Protein AF-A0A0K0EAN3-F1 (afdb_monomer_lite)

Sequence (627 aa):
MLEIKSKGFIEVPKTVKTDLSVIKSLNSVSKIKNVRIRHVKASQIPYIADCNSLDNVILLDSSQSKRNSISSSYVHSIEAKYETESVCVKDNEYDQVTGCRLVGDPLRFEFLTLEKLSSIDASNDTLDGVLVKTDRCSKFELDLNPLSKEDSTLIEKALYDIKNQIPKNDDVAVVAIYNCDEFNKTGSFICGTQMNNQGKIIKTVETMFLGSGKVLNNNLYTIFDIHQPSKSNFSAECEYEIIPAVKSNELDSPAHVSCEFSVVGYWNISSINTIPSHPDDLSHMTVKFVSGWYDRRVYNIEKTYTLHLILYIVENLDKGLSIFKDEENPEIENDVAEWLKSSEACNLIKVDNKELDFTEQLWMKIKGVTSIKSLQNIFKSICQKISTENFKPYVHRNNSSTIATLLRDPLYFKKLHGLLSSWESLQSTKAFVEIGYEYVFREIMYEFDELGLTLEKNGKSLYDDILNEIDIQKKINSTIPFFLALQFSRITLKTICDISAQHLSRLAIALINKYKKMSIKEMFSYCYTFQISHHDGCHFRFYDKAVEPDVWMCKSVSIDPLFCGRKVTNIIKIQKHNDLKMLDEGFSLISGTKEKYLSTEQEEEKLSMYYGTFTTINEIPLTFFDA

Organism: Strongyloides stercoralis (NCBI:txid6248)

Radius of gyration: 31.7 Å; chains: 1; bounding box: 94×67×71 Å

Structure (mmCIF, N/CA/C/O backbone):
data_AF-A0A0K0EAN3-F1
#
_entry.id   AF-A0A0K0EAN3-F1
#
loop_
_atom_site.group_PDB
_atom_site.id
_atom_site.type_symbol
_atom_site.label_atom_id
_atom_site.label_alt_id
_atom_site.label_comp_id
_atom_site.label_asym_id
_atom_site.label_entity_id
_atom_site.label_seq_id
_atom_site.pdbx_PDB_ins_code
_atom_site.Cartn_x
_atom_site.Cartn_y
_atom_site.Cartn_z
_atom_site.occupancy
_atom_site.B_iso_or_equiv
_atom_site.auth_seq_id
_atom_site.auth_comp_id
_atom_site.auth_asym_id
_atom_site.auth_atom_id
_atom_site.pdbx_PDB_model_num
ATOM 1 N N . MET A 1 1 ? -25.881 26.912 -30.475 1.00 30.78 1 MET A N 1
ATOM 2 C CA . MET A 1 1 ? -25.617 27.049 -31.921 1.00 30.78 1 MET A CA 1
ATOM 3 C C . MET A 1 1 ? -24.314 27.830 -32.087 1.00 30.78 1 MET A C 1
ATOM 5 O O . MET A 1 1 ? -24.340 29.037 -32.260 1.00 30.78 1 MET A O 1
ATOM 9 N N . LEU A 1 2 ? -23.174 27.165 -31.887 1.00 26.94 2 LEU A N 1
ATOM 10 C CA . LEU A 1 2 ? -21.833 27.741 -32.035 1.00 26.94 2 LEU A CA 1
ATOM 11 C C . LEU A 1 2 ? -20.975 26.669 -32.712 1.00 26.94 2 LEU A C 1
ATOM 13 O O . LEU A 1 2 ? -20.514 25.732 -32.066 1.00 26.94 2 LEU A O 1
ATOM 17 N N . GLU A 1 3 ? -20.858 26.772 -34.034 1.00 26.48 3 GLU A N 1
ATOM 18 C CA . GLU A 1 3 ? -19.947 25.965 -34.843 1.00 26.48 3 GLU A CA 1
ATOM 19 C C . GLU A 1 3 ? -18.507 26.368 -34.517 1.00 26.48 3 GLU A C 1
ATOM 21 O O . GLU A 1 3 ? -18.026 27.433 -34.912 1.00 26.48 3 GLU A O 1
ATOM 26 N N . ILE A 1 4 ? -17.799 25.509 -33.789 1.00 30.86 4 ILE A N 1
ATOM 27 C CA . ILE A 1 4 ? -16.353 25.628 -33.637 1.00 30.86 4 ILE A CA 1
ATOM 28 C C . ILE A 1 4 ? -15.740 25.054 -34.912 1.00 30.86 4 ILE A C 1
ATOM 30 O O . ILE A 1 4 ? -15.655 23.841 -35.090 1.00 30.86 4 ILE A O 1
ATOM 34 N N . LYS A 1 5 ? -15.338 25.947 -35.822 1.00 30.11 5 LYS A N 1
ATOM 35 C CA . LYS A 1 5 ? -14.530 25.610 -36.997 1.00 30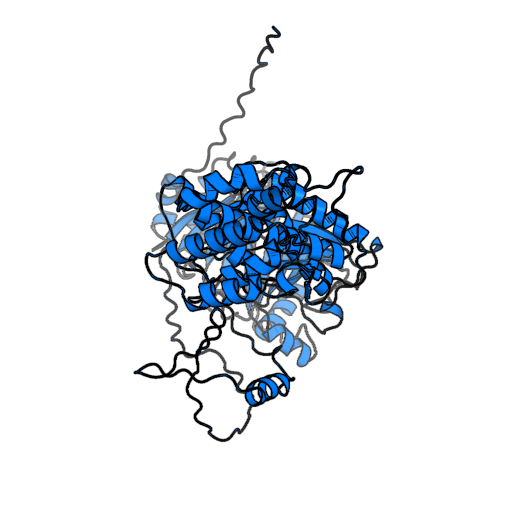.11 5 LYS A CA 1
ATOM 36 C C . LYS A 1 5 ? -13.287 24.844 -36.540 1.00 30.11 5 LYS A C 1
ATOM 38 O O . LYS A 1 5 ? -12.422 25.410 -35.871 1.00 30.11 5 LYS A O 1
ATOM 43 N N . SER A 1 6 ? -13.197 23.575 -36.929 1.00 30.20 6 SER A N 1
ATOM 44 C CA . SER A 1 6 ? -12.002 22.748 -36.798 1.00 30.20 6 SER A CA 1
ATOM 45 C C . SER A 1 6 ? -10.868 23.386 -37.604 1.00 30.20 6 SER A C 1
ATOM 47 O O . SER A 1 6 ? -10.760 23.196 -38.817 1.00 30.20 6 SER A O 1
ATOM 49 N N . LYS A 1 7 ? -10.038 24.204 -36.949 1.00 29.27 7 LYS A N 1
ATOM 50 C CA . LYS A 1 7 ? -8.741 24.599 -37.501 1.00 29.27 7 LYS A CA 1
ATOM 51 C C . LYS A 1 7 ? -7.944 23.319 -37.723 1.00 29.27 7 LYS A C 1
ATOM 53 O O . LYS A 1 7 ? -7.871 22.491 -36.820 1.00 29.27 7 LYS A O 1
ATOM 58 N N . GLY A 1 8 ? -7.436 23.169 -38.944 1.00 27.48 8 GLY A N 1
ATOM 59 C CA . GLY A 1 8 ? -6.785 21.965 -39.437 1.00 27.48 8 GLY A CA 1
ATOM 60 C C . GLY A 1 8 ? -5.847 21.358 -38.405 1.00 27.48 8 GLY A C 1
ATOM 61 O O . GLY A 1 8 ? -4.923 22.017 -37.927 1.00 27.48 8 GLY A O 1
ATOM 62 N N . PHE A 1 9 ? -6.105 20.096 -38.073 1.00 29.98 9 PHE A N 1
ATOM 63 C CA . PHE A 1 9 ? -5.091 19.251 -37.479 1.00 29.98 9 PHE A CA 1
ATOM 64 C C . PHE A 1 9 ? -3.943 19.204 -38.480 1.00 29.98 9 PHE A C 1
ATOM 66 O O . PHE A 1 9 ? -4.061 18.627 -39.557 1.00 29.98 9 PHE A O 1
ATOM 73 N N . ILE A 1 10 ? -2.855 19.887 -38.137 1.00 31.05 10 ILE A N 1
ATOM 74 C CA . ILE A 1 10 ? -1.544 19.611 -38.703 1.00 31.05 10 ILE A CA 1
ATOM 75 C C . ILE A 1 10 ? -1.326 18.130 -38.405 1.00 31.05 10 ILE A C 1
ATOM 77 O O . ILE A 1 10 ? -1.224 17.754 -37.237 1.00 31.05 10 ILE A O 1
ATOM 81 N N . GLU A 1 11 ? -1.384 17.289 -39.438 1.00 26.39 11 GLU A N 1
ATOM 82 C CA . GLU A 1 11 ? -1.058 15.874 -39.327 1.00 26.39 11 GLU A CA 1
ATOM 83 C C . GLU A 1 11 ? 0.342 15.786 -38.723 1.00 26.39 11 GLU A C 1
ATOM 85 O O . GLU A 1 11 ? 1.342 16.080 -39.377 1.00 26.39 11 GLU A O 1
ATOM 90 N N . VAL A 1 12 ? 0.413 15.436 -37.439 1.00 33.00 12 VAL A N 1
ATOM 91 C CA . VAL A 1 12 ? 1.673 15.039 -36.826 1.00 33.00 12 VAL A CA 1
ATOM 92 C C . VAL A 1 12 ? 2.114 13.814 -37.624 1.00 33.00 12 VAL A C 1
ATOM 94 O O . VAL A 1 12 ? 1.343 12.849 -37.688 1.00 33.00 12 VAL A O 1
ATOM 97 N N . PRO A 1 13 ? 3.271 13.855 -38.311 1.00 36.62 13 PRO A N 1
ATOM 98 C CA . PRO A 1 13 ? 3.700 12.764 -39.170 1.00 36.62 13 PRO A CA 1
ATOM 99 C C . PRO A 1 13 ? 3.670 11.482 -38.347 1.00 36.62 13 PRO A C 1
ATOM 101 O O . PRO A 1 13 ? 4.266 11.428 -37.271 1.00 36.62 13 PRO A O 1
ATOM 104 N N . LYS A 1 14 ? 2.917 10.483 -38.828 1.00 43.06 14 LYS A N 1
ATOM 105 C CA . LYS A 1 14 ? 2.833 9.157 -38.207 1.00 43.06 14 LYS A CA 1
ATOM 106 C C . LYS A 1 14 ? 4.257 8.717 -37.881 1.00 43.06 14 LYS A C 1
ATOM 108 O O . LYS A 1 14 ? 5.054 8.524 -38.798 1.00 43.06 14 LYS A O 1
ATOM 113 N N . THR A 1 15 ? 4.588 8.608 -36.598 1.00 54.53 15 THR A N 1
ATOM 114 C CA . THR A 1 15 ? 5.870 8.065 -36.157 1.00 54.53 15 THR A CA 1
ATOM 115 C C . THR A 1 15 ? 5.956 6.644 -36.696 1.00 54.53 15 THR A C 1
ATOM 117 O O . THR A 1 15 ? 5.201 5.758 -36.294 1.00 54.53 15 THR A O 1
ATOM 120 N N . VAL A 1 16 ? 6.798 6.457 -37.712 1.00 62.69 16 VAL A N 1
ATOM 121 C CA . VAL A 1 16 ? 7.046 5.148 -38.313 1.00 62.69 16 VAL A CA 1
ATOM 122 C C . VAL A 1 16 ? 7.781 4.336 -37.259 1.00 62.69 16 VAL A C 1
ATOM 124 O O . VAL A 1 16 ? 8.939 4.619 -36.975 1.00 62.69 16 VAL A O 1
ATOM 127 N N . LYS A 1 17 ? 7.088 3.373 -36.654 1.00 77.12 17 LYS A N 1
ATOM 128 C CA . LYS A 1 17 ? 7.677 2.460 -35.674 1.00 77.12 17 LYS A CA 1
ATOM 129 C C . LYS A 1 17 ? 8.457 1.362 -36.380 1.00 77.12 17 LYS A C 1
ATOM 131 O O . LYS A 1 17 ? 8.039 0.882 -37.434 1.00 77.12 17 LYS A O 1
ATOM 136 N N . THR A 1 18 ? 9.555 0.947 -35.769 1.00 79.25 18 THR A N 1
ATOM 137 C CA . THR A 1 18 ? 10.405 -0.132 -36.259 1.00 79.25 18 THR A CA 1
ATOM 138 C C . THR A 1 18 ? 9.630 -1.449 -36.325 1.00 79.25 18 THR A C 1
ATOM 140 O O . THR A 1 18 ? 9.017 -1.884 -35.347 1.00 79.25 18 THR A O 1
ATOM 143 N N . ASP A 1 19 ? 9.668 -2.107 -37.484 1.00 82.19 19 ASP A N 1
ATOM 144 C CA . ASP A 1 19 ? 9.037 -3.409 -37.684 1.00 82.19 19 ASP A CA 1
ATOM 145 C C . ASP A 1 19 ? 9.960 -4.536 -37.192 1.00 82.19 19 ASP A C 1
ATOM 147 O O . ASP A 1 19 ? 11.027 -4.805 -37.753 1.00 82.19 19 ASP A O 1
ATOM 151 N N . LEU A 1 20 ? 9.528 -5.232 -36.139 1.00 83.44 20 LEU A N 1
ATOM 152 C CA . LEU A 1 20 ? 10.265 -6.358 -35.567 1.00 83.44 20 LEU A CA 1
ATOM 153 C C . LEU A 1 20 ? 10.430 -7.532 -36.544 1.00 83.44 20 LEU A C 1
ATOM 155 O O . LEU A 1 20 ? 11.351 -8.329 -36.368 1.00 83.44 20 LEU A O 1
ATOM 159 N N . SER A 1 21 ? 9.560 -7.676 -37.548 1.00 82.31 21 SER A N 1
ATOM 160 C CA . SER A 1 21 ? 9.675 -8.743 -38.549 1.00 82.31 21 SER A CA 1
ATOM 161 C C . SER A 1 21 ? 10.896 -8.538 -39.452 1.00 82.31 21 SER A C 1
ATOM 163 O O . SER A 1 21 ? 11.651 -9.484 -39.687 1.00 82.31 21 SER A O 1
ATOM 165 N N . VAL A 1 22 ? 11.160 -7.288 -39.846 1.00 83.62 22 VAL A N 1
ATOM 166 C CA . VAL A 1 22 ? 12.344 -6.893 -40.619 1.00 83.62 22 VAL A CA 1
ATOM 167 C C . VAL A 1 22 ? 13.610 -7.157 -39.810 1.00 83.62 22 VAL A C 1
ATOM 169 O O . VAL A 1 22 ? 14.530 -7.806 -40.303 1.00 83.62 22 VAL A O 1
ATOM 172 N N . ILE A 1 23 ? 13.628 -6.759 -38.536 1.00 85.62 23 ILE A N 1
ATOM 173 C CA . ILE A 1 23 ? 14.757 -7.017 -37.632 1.00 85.62 23 ILE A CA 1
ATOM 174 C C . ILE A 1 23 ? 15.057 -8.512 -37.502 1.00 85.62 23 ILE A C 1
ATOM 176 O O . ILE A 1 23 ? 16.207 -8.928 -37.621 1.00 85.62 23 ILE A O 1
ATOM 180 N N . LYS A 1 24 ? 14.028 -9.337 -37.282 1.00 82.31 24 LYS A N 1
ATOM 181 C CA . LYS A 1 24 ? 14.196 -10.790 -37.130 1.00 82.31 24 LYS A CA 1
ATOM 182 C C . LYS A 1 24 ? 14.739 -11.460 -38.395 1.00 82.31 24 LYS A C 1
ATOM 184 O O . LYS A 1 24 ? 15.362 -12.511 -38.294 1.00 82.31 24 LYS A O 1
ATOM 189 N N . SER A 1 25 ? 14.514 -10.859 -39.564 1.00 81.00 25 SER A N 1
ATOM 190 C CA . SER A 1 25 ? 15.008 -11.361 -40.851 1.00 81.00 25 SER A CA 1
ATOM 191 C C . SER A 1 25 ? 16.474 -11.015 -41.144 1.00 81.00 25 SER A C 1
ATOM 193 O O . SER A 1 25 ? 17.036 -11.515 -42.118 1.00 81.00 25 SER A O 1
ATOM 195 N N . LEU A 1 26 ? 17.118 -10.180 -40.318 1.00 82.31 26 LEU A N 1
ATOM 196 C CA . LEU A 1 26 ? 18.515 -9.805 -40.516 1.00 82.31 26 LEU A CA 1
ATOM 197 C C . LEU A 1 26 ? 19.440 -11.021 -40.390 1.00 82.31 26 LEU A C 1
ATOM 199 O O . LEU A 1 26 ? 19.409 -11.747 -39.399 1.00 82.31 26 LEU A O 1
ATOM 203 N N . ASN A 1 27 ? 20.339 -11.185 -41.363 1.00 81.12 27 ASN A N 1
ATOM 204 C CA . ASN A 1 27 ? 21.305 -12.289 -41.403 1.00 81.12 27 ASN A CA 1
ATOM 205 C C . ASN A 1 27 ? 22.233 -12.359 -40.177 1.00 81.12 27 ASN A C 1
ATOM 207 O O . ASN A 1 27 ? 22.794 -13.415 -39.891 1.00 81.12 27 ASN A O 1
ATOM 211 N N . SER A 1 28 ? 22.487 -11.239 -39.500 1.00 83.31 28 SER A N 1
ATOM 212 C CA . SER A 1 28 ? 23.262 -11.203 -38.253 1.00 83.31 28 SER A CA 1
ATOM 213 C C . SER A 1 28 ? 22.462 -11.745 -37.078 1.00 83.31 28 SER A C 1
ATOM 215 O O . SER A 1 28 ? 22.983 -12.553 -36.317 1.00 83.31 28 SER A O 1
ATOM 217 N N . VAL A 1 29 ? 21.185 -11.375 -36.987 1.00 82.94 29 VAL A N 1
ATOM 218 C CA . VAL A 1 29 ? 20.246 -11.865 -35.974 1.00 82.94 29 VAL A CA 1
ATOM 219 C C . VAL A 1 29 ? 19.976 -13.355 -36.152 1.00 82.94 29 VAL A C 1
ATOM 221 O O . VAL A 1 29 ? 20.064 -14.112 -35.192 1.00 82.94 29 VAL A O 1
ATOM 224 N N . SER A 1 30 ? 19.702 -13.800 -37.380 1.00 81.75 30 SER A N 1
ATOM 225 C CA . SER A 1 30 ? 19.335 -15.191 -37.674 1.00 81.75 30 SER A CA 1
ATOM 226 C C . SER A 1 30 ? 20.451 -16.203 -37.382 1.00 81.75 30 SER A C 1
ATOM 228 O O . SER A 1 30 ? 20.195 -17.404 -37.330 1.00 81.75 30 SER A O 1
ATOM 230 N N . LYS A 1 31 ? 21.696 -15.736 -37.226 1.00 84.75 31 LYS A N 1
ATOM 231 C CA . LYS A 1 31 ? 22.850 -16.562 -36.843 1.00 84.75 31 LYS A CA 1
ATOM 232 C C . LYS A 1 31 ? 22.945 -16.796 -35.338 1.00 84.75 31 LYS A C 1
ATOM 234 O O . LYS A 1 31 ? 23.595 -17.758 -34.939 1.00 84.75 31 LYS A O 1
ATOM 239 N N . ILE A 1 32 ? 22.317 -15.946 -34.526 1.00 83.12 32 ILE A N 1
ATOM 240 C CA . ILE A 1 32 ? 22.317 -16.080 -33.070 1.00 83.12 32 ILE A CA 1
ATOM 241 C C . ILE A 1 32 ? 21.282 -17.139 -32.706 1.00 83.12 32 ILE A C 1
ATOM 243 O O . ILE A 1 32 ? 20.087 -17.003 -32.987 1.00 83.12 32 ILE A O 1
ATOM 247 N N . LYS A 1 33 ? 21.740 -18.229 -32.093 1.00 79.31 33 LYS A N 1
ATOM 248 C CA . LYS A 1 33 ? 20.848 -19.328 -31.724 1.00 79.31 33 LYS A CA 1
ATOM 249 C C . LYS A 1 33 ? 19.908 -18.878 -30.612 1.00 79.31 33 LYS A C 1
ATOM 251 O O . LYS A 1 33 ? 20.339 -18.282 -29.633 1.00 79.31 33 LYS A O 1
ATOM 256 N N . ASN A 1 34 ? 18.628 -19.227 -30.744 1.00 82.81 34 ASN A N 1
ATOM 257 C CA . ASN A 1 34 ? 17.608 -18.985 -29.720 1.00 82.81 34 ASN A CA 1
ATOM 258 C C . ASN A 1 34 ? 17.466 -17.508 -29.314 1.00 82.81 34 ASN A C 1
ATOM 260 O O . ASN A 1 34 ? 17.073 -17.222 -28.189 1.00 82.81 34 ASN A O 1
ATOM 264 N N . VAL A 1 35 ? 17.781 -16.559 -30.198 1.00 88.00 35 VAL A N 1
ATOM 265 C CA . VAL A 1 35 ? 17.561 -15.141 -29.899 1.00 88.00 35 VAL A CA 1
ATOM 266 C C . VAL A 1 35 ? 16.068 -14.811 -29.931 1.00 88.00 35 VAL A C 1
ATOM 268 O O . VAL A 1 35 ? 15.336 -15.146 -30.866 1.00 88.00 35 VAL A O 1
ATOM 271 N N . ARG A 1 36 ? 15.611 -14.120 -28.895 1.00 88.19 36 ARG A N 1
ATOM 272 C CA . ARG A 1 36 ? 14.287 -13.527 -28.772 1.00 88.19 36 ARG A CA 1
ATOM 273 C C . ARG A 1 36 ? 14.437 -12.014 -28.878 1.00 88.19 36 ARG A C 1
ATOM 275 O O . ARG A 1 36 ? 15.270 -11.408 -28.216 1.00 88.19 36 ARG A O 1
ATOM 282 N N . ILE A 1 37 ? 13.615 -11.409 -29.735 1.00 90.19 37 ILE A N 1
ATOM 283 C CA . ILE A 1 37 ? 13.583 -9.957 -29.943 1.00 90.19 37 ILE A CA 1
ATOM 284 C C . ILE A 1 37 ? 12.205 -9.435 -29.571 1.00 90.19 37 ILE A C 1
ATOM 286 O O . ILE A 1 37 ? 11.195 -9.908 -30.111 1.00 90.19 37 ILE A O 1
ATOM 290 N N . ARG A 1 38 ? 12.174 -8.464 -28.657 1.00 91.00 38 ARG A N 1
ATOM 291 C CA . ARG A 1 38 ? 10.951 -7.855 -28.125 1.00 91.00 38 ARG A CA 1
ATOM 292 C C . ARG A 1 38 ? 11.059 -6.338 -28.147 1.00 91.00 38 ARG A C 1
ATOM 294 O O . ARG A 1 38 ? 12.134 -5.794 -27.946 1.00 91.00 38 ARG A O 1
ATOM 301 N N . HIS A 1 39 ? 9.933 -5.669 -28.357 1.00 90.88 39 HIS A N 1
ATOM 302 C CA . HIS A 1 39 ? 9.817 -4.231 -28.151 1.00 90.88 39 HIS A CA 1
ATOM 303 C C . HIS A 1 39 ? 9.100 -3.998 -26.823 1.00 90.88 39 HIS A C 1
ATOM 305 O O . HIS A 1 39 ? 7.953 -4.421 -26.664 1.00 90.88 39 HIS A O 1
ATOM 311 N N . VAL A 1 40 ? 9.787 -3.382 -25.867 1.00 91.75 40 VAL A N 1
ATOM 312 C CA . VAL A 1 40 ? 9.329 -3.212 -24.482 1.00 91.75 40 VAL A CA 1
ATOM 313 C C . VAL A 1 40 ? 9.585 -1.786 -24.008 1.00 91.75 40 VAL A C 1
ATOM 315 O O . VAL A 1 40 ? 10.391 -1.061 -24.592 1.00 91.75 40 VAL A O 1
ATOM 318 N N . LYS A 1 41 ? 8.902 -1.368 -22.942 1.00 90.81 41 LYS A N 1
ATOM 319 C CA . LYS A 1 41 ? 9.222 -0.093 -22.290 1.00 90.81 41 LYS A CA 1
ATOM 320 C C . LYS A 1 41 ? 10.464 -0.264 -21.421 1.00 90.81 41 LYS A C 1
ATOM 322 O O . LYS A 1 41 ? 10.587 -1.272 -20.730 1.00 90.81 41 LYS A O 1
ATOM 327 N N . ALA A 1 42 ? 11.340 0.736 -21.400 1.00 90.00 42 ALA A N 1
ATOM 328 C CA . ALA A 1 42 ? 12.524 0.755 -20.541 1.00 90.00 42 ALA A CA 1
ATOM 329 C C . ALA A 1 42 ? 12.161 0.565 -19.058 1.00 90.00 42 ALA A C 1
ATOM 331 O O . ALA A 1 42 ? 12.844 -0.159 -18.342 1.00 90.00 42 ALA A O 1
ATOM 332 N N . SER A 1 43 ? 11.014 1.109 -18.634 1.00 88.06 43 SER A N 1
ATOM 333 C CA . SER A 1 43 ? 10.469 0.959 -17.279 1.00 88.06 43 SER A CA 1
ATOM 334 C C . SER A 1 43 ? 10.124 -0.485 -16.880 1.00 88.06 43 SER A C 1
ATOM 336 O O . SER A 1 43 ? 9.808 -0.728 -15.723 1.00 88.06 43 SER A O 1
ATOM 338 N N . GLN A 1 44 ? 10.110 -1.432 -17.825 1.00 87.81 44 GLN A N 1
ATOM 339 C CA . GLN A 1 44 ? 9.850 -2.856 -17.570 1.00 87.81 44 GLN A CA 1
ATOM 340 C C . GLN A 1 44 ? 11.137 -3.677 -17.427 1.00 87.81 44 GLN A C 1
ATOM 342 O O . GLN A 1 44 ? 11.056 -4.867 -17.126 1.00 87.81 44 GLN A O 1
ATOM 347 N N . ILE A 1 45 ? 12.307 -3.081 -17.677 1.00 88.00 45 ILE A N 1
ATOM 348 C CA . ILE A 1 45 ? 13.601 -3.759 -17.594 1.00 88.00 45 ILE A CA 1
ATOM 349 C C . ILE A 1 45 ? 14.303 -3.301 -16.303 1.00 88.00 45 ILE A C 1
ATOM 351 O O . ILE A 1 45 ? 14.543 -2.099 -16.157 1.00 88.00 45 ILE A O 1
ATOM 355 N N . PRO A 1 46 ? 14.669 -4.216 -15.386 1.00 85.81 46 PRO A N 1
ATOM 356 C CA . PRO A 1 46 ? 15.424 -3.875 -14.181 1.00 85.81 46 PRO A CA 1
ATOM 357 C C . PRO A 1 46 ? 16.708 -3.103 -14.498 1.00 85.81 46 PRO A C 1
ATOM 359 O O . PRO A 1 46 ? 17.332 -3.340 -15.536 1.00 85.81 46 PRO A O 1
ATOM 362 N N . TYR A 1 47 ? 17.106 -2.191 -13.604 1.00 84.56 47 TYR A N 1
ATOM 363 C CA . TYR A 1 47 ? 18.303 -1.328 -13.681 1.00 84.56 47 TYR A CA 1
ATOM 364 C C . TYR A 1 47 ? 18.296 -0.282 -14.811 1.00 84.56 47 TYR A C 1
ATOM 366 O O . TYR A 1 47 ? 18.788 0.832 -14.637 1.00 84.56 47 TYR A O 1
ATOM 374 N N . ILE A 1 48 ? 17.667 -0.589 -15.949 1.00 84.06 48 ILE A N 1
ATOM 375 C CA . ILE A 1 48 ? 17.355 0.391 -16.994 1.00 84.06 48 ILE A CA 1
ATOM 376 C C . ILE A 1 48 ? 16.163 1.256 -16.575 1.00 84.06 48 ILE A C 1
ATOM 378 O O . ILE A 1 48 ? 16.139 2.440 -16.887 1.00 84.06 48 ILE A O 1
ATOM 382 N N . ALA A 1 49 ? 15.192 0.708 -15.841 1.00 84.69 49 ALA A N 1
ATOM 383 C CA . ALA A 1 49 ? 14.046 1.469 -15.343 1.00 84.69 49 ALA A CA 1
ATOM 384 C C . ALA A 1 49 ? 14.446 2.649 -14.437 1.00 84.69 49 ALA A C 1
ATOM 386 O O . ALA A 1 49 ? 13.759 3.666 -14.428 1.00 84.69 49 ALA A O 1
ATOM 387 N N . ASP A 1 50 ? 15.585 2.544 -13.744 1.00 80.62 50 ASP A N 1
ATOM 388 C CA . ASP A 1 50 ? 16.156 3.619 -12.918 1.00 80.62 50 ASP A CA 1
ATOM 389 C C . ASP A 1 50 ? 16.762 4.755 -13.782 1.00 80.62 50 ASP A C 1
ATOM 391 O O . ASP A 1 50 ? 17.104 5.844 -13.309 1.00 80.62 50 ASP A O 1
ATOM 395 N N . CYS A 1 51 ? 16.883 4.518 -15.091 1.00 76.50 51 CYS A N 1
ATOM 396 C CA . CYS A 1 51 ? 17.403 5.450 -16.073 1.00 76.50 51 CYS A CA 1
ATOM 397 C C . CYS A 1 51 ? 16.267 6.168 -16.813 1.00 76.50 51 CYS A C 1
ATOM 399 O O . CYS A 1 51 ? 15.812 5.725 -17.865 1.00 76.50 51 CYS A O 1
ATOM 401 N N . ASN A 1 52 ? 15.909 7.373 -16.363 1.00 73.44 52 ASN A N 1
ATOM 402 C CA . ASN A 1 52 ? 14.919 8.244 -17.033 1.00 73.44 52 ASN A CA 1
ATOM 403 C C . ASN A 1 52 ? 15.331 8.736 -18.446 1.00 73.44 52 ASN A C 1
ATOM 405 O O . ASN A 1 52 ? 14.743 9.679 -18.969 1.00 73.44 52 ASN A O 1
ATOM 409 N N . SER A 1 53 ? 16.401 8.199 -19.036 1.00 77.69 53 SER A N 1
ATOM 410 C CA . SER A 1 53 ? 16.957 8.634 -20.321 1.00 77.69 53 SER A CA 1
ATOM 411 C C . SER A 1 53 ? 16.472 7.813 -21.518 1.00 77.69 53 SER A C 1
ATOM 413 O O . SER A 1 53 ? 16.714 8.249 -22.650 1.00 77.69 53 SER A O 1
ATOM 415 N N . LEU A 1 54 ? 15.839 6.658 -21.279 1.00 83.94 54 LEU A N 1
ATOM 416 C CA . LEU A 1 54 ? 15.337 5.720 -22.283 1.00 83.94 54 LEU A CA 1
ATOM 417 C C . LEU A 1 54 ? 13.837 5.485 -22.061 1.00 83.94 54 LEU A C 1
ATOM 419 O O . LEU A 1 54 ? 13.424 5.242 -20.932 1.00 83.94 54 LEU A O 1
ATOM 423 N N . ASP A 1 55 ? 13.047 5.485 -23.136 1.00 85.88 55 ASP A N 1
ATOM 424 C CA . ASP A 1 55 ? 11.599 5.233 -23.065 1.00 85.88 55 ASP A CA 1
ATOM 425 C C . ASP A 1 55 ? 11.232 3.850 -23.619 1.00 85.88 55 ASP A C 1
ATOM 427 O O . ASP A 1 55 ? 10.648 3.020 -22.918 1.00 85.88 55 ASP A O 1
ATOM 431 N N . ASN A 1 56 ? 11.589 3.577 -24.879 1.00 89.56 56 ASN A N 1
ATOM 432 C CA . ASN A 1 56 ? 11.325 2.307 -25.556 1.00 89.56 56 ASN A CA 1
ATOM 433 C C . ASN A 1 56 ? 12.631 1.583 -25.893 1.00 89.56 56 ASN A C 1
ATOM 435 O O . ASN A 1 56 ? 13.635 2.204 -26.251 1.00 89.56 56 ASN A O 1
ATOM 439 N N . VAL A 1 57 ? 12.596 0.254 -25.810 1.00 91.38 57 VAL A N 1
ATOM 440 C CA . VAL A 1 57 ? 13.756 -0.615 -26.005 1.00 91.38 57 VAL A CA 1
ATOM 441 C C . VAL A 1 57 ? 13.394 -1.796 -26.905 1.00 91.38 57 VAL A C 1
ATOM 443 O O . VAL A 1 57 ? 12.427 -2.518 -26.659 1.00 91.38 57 VAL A O 1
ATOM 446 N N . ILE A 1 58 ? 14.211 -2.028 -27.929 1.00 92.56 58 ILE A N 1
ATOM 447 C CA . ILE A 1 58 ? 14.320 -3.300 -28.638 1.00 92.56 58 ILE A CA 1
ATOM 448 C C . ILE A 1 58 ? 15.299 -4.164 -27.853 1.00 92.56 58 ILE A C 1
ATOM 450 O O . ILE A 1 58 ? 16.506 -3.929 -27.849 1.00 92.56 58 ILE A O 1
ATOM 454 N N . LEU A 1 59 ? 14.750 -5.151 -27.166 1.00 92.50 59 LEU A N 1
ATOM 455 C CA . LEU A 1 59 ? 15.464 -6.051 -26.283 1.00 92.50 59 LEU A CA 1
ATOM 456 C C . LEU A 1 59 ? 15.819 -7.345 -27.020 1.00 92.50 59 LEU A C 1
ATOM 458 O O . LEU A 1 59 ? 14.927 -8.014 -27.550 1.00 92.50 59 LEU A O 1
ATOM 462 N N . LEU A 1 60 ? 17.104 -7.694 -27.012 1.00 92.25 60 LEU A N 1
ATOM 463 C CA . LEU A 1 60 ? 17.648 -8.976 -27.445 1.00 92.25 60 LEU A CA 1
ATOM 464 C C . LEU A 1 60 ? 17.979 -9.808 -26.209 1.00 92.25 60 LEU A C 1
ATOM 466 O O . LEU A 1 60 ? 18.849 -9.452 -25.413 1.00 92.25 60 LEU A O 1
ATOM 470 N N . ASP A 1 61 ? 17.292 -10.928 -26.063 1.00 90.25 61 ASP A N 1
ATOM 471 C CA . ASP A 1 61 ? 17.511 -11.874 -24.978 1.00 90.25 61 ASP A CA 1
ATOM 472 C C . ASP A 1 61 ? 17.348 -13.311 -25.493 1.00 90.25 61 ASP A C 1
ATOM 474 O O . ASP A 1 61 ? 17.087 -13.526 -26.675 1.00 90.25 61 ASP A O 1
ATOM 478 N N . SER A 1 62 ? 17.558 -14.319 -24.656 1.00 87.69 62 SER A N 1
ATOM 479 C CA . SER A 1 62 ? 17.404 -15.717 -25.062 1.00 87.69 62 SER A CA 1
ATOM 480 C C . SER A 1 62 ? 15.935 -16.160 -25.007 1.00 87.69 62 SER A C 1
ATOM 482 O O . SER A 1 62 ? 15.158 -15.764 -24.139 1.00 87.69 62 SER A O 1
ATOM 484 N N . SER A 1 63 ? 15.528 -17.026 -25.932 1.00 83.56 63 SER A N 1
ATOM 485 C CA . SER A 1 63 ? 14.242 -17.725 -25.887 1.00 83.56 63 SER A CA 1
ATOM 486 C C . SER A 1 63 ? 14.289 -18.975 -25.008 1.00 83.56 63 SER A C 1
ATOM 488 O O . SER A 1 63 ? 13.242 -19.540 -24.700 1.00 83.56 63 SER A O 1
ATOM 490 N N . GLN A 1 64 ? 15.483 -19.446 -24.637 1.00 77.75 64 GLN A N 1
ATOM 491 C CA . GLN A 1 64 ? 15.637 -20.569 -23.723 1.00 77.75 64 GLN A CA 1
ATOM 492 C C . GLN A 1 64 ? 15.584 -20.062 -22.286 1.00 77.75 64 GLN A C 1
ATOM 494 O O . GLN A 1 64 ? 16.493 -19.370 -21.833 1.00 77.75 64 GLN A O 1
ATOM 499 N N . SER A 1 65 ? 14.548 -20.472 -21.555 1.00 62.00 65 SER A N 1
ATOM 500 C CA . SER A 1 65 ? 14.592 -20.423 -20.099 1.00 62.00 65 SER A CA 1
ATOM 501 C C . SER A 1 65 ? 15.701 -21.369 -19.652 1.00 62.00 65 SER A C 1
ATOM 503 O O . SER A 1 65 ? 15.587 -22.589 -19.826 1.00 62.00 65 SER A O 1
ATOM 505 N N . LYS A 1 66 ? 16.793 -20.833 -19.097 1.00 55.84 66 LYS A N 1
ATOM 506 C CA . LYS A 1 66 ? 17.659 -21.664 -18.265 1.00 55.84 66 LYS A CA 1
ATOM 507 C C . LYS A 1 66 ? 16.788 -22.069 -17.078 1.00 55.84 66 LYS A C 1
ATOM 509 O O . LYS A 1 66 ? 16.566 -21.284 -16.162 1.00 55.84 66 LYS A O 1
ATOM 514 N N . ARG A 1 67 ? 16.260 -23.299 -17.103 1.00 42.38 67 ARG A N 1
ATOM 515 C CA . ARG A 1 67 ? 15.908 -23.990 -15.863 1.00 42.38 67 ARG A CA 1
ATOM 516 C C . ARG A 1 67 ? 17.207 -24.008 -15.085 1.00 42.38 67 ARG A C 1
ATOM 518 O O . ARG A 1 67 ? 18.085 -24.798 -15.420 1.00 42.38 67 ARG A O 1
ATOM 525 N N . ASN A 1 68 ? 17.365 -23.097 -14.133 1.00 40.66 68 ASN A N 1
ATOM 526 C CA . ASN A 1 68 ? 18.448 -23.197 -13.182 1.00 40.66 68 ASN A CA 1
ATOM 527 C C . ASN A 1 68 ? 18.316 -24.594 -12.577 1.00 40.66 68 ASN A C 1
ATOM 529 O O . ASN A 1 68 ? 17.404 -24.871 -11.804 1.00 40.66 68 ASN A O 1
ATOM 533 N N . SER A 1 69 ? 19.221 -25.486 -12.965 1.00 30.39 69 SER A N 1
ATOM 534 C CA . SER A 1 69 ? 19.553 -26.716 -12.262 1.00 30.39 69 SER A CA 1
ATOM 535 C C . SER A 1 69 ? 20.259 -26.364 -10.952 1.00 30.39 69 SER A C 1
ATOM 537 O O . SER A 1 69 ? 21.270 -26.959 -10.603 1.00 30.39 69 SER A O 1
ATOM 539 N N . ILE A 1 70 ? 19.733 -25.366 -10.240 1.00 32.47 70 ILE A N 1
ATOM 540 C CA . ILE A 1 70 ? 19.973 -25.181 -8.826 1.00 32.47 70 ILE A CA 1
ATOM 541 C C . ILE A 1 70 ? 19.011 -26.180 -8.203 1.00 32.47 70 ILE A C 1
ATOM 543 O O . ILE A 1 70 ? 17.839 -25.903 -7.943 1.00 32.47 70 ILE A O 1
ATOM 547 N N . SER A 1 71 ? 19.511 -27.408 -8.076 1.00 27.08 71 SER A N 1
ATOM 548 C CA . SER A 1 71 ? 19.032 -28.325 -7.058 1.00 27.08 71 SER A CA 1
ATOM 549 C C . SER A 1 71 ? 18.857 -27.530 -5.769 1.00 27.08 71 SER A C 1
ATOM 551 O O . SER A 1 71 ? 19.690 -26.693 -5.425 1.00 27.08 71 SER A O 1
ATOM 553 N N . SER A 1 72 ? 17.753 -27.770 -5.083 1.00 25.00 72 SER A N 1
ATOM 554 C CA . SER A 1 72 ? 17.307 -27.130 -3.848 1.00 25.00 72 SER A CA 1
ATOM 555 C C . SER A 1 72 ? 18.245 -27.343 -2.642 1.00 25.00 72 SER A C 1
ATOM 557 O O . SER A 1 72 ? 17.777 -27.650 -1.553 1.00 25.00 72 SER A O 1
ATOM 559 N N . SER A 1 73 ? 19.566 -27.242 -2.804 1.00 25.23 73 SER A N 1
ATOM 560 C CA . SER A 1 73 ? 20.541 -27.733 -1.827 1.00 25.23 73 SER A CA 1
ATOM 561 C C . SER A 1 73 ? 21.725 -26.805 -1.533 1.00 25.23 73 SER A C 1
ATOM 563 O O . SER A 1 73 ? 22.612 -27.217 -0.800 1.00 25.23 73 SER A O 1
ATOM 565 N N . TYR A 1 74 ? 21.757 -25.564 -2.026 1.00 23.66 74 TYR A N 1
ATOM 566 C CA . TYR A 1 74 ? 22.804 -24.596 -1.651 1.00 23.66 74 TYR A CA 1
ATOM 567 C C . TYR A 1 74 ? 22.222 -23.234 -1.263 1.00 23.66 74 TYR A C 1
ATOM 569 O O . TYR A 1 74 ? 22.640 -22.183 -1.730 1.00 23.66 74 TYR A O 1
ATOM 577 N N . VAL A 1 75 ? 21.244 -23.242 -0.361 1.00 23.47 75 VAL A N 1
ATOM 578 C CA . VAL A 1 75 ? 21.053 -22.092 0.524 1.00 23.47 75 VAL A CA 1
ATOM 579 C C . VAL A 1 75 ? 22.113 -22.254 1.604 1.00 23.47 75 VAL A C 1
ATOM 581 O O . VAL A 1 75 ? 22.077 -23.248 2.323 1.00 23.47 75 VAL A O 1
ATOM 584 N N . HIS A 1 76 ? 23.064 -21.323 1.702 1.00 23.12 76 HIS A N 1
ATOM 585 C CA . HIS A 1 76 ? 23.893 -21.179 2.897 1.00 23.12 76 HIS A CA 1
ATOM 586 C C . HIS A 1 76 ? 22.960 -21.017 4.102 1.00 23.12 76 HIS A C 1
ATOM 588 O O . HIS A 1 76 ? 22.472 -19.927 4.400 1.00 23.12 76 HIS A O 1
ATOM 594 N N . SER A 1 77 ? 22.669 -22.126 4.775 1.00 24.64 77 SER A N 1
ATOM 595 C CA . SER A 1 77 ? 22.300 -22.114 6.170 1.00 24.64 77 SER A CA 1
ATOM 596 C C . SER A 1 77 ? 23.530 -21.585 6.896 1.00 24.64 77 SER A C 1
ATOM 598 O O . SER A 1 77 ? 24.531 -22.276 7.072 1.00 24.64 77 SER A O 1
ATOM 600 N N . ILE A 1 78 ? 23.494 -20.306 7.266 1.00 23.38 78 ILE A N 1
ATOM 601 C CA . ILE A 1 78 ? 24.316 -19.825 8.370 1.00 23.38 78 ILE A CA 1
ATOM 602 C C . ILE A 1 78 ? 23.728 -20.529 9.593 1.00 23.38 78 ILE A C 1
ATOM 604 O O . ILE A 1 78 ? 22.825 -20.025 10.255 1.00 23.38 78 ILE A O 1
ATOM 608 N N . GLU A 1 79 ? 24.151 -21.775 9.802 1.00 21.98 79 GLU A N 1
ATOM 609 C CA . GLU A 1 79 ? 23.892 -22.528 11.016 1.00 21.98 79 GLU A CA 1
ATOM 610 C C . GLU A 1 79 ? 24.649 -21.804 12.123 1.00 21.98 79 GLU A C 1
ATOM 612 O O . GLU A 1 79 ? 25.835 -22.031 12.370 1.00 21.98 79 GLU A O 1
ATOM 617 N N . ALA A 1 80 ? 23.961 -20.865 12.770 1.00 23.36 80 ALA A N 1
ATOM 618 C CA . ALA A 1 80 ? 24.335 -20.447 14.101 1.00 23.36 80 ALA A CA 1
ATOM 619 C C . ALA A 1 80 ? 24.398 -21.727 14.942 1.00 23.36 80 ALA A C 1
ATOM 621 O O . ALA A 1 80 ? 23.392 -22.414 15.118 1.00 23.36 80 ALA A O 1
ATOM 622 N N . LYS A 1 81 ? 25.614 -22.079 15.370 1.00 20.20 81 LYS A N 1
ATOM 623 C CA . LYS A 1 81 ? 25.911 -23.213 16.242 1.00 20.20 81 LYS A CA 1
ATOM 624 C C . LYS A 1 81 ? 25.111 -23.077 17.534 1.00 20.20 81 LYS A C 1
ATOM 626 O O . LYS A 1 81 ? 25.595 -22.506 18.505 1.00 20.20 81 LYS A O 1
ATOM 631 N N . TYR A 1 82 ? 23.910 -23.625 17.549 1.00 23.61 82 TYR A N 1
ATOM 632 C CA . TYR A 1 82 ? 23.210 -23.949 18.772 1.00 23.61 82 TYR A CA 1
ATOM 633 C C . TYR A 1 82 ? 23.179 -25.467 18.859 1.00 23.61 82 TYR A C 1
ATOM 635 O O . TYR A 1 82 ? 22.453 -26.149 18.141 1.00 23.61 82 TYR A O 1
ATOM 643 N N . GLU A 1 83 ? 24.041 -26.000 19.724 1.00 21.25 83 GLU A N 1
ATOM 644 C CA . GLU A 1 83 ? 23.853 -27.325 20.300 1.00 21.25 83 GLU A CA 1
ATOM 645 C C . GLU A 1 83 ? 22.506 -27.280 21.024 1.00 21.25 83 GLU A C 1
ATOM 647 O O . GLU A 1 83 ? 22.383 -26.687 22.093 1.00 21.25 83 GLU A O 1
ATOM 652 N N . THR A 1 84 ? 21.450 -27.795 20.403 1.00 25.00 84 THR A N 1
ATOM 653 C CA . THR A 1 84 ? 20.149 -27.915 21.061 1.00 25.00 84 THR A CA 1
ATOM 654 C C . THR A 1 84 ? 19.652 -29.333 20.895 1.00 25.00 84 THR A C 1
ATOM 656 O O . THR A 1 84 ? 19.561 -29.879 19.796 1.00 25.00 84 THR A O 1
ATOM 659 N N . GLU A 1 85 ? 19.424 -29.946 22.046 1.00 26.19 85 GLU A N 1
ATOM 660 C CA . GLU A 1 85 ? 19.025 -31.325 22.226 1.00 26.19 85 GLU A CA 1
ATOM 661 C C . GLU A 1 85 ? 17.757 -31.645 21.424 1.00 26.19 85 GLU A C 1
ATOM 663 O O . GLU A 1 85 ? 16.772 -30.909 21.420 1.00 26.19 85 GLU A O 1
ATOM 668 N N . SER A 1 86 ? 17.816 -32.779 20.732 1.00 22.14 86 SER A N 1
ATOM 669 C CA . SER A 1 86 ? 16.760 -33.382 19.924 1.00 22.14 86 SER A CA 1
ATOM 670 C C . SER A 1 86 ? 15.408 -33.422 20.657 1.00 22.14 86 SER A C 1
ATOM 672 O O . SER A 1 86 ? 15.142 -34.342 21.433 1.00 22.14 86 SER A O 1
ATOM 674 N N . VAL A 1 87 ? 14.500 -32.501 20.327 1.00 27.98 87 VAL A N 1
ATOM 675 C CA . VAL A 1 87 ? 13.063 -32.660 20.584 1.00 27.98 87 VAL A CA 1
ATOM 676 C C . VAL A 1 87 ? 12.343 -32.696 19.241 1.00 27.98 87 VAL A C 1
ATOM 678 O O . VAL A 1 87 ? 12.278 -31.722 18.500 1.00 27.98 87 VAL A O 1
ATOM 681 N N . CYS A 1 88 ? 11.833 -33.881 18.916 1.00 22.31 88 CYS A N 1
ATOM 682 C CA . CYS A 1 88 ? 11.115 -34.201 17.692 1.00 22.31 88 CYS A CA 1
ATOM 683 C C . CYS A 1 88 ? 9.735 -33.518 17.703 1.00 22.31 88 CYS A C 1
ATOM 685 O O . CYS A 1 88 ? 8.749 -34.111 18.139 1.00 22.31 88 CYS A O 1
ATOM 687 N N . VAL A 1 89 ? 9.655 -32.259 17.271 1.00 29.84 89 VAL A N 1
ATOM 688 C CA . VAL A 1 89 ? 8.377 -31.552 17.116 1.00 29.84 89 VAL A CA 1
ATOM 689 C C . VAL A 1 89 ? 8.016 -31.553 15.639 1.00 29.84 89 VAL A C 1
ATOM 691 O O . VAL A 1 89 ? 8.593 -30.826 14.842 1.00 29.84 89 VAL A O 1
ATOM 694 N N . LYS A 1 90 ? 7.086 -32.441 15.281 1.00 30.88 90 LYS A N 1
ATOM 695 C CA . LYS A 1 90 ? 6.490 -32.534 13.946 1.00 30.88 90 LYS A CA 1
ATOM 696 C C . LYS A 1 90 ? 5.844 -31.200 13.566 1.00 30.88 90 LYS A C 1
ATOM 698 O O . LYS A 1 90 ? 5.140 -30.616 14.391 1.00 30.88 90 LYS A O 1
ATOM 703 N N . ASP A 1 91 ? 6.088 -30.784 12.328 1.00 32.41 91 ASP A N 1
ATOM 704 C CA . ASP A 1 91 ? 5.571 -29.579 11.679 1.00 32.41 91 ASP A CA 1
ATOM 705 C C . ASP A 1 91 ? 4.064 -29.410 11.927 1.00 32.41 91 ASP A C 1
ATOM 707 O O . ASP A 1 91 ? 3.254 -30.254 11.542 1.00 32.41 91 ASP A O 1
ATOM 711 N N . ASN A 1 92 ? 3.686 -28.344 12.636 1.00 36.00 92 ASN A N 1
ATOM 712 C CA . ASN A 1 92 ? 2.297 -28.040 12.977 1.00 36.00 92 ASN A CA 1
ATOM 713 C C . ASN A 1 92 ? 1.843 -26.837 12.141 1.00 36.00 92 ASN A C 1
ATOM 715 O O . ASN A 1 92 ? 2.166 -25.699 12.479 1.00 36.00 92 ASN A O 1
ATOM 719 N N . GLU A 1 93 ? 1.108 -27.085 11.058 1.00 34.69 93 GLU A N 1
ATOM 720 C CA . GLU A 1 93 ? 0.451 -26.038 10.269 1.00 34.69 93 GLU A CA 1
ATOM 721 C C . GLU A 1 93 ? -0.806 -25.524 10.990 1.00 34.69 93 GLU A C 1
ATOM 723 O O . GLU A 1 93 ? -1.661 -26.291 11.437 1.00 34.69 93 GLU A O 1
ATOM 728 N N . TYR A 1 94 ? -0.891 -24.201 11.126 1.00 30.58 94 TYR A N 1
ATOM 729 C CA . TYR A 1 94 ? -1.967 -23.466 11.786 1.00 30.58 94 TYR A CA 1
ATOM 730 C C . TYR A 1 94 ? -2.855 -22.788 10.735 1.00 30.58 94 TYR A C 1
ATOM 732 O O . TYR A 1 94 ? -2.334 -22.120 9.844 1.00 30.58 94 TYR A O 1
ATOM 740 N N . ASP A 1 95 ? -4.180 -22.847 10.889 1.00 36.88 95 ASP A N 1
ATOM 741 C CA . ASP A 1 95 ? -5.091 -21.936 10.189 1.00 36.88 95 ASP A CA 1
ATOM 742 C C . ASP A 1 95 ? -5.465 -20.761 11.109 1.00 36.88 95 ASP A C 1
ATOM 744 O O . ASP A 1 95 ? -6.218 -20.901 12.076 1.00 36.88 95 ASP A O 1
ATOM 748 N N . GLN A 1 96 ? -4.917 -19.584 10.803 1.00 39.44 96 GLN A N 1
ATOM 749 C CA . GLN A 1 96 ? -5.182 -18.345 11.539 1.00 39.44 96 GLN A CA 1
ATOM 750 C C . GLN A 1 96 ? -6.584 -17.768 11.285 1.00 39.44 96 GLN A C 1
ATOM 752 O O . GLN A 1 96 ? -7.029 -16.935 12.068 1.00 39.44 96 GLN A O 1
ATOM 757 N N . VAL A 1 97 ? -7.286 -18.171 10.218 1.00 36.66 97 VAL A N 1
ATOM 758 C CA . VAL A 1 97 ? -8.583 -17.575 9.841 1.00 36.66 97 VAL A CA 1
ATOM 759 C C . VAL A 1 97 ? -9.731 -18.180 10.646 1.00 36.66 97 VAL A C 1
ATOM 761 O O . VAL A 1 97 ? -10.668 -17.475 11.012 1.00 36.66 97 VAL A O 1
ATOM 764 N N . THR A 1 98 ? -9.658 -19.473 10.959 1.00 38.38 98 THR A N 1
ATOM 765 C CA . THR A 1 98 ? -10.698 -20.171 11.731 1.00 38.38 98 THR A CA 1
ATOM 766 C C . THR A 1 98 ? -10.317 -20.400 13.194 1.00 38.38 98 THR A C 1
ATOM 768 O O . THR A 1 98 ? -11.158 -20.831 13.981 1.00 38.38 98 THR A O 1
ATOM 771 N N . GLY A 1 99 ? -9.059 -20.141 13.581 1.00 33.06 99 GLY A N 1
ATOM 772 C CA . GLY A 1 99 ? -8.545 -20.443 14.923 1.00 33.06 99 GLY A CA 1
ATOM 773 C C . GLY A 1 99 ? -8.567 -21.941 15.262 1.00 33.06 99 GLY A C 1
ATOM 774 O O . GLY A 1 99 ? -8.402 -22.319 16.422 1.00 33.06 99 GLY A O 1
ATOM 775 N N . CYS A 1 100 ? -8.793 -22.800 14.264 1.00 35.00 100 CYS A N 1
ATOM 776 C CA . CYS A 1 100 ? -9.008 -24.228 14.438 1.00 35.00 100 CYS A CA 1
ATOM 777 C C . CYS A 1 100 ? -7.759 -25.020 14.035 1.00 35.00 100 CYS A C 1
ATOM 779 O O . CYS A 1 100 ? -7.240 -24.900 12.927 1.00 35.00 100 CYS A O 1
ATOM 781 N N . ARG A 1 101 ? -7.292 -25.882 14.943 1.00 38.38 101 ARG A N 1
ATOM 782 C CA . ARG A 1 101 ? -6.229 -26.859 14.691 1.00 38.38 101 ARG A CA 1
ATOM 783 C C . ARG A 1 101 ? -6.851 -28.119 14.085 1.00 38.38 101 ARG A C 1
ATOM 785 O O . ARG A 1 101 ? -7.638 -28.792 14.747 1.00 38.38 101 ARG A O 1
ATOM 792 N N . LEU A 1 102 ? -6.486 -28.463 12.855 1.00 34.47 102 LEU A N 1
ATOM 793 C CA . LEU A 1 102 ? -6.889 -29.720 12.223 1.00 34.47 102 LEU A CA 1
ATOM 794 C C . LEU A 1 102 ? -5.963 -30.835 12.72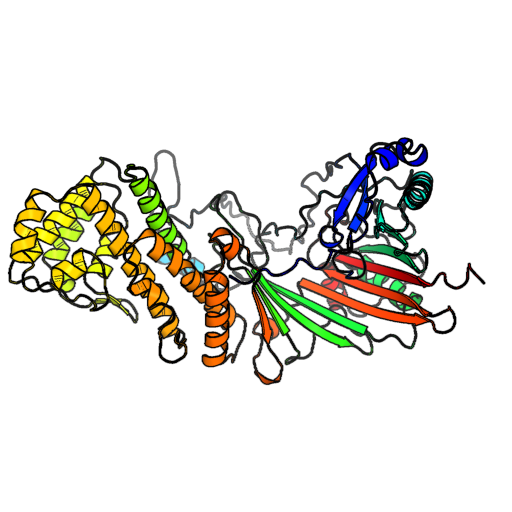4 1.00 34.47 102 LEU A C 1
ATOM 796 O O . LEU A 1 102 ? -4.821 -30.937 12.286 1.00 34.47 102 LEU A O 1
ATOM 800 N N . VAL A 1 103 ? -6.416 -31.657 13.676 1.00 36.09 103 VAL A N 1
ATOM 801 C CA . VAL A 1 103 ? -5.650 -32.835 14.112 1.00 36.09 103 VAL A CA 1
ATOM 802 C C . VAL A 1 103 ? -6.512 -34.080 14.098 1.00 36.09 103 VAL A C 1
ATOM 804 O O . VAL A 1 103 ? -7.547 -34.156 14.759 1.00 36.09 103 VAL A O 1
ATOM 807 N N . GLY A 1 104 ? -5.977 -35.100 13.436 1.00 33.59 104 GLY A N 1
ATOM 808 C CA . GLY A 1 104 ? -6.404 -36.474 13.614 1.00 33.59 104 GLY A CA 1
ATOM 809 C C . GLY A 1 104 ? -7.561 -36.881 12.718 1.00 33.59 104 GLY A C 1
ATOM 810 O O . GLY A 1 104 ? -8.469 -36.114 12.412 1.00 33.59 104 GLY A O 1
ATOM 811 N N . ASP A 1 105 ? -7.497 -38.144 12.326 1.00 33.47 105 ASP A N 1
ATOM 812 C CA . ASP A 1 105 ? -8.574 -38.862 11.674 1.00 33.47 105 ASP A CA 1
ATOM 813 C C . ASP A 1 105 ? -9.019 -39.964 12.658 1.00 33.47 105 ASP A C 1
ATOM 815 O O . ASP A 1 105 ? -8.195 -40.820 13.005 1.00 33.47 105 ASP A O 1
ATOM 819 N N . PRO A 1 106 ? -10.245 -39.939 13.218 1.00 39.28 106 PRO A N 1
ATOM 820 C CA . PRO A 1 106 ? -11.318 -38.967 13.010 1.00 39.28 106 PRO A CA 1
ATOM 821 C C . PRO A 1 106 ? -11.139 -37.683 13.849 1.00 39.28 106 PRO A C 1
ATOM 823 O O . PRO A 1 106 ? -10.586 -37.724 14.952 1.00 39.28 106 PRO A O 1
ATOM 826 N N . LEU A 1 107 ? -11.658 -36.565 13.324 1.00 26.12 107 LEU A N 1
ATOM 827 C CA . LEU A 1 107 ? -11.599 -35.198 13.870 1.00 26.12 107 LEU A CA 1
ATOM 828 C C . LEU A 1 107 ? -11.782 -35.139 15.398 1.00 26.12 107 LEU A C 1
ATOM 830 O O . LEU A 1 107 ? -12.849 -35.470 15.923 1.00 26.12 107 LEU A O 1
ATOM 834 N N . ARG A 1 108 ? -10.758 -34.659 16.116 1.00 30.34 108 ARG A N 1
ATOM 835 C CA . ARG A 1 108 ? -10.849 -34.314 17.543 1.00 30.34 108 ARG A CA 1
ATOM 836 C C . ARG A 1 108 ? -10.471 -32.852 17.759 1.00 30.34 108 ARG A C 1
ATOM 838 O O . ARG A 1 108 ? -9.382 -32.424 17.395 1.00 30.34 108 ARG A O 1
ATOM 845 N N . PHE A 1 109 ? -11.378 -32.113 18.390 1.00 28.52 109 PHE A N 1
ATOM 846 C CA . PHE A 1 109 ? -11.187 -30.724 18.798 1.00 28.52 109 PHE A CA 1
ATOM 847 C C . PHE A 1 109 ? -10.468 -30.682 20.149 1.00 28.52 109 PHE A C 1
ATOM 849 O O . PHE A 1 109 ? -10.902 -31.336 21.097 1.00 28.52 109 PHE A O 1
ATOM 856 N N . GLU A 1 110 ? -9.393 -29.906 20.256 1.00 31.31 110 GLU A N 1
ATOM 857 C CA . GLU A 1 110 ? -8.717 -29.648 21.528 1.00 31.31 110 GLU A CA 1
ATOM 858 C C . GLU A 1 110 ? -8.564 -28.132 21.696 1.00 31.31 110 GLU A C 1
ATOM 860 O O . GLU A 1 110 ? -7.940 -27.467 20.868 1.00 31.31 110 GLU A O 1
ATOM 865 N N . PHE A 1 111 ? -9.190 -27.574 22.735 1.00 35.69 111 PHE A N 1
ATOM 866 C CA . PHE A 1 111 ? -9.199 -26.134 22.995 1.00 35.69 111 PHE A CA 1
ATOM 867 C C . PHE A 1 111 ? -7.817 -25.642 23.448 1.00 35.69 111 PHE A C 1
ATOM 869 O O . PHE A 1 111 ? -7.128 -26.301 24.231 1.00 35.69 111 PHE A O 1
ATOM 876 N N . LEU A 1 112 ? -7.424 -24.456 22.978 1.00 37.09 112 LEU A N 1
ATOM 877 C CA . LEU A 1 112 ? -6.232 -23.754 23.451 1.00 37.09 112 LEU A CA 1
ATOM 878 C C . LEU A 1 112 ? -6.422 -23.352 24.918 1.00 37.09 112 LEU A C 1
ATOM 880 O O . LEU A 1 112 ? -7.322 -22.586 25.256 1.00 37.09 112 LEU A O 1
ATOM 884 N N . THR A 1 113 ? -5.568 -23.869 25.797 1.00 44.59 113 THR A N 1
ATOM 885 C CA . THR A 1 113 ? -5.536 -23.457 27.200 1.00 44.59 113 THR A CA 1
ATOM 886 C C . THR A 1 113 ? -4.816 -22.116 27.338 1.00 44.59 113 THR A C 1
ATOM 888 O O . THR A 1 113 ? -3.862 -21.835 26.609 1.00 44.59 113 THR A O 1
ATOM 891 N N . LEU A 1 114 ? -5.239 -21.300 28.310 1.00 40.88 114 LEU A N 1
ATOM 892 C CA . LEU A 1 114 ? -4.572 -20.038 28.670 1.00 40.88 114 LEU A CA 1
ATOM 893 C C . LEU A 1 114 ? -3.074 -20.232 28.950 1.00 40.88 114 LEU A C 1
ATOM 895 O O . LEU A 1 114 ? -2.272 -19.376 28.601 1.00 40.88 114 LEU A O 1
ATOM 899 N N . GLU A 1 115 ? -2.702 -21.392 29.493 1.00 51.00 115 GLU A N 1
ATOM 900 C CA . GLU A 1 115 ? -1.314 -21.779 29.758 1.00 51.00 115 GLU A CA 1
ATOM 901 C C . GLU A 1 115 ? -0.465 -21.821 28.473 1.00 51.00 115 GLU A C 1
ATOM 903 O O . GLU A 1 115 ? 0.669 -21.340 28.459 1.00 51.00 115 GLU A O 1
ATOM 908 N N . LYS A 1 116 ? -1.040 -22.298 27.356 1.00 46.25 116 LYS A N 1
ATOM 909 C CA . LYS A 1 116 ? -0.360 -22.323 26.051 1.00 46.25 116 LYS A CA 1
ATOM 910 C C . LYS A 1 116 ? -0.224 -20.930 25.434 1.00 46.25 116 LYS A C 1
ATOM 912 O O . LYS A 1 116 ? 0.797 -20.641 24.815 1.00 46.25 116 LYS A O 1
ATOM 917 N N . LEU A 1 117 ? -1.211 -20.058 25.635 1.00 38.38 117 LEU A N 1
ATOM 918 C CA . LEU A 1 117 ? -1.147 -18.657 25.202 1.00 38.38 117 LEU A CA 1
ATOM 919 C C . LEU A 1 117 ? -0.065 -17.890 25.971 1.00 38.38 117 LEU A C 1
ATOM 921 O O . LEU A 1 117 ? 0.763 -17.221 25.358 1.00 38.38 117 LEU A O 1
ATOM 925 N N . SER A 1 118 ? 0.016 -18.083 27.290 1.00 44.59 118 SER A N 1
ATOM 926 C CA . SER A 1 118 ? 1.074 -17.475 28.101 1.00 44.59 118 SER A CA 1
ATOM 927 C C . SER A 1 118 ? 2.474 -17.966 27.735 1.00 44.59 118 SER A C 1
ATOM 929 O O . SER A 1 118 ? 3.421 -17.195 27.849 1.00 44.59 118 SER A O 1
ATOM 931 N N . SER A 1 119 ? 2.635 -19.205 27.252 1.00 44.53 119 SER A N 1
ATOM 932 C CA . SER A 1 119 ? 3.946 -19.670 26.778 1.00 44.53 119 SER A CA 1
ATOM 933 C C . SER A 1 119 ? 4.404 -19.018 25.467 1.00 44.53 119 SER A C 1
ATOM 935 O O . SER A 1 119 ? 5.605 -18.969 25.228 1.00 44.53 119 SER A O 1
ATOM 937 N N . ILE A 1 120 ? 3.483 -18.490 24.650 1.00 44.81 120 ILE A N 1
ATOM 938 C CA . ILE A 1 120 ? 3.808 -17.776 23.402 1.00 44.81 120 ILE A CA 1
ATOM 939 C C . ILE A 1 120 ? 4.173 -16.313 23.695 1.00 44.81 120 ILE A C 1
ATOM 941 O O . ILE A 1 120 ? 5.149 -15.806 23.151 1.00 44.81 120 ILE A O 1
ATOM 945 N N . ASP A 1 121 ? 3.449 -15.656 24.606 1.00 36.38 121 ASP A N 1
ATOM 946 C CA . ASP A 1 121 ? 3.773 -14.285 25.039 1.00 36.38 121 ASP A CA 1
ATOM 947 C C . ASP A 1 121 ? 5.033 -14.224 25.920 1.00 36.38 121 ASP A C 1
ATOM 949 O O . ASP A 1 121 ? 5.759 -13.230 25.917 1.00 36.38 121 ASP A O 1
ATOM 953 N N . ALA A 1 122 ? 5.327 -15.287 26.680 1.00 37.84 122 ALA A N 1
ATOM 954 C CA . ALA A 1 122 ? 6.547 -15.357 27.482 1.00 37.84 122 ALA A CA 1
ATOM 955 C C . ALA A 1 122 ? 7.815 -15.490 26.622 1.00 37.84 122 ALA A C 1
ATOM 957 O O . ALA A 1 122 ? 8.889 -15.084 27.067 1.00 37.84 122 ALA A O 1
ATOM 958 N N . SER A 1 123 ? 7.710 -15.979 25.380 1.00 38.56 123 SER A N 1
ATOM 959 C CA . SER A 1 123 ? 8.776 -15.862 24.379 1.00 38.56 123 SER A CA 1
ATOM 960 C C . SER A 1 123 ? 8.745 -14.480 23.720 1.00 38.56 123 SER A C 1
ATOM 962 O O . SER A 1 123 ? 8.545 -14.343 22.518 1.00 38.56 123 SER A O 1
ATOM 964 N N . ASN A 1 124 ? 8.941 -13.439 24.529 1.00 30.91 124 ASN A N 1
ATOM 965 C CA . ASN A 1 124 ? 8.983 -12.039 24.099 1.00 30.91 124 ASN A CA 1
ATOM 966 C C . ASN A 1 124 ? 10.319 -11.632 23.444 1.00 30.91 124 ASN A C 1
ATOM 968 O O . ASN A 1 124 ? 10.590 -10.449 23.263 1.00 30.91 124 ASN A O 1
ATOM 972 N N . ASP A 1 125 ? 11.132 -12.606 23.037 1.00 30.38 125 ASP A N 1
ATOM 973 C CA . ASP A 1 125 ? 12.326 -12.390 22.232 1.00 30.38 125 ASP A CA 1
ATOM 974 C C . ASP A 1 125 ? 12.102 -13.024 20.854 1.00 30.38 125 ASP A C 1
ATOM 976 O O . ASP A 1 125 ? 11.990 -14.240 20.721 1.00 30.38 125 ASP A O 1
ATOM 980 N N . THR A 1 126 ? 12.092 -12.191 19.809 1.00 31.20 126 THR A N 1
ATOM 981 C CA . THR A 1 126 ? 12.257 -12.558 18.384 1.00 31.20 126 THR A CA 1
ATOM 982 C C . THR A 1 126 ? 11.054 -13.032 17.555 1.00 31.20 126 THR A C 1
ATOM 984 O O . THR A 1 126 ? 11.248 -13.678 16.525 1.00 31.20 126 THR A O 1
ATOM 987 N N . LEU A 1 127 ? 9.830 -12.556 17.821 1.00 30.97 127 LEU A N 1
ATOM 988 C CA . LEU A 1 127 ? 8.837 -12.504 16.724 1.00 30.97 127 LEU A CA 1
ATOM 989 C C . LEU A 1 127 ? 9.267 -11.518 15.606 1.00 30.97 127 LEU A C 1
ATOM 991 O O . LEU A 1 127 ? 8.861 -11.669 14.459 1.00 30.97 127 LEU A O 1
ATOM 995 N N . ASP A 1 128 ? 10.199 -10.603 15.911 1.00 32.53 128 ASP A N 1
ATOM 996 C CA . ASP A 1 128 ? 10.912 -9.734 14.954 1.00 32.53 128 ASP A CA 1
ATOM 997 C C . ASP A 1 128 ? 12.024 -10.466 14.152 1.00 32.53 128 ASP A C 1
ATOM 999 O O . ASP A 1 128 ? 12.677 -9.855 13.308 1.00 32.53 128 ASP A O 1
ATOM 1003 N N . GLY A 1 129 ? 12.262 -11.764 14.395 1.00 24.91 129 GLY A N 1
ATOM 1004 C CA . GLY A 1 129 ? 13.360 -12.534 13.790 1.00 24.91 129 GLY A CA 1
ATOM 1005 C C . GLY A 1 129 ? 12.935 -13.694 12.894 1.00 24.91 129 GLY A C 1
ATOM 1006 O O . GLY A 1 129 ? 13.784 -14.265 12.204 1.00 24.91 129 GLY A O 1
ATOM 1007 N N . VAL A 1 130 ? 11.642 -14.034 12.837 1.00 27.27 130 VAL A N 1
ATOM 1008 C CA . VAL A 1 130 ? 11.160 -14.936 11.791 1.00 27.27 130 VAL A CA 1
ATOM 1009 C C . VAL A 1 130 ? 11.165 -14.125 10.500 1.00 27.27 130 VAL A C 1
ATOM 1011 O O . VAL A 1 130 ? 10.150 -13.580 10.071 1.00 27.27 130 VAL A O 1
ATOM 1014 N N . LEU A 1 131 ? 12.335 -14.056 9.856 1.00 28.83 131 LEU A N 1
ATOM 1015 C CA . LEU A 1 131 ? 12.432 -13.963 8.409 1.00 28.83 131 LEU A CA 1
ATOM 1016 C C . LEU A 1 131 ? 11.701 -15.202 7.877 1.00 28.83 131 LEU A C 1
ATOM 1018 O O . LEU A 1 131 ? 12.302 -16.181 7.435 1.00 28.83 131 LEU A O 1
ATOM 1022 N N . VAL A 1 132 ? 10.367 -15.182 7.931 1.00 31.98 132 VAL A N 1
ATOM 1023 C CA . VAL A 1 132 ? 9.573 -15.902 6.959 1.00 31.98 132 VAL A CA 1
ATOM 1024 C C . VAL A 1 132 ? 10.143 -15.357 5.670 1.00 31.98 132 VAL A C 1
ATOM 1026 O O . VAL A 1 132 ? 10.029 -14.155 5.406 1.00 31.98 132 VAL A O 1
ATOM 1029 N N . LYS A 1 133 ? 10.890 -16.204 4.956 1.00 40.62 133 LYS A N 1
ATOM 1030 C CA . LYS A 1 133 ? 11.331 -15.939 3.594 1.00 40.62 133 LYS A CA 1
ATOM 1031 C C . LYS A 1 133 ? 10.053 -15.747 2.798 1.00 40.62 133 LYS A C 1
ATOM 1033 O O . LYS A 1 133 ? 9.481 -16.681 2.256 1.00 40.62 133 LYS A O 1
ATOM 1038 N N . THR A 1 134 ? 9.529 -14.540 2.877 1.00 47.88 134 THR A N 1
ATOM 1039 C CA . THR A 1 134 ? 8.367 -14.106 2.149 1.00 47.88 134 THR A CA 1
ATOM 1040 C C . THR A 1 134 ? 8.907 -13.891 0.761 1.00 47.88 134 THR A C 1
ATOM 1042 O O . THR A 1 134 ? 9.796 -13.063 0.548 1.00 47.88 134 THR A O 1
ATOM 1045 N N . ASP A 1 135 ? 8.447 -14.719 -0.169 1.00 55.78 135 ASP A N 1
ATOM 1046 C CA . ASP A 1 135 ? 8.798 -14.567 -1.567 1.00 55.78 135 ASP A CA 1
ATOM 1047 C C . ASP A 1 135 ? 8.280 -13.199 -2.018 1.00 55.78 135 ASP A C 1
ATOM 1049 O O . ASP A 1 135 ? 7.090 -13.018 -2.299 1.00 55.78 135 ASP A O 1
ATOM 1053 N N . ARG A 1 136 ? 9.180 -12.208 -2.026 1.00 64.62 136 ARG A N 1
ATOM 1054 C CA . ARG A 1 136 ? 8.869 -10.848 -2.460 1.00 64.62 136 ARG A CA 1
ATOM 1055 C C . ARG A 1 136 ? 8.319 -10.904 -3.886 1.00 64.62 136 ARG A C 1
ATOM 1057 O O . ARG A 1 136 ? 8.771 -11.692 -4.731 1.00 64.62 136 ARG A O 1
ATOM 1064 N N . CYS A 1 137 ? 7.330 -10.065 -4.166 1.00 60.09 137 CYS A N 1
ATOM 1065 C CA . CYS A 1 137 ? 6.935 -9.816 -5.543 1.00 60.09 137 CYS A CA 1
ATOM 1066 C C . CYS A 1 137 ? 8.111 -9.157 -6.261 1.00 60.09 137 CYS A C 1
ATOM 1068 O O . CYS A 1 137 ? 8.678 -8.181 -5.775 1.00 60.09 137 CYS A O 1
ATOM 1070 N N . SER A 1 138 ? 8.476 -9.686 -7.427 1.00 66.31 138 SER A N 1
ATOM 1071 C CA . SER A 1 138 ? 9.380 -8.953 -8.307 1.00 66.31 138 SER A CA 1
ATOM 1072 C C . SER A 1 138 ? 8.644 -7.707 -8.788 1.00 66.31 138 SER A C 1
ATOM 1074 O O . SER A 1 138 ? 7.535 -7.831 -9.309 1.00 66.31 138 SER A O 1
ATOM 1076 N N . LYS A 1 139 ? 9.265 -6.526 -8.671 1.00 70.31 139 LYS A N 1
ATOM 1077 C CA . LYS A 1 139 ? 8.754 -5.290 -9.295 1.00 70.31 139 LYS A CA 1
ATOM 1078 C C . LYS A 1 139 ? 8.696 -5.414 -10.830 1.00 70.31 139 LYS A C 1
ATOM 1080 O O . LYS A 1 139 ? 8.014 -4.636 -11.493 1.00 70.31 139 LYS A O 1
ATOM 1085 N N . PHE A 1 140 ? 9.389 -6.406 -11.396 1.00 76.69 140 PHE A N 1
ATOM 1086 C CA . PHE A 1 140 ? 9.493 -6.654 -12.828 1.00 76.69 140 PHE A CA 1
ATOM 1087 C C . PHE A 1 140 ? 8.938 -8.034 -13.195 1.00 76.69 140 PHE A C 1
ATOM 1089 O O . PHE A 1 140 ? 9.455 -9.069 -12.774 1.00 76.69 140 PHE A O 1
ATOM 1096 N N . GLU A 1 141 ? 7.896 -8.052 -14.024 1.00 72.44 141 GLU A N 1
ATOM 1097 C CA . GLU A 1 141 ? 7.273 -9.283 -14.540 1.00 72.44 141 GLU A CA 1
ATOM 1098 C C . GLU A 1 141 ? 7.924 -9.792 -15.836 1.00 72.44 141 GLU A C 1
ATOM 1100 O O . GLU A 1 141 ? 7.613 -10.882 -16.321 1.00 72.44 141 GLU A O 1
ATOM 1105 N N . LEU A 1 142 ? 8.810 -8.993 -16.439 1.00 81.94 142 LEU A N 1
ATOM 1106 C CA . LEU A 1 142 ? 9.421 -9.323 -17.718 1.00 81.94 142 LEU A CA 1
ATOM 1107 C C . LEU A 1 142 ? 10.407 -10.488 -17.552 1.00 81.94 142 LEU A C 1
ATOM 1109 O O . LEU A 1 142 ? 11.472 -10.332 -16.966 1.00 81.94 142 LEU A O 1
ATOM 1113 N N . ASP A 1 143 ? 10.076 -11.644 -18.132 1.00 83.19 143 ASP A N 1
ATOM 1114 C CA . ASP A 1 143 ? 10.998 -12.780 -18.241 1.00 83.19 143 ASP A CA 1
ATOM 1115 C C . ASP A 1 143 ? 12.223 -12.375 -19.072 1.00 83.19 143 ASP A C 1
ATOM 1117 O O . ASP A 1 143 ? 12.083 -12.070 -20.261 1.00 83.19 143 ASP A O 1
ATOM 1121 N N . LEU A 1 144 ? 13.399 -12.343 -18.450 1.00 84.44 144 LEU A N 1
ATOM 1122 C CA . LEU A 1 144 ? 14.671 -11.946 -19.049 1.00 84.44 144 LEU A CA 1
ATOM 1123 C C . LEU A 1 144 ? 15.631 -13.128 -18.991 1.00 84.44 144 LEU A C 1
ATOM 1125 O O . LEU A 1 144 ? 16.034 -13.542 -17.907 1.00 84.44 144 LEU A O 1
ATOM 1129 N N . ASN A 1 145 ? 16.013 -13.651 -20.158 1.00 86.12 145 ASN A N 1
ATOM 1130 C CA . ASN A 1 145 ? 16.966 -14.756 -20.237 1.00 86.12 145 ASN A CA 1
ATOM 1131 C C . ASN A 1 145 ? 18.267 -14.282 -20.895 1.00 86.12 145 ASN A C 1
ATOM 1133 O O . ASN A 1 145 ? 18.223 -13.735 -21.997 1.00 86.12 145 ASN A O 1
ATOM 1137 N N . PRO A 1 146 ? 19.433 -14.511 -20.280 1.00 85.75 146 PRO A N 1
ATOM 1138 C CA . PRO A 1 146 ? 20.692 -14.026 -20.822 1.00 85.75 146 PRO A CA 1
ATOM 1139 C C . PRO A 1 146 ? 21.098 -14.775 -22.095 1.00 85.75 146 PRO A C 1
ATOM 1141 O O . PRO A 1 146 ? 20.929 -15.993 -22.203 1.00 85.75 146 PRO A O 1
ATOM 1144 N N . LEU A 1 147 ? 21.681 -14.050 -23.048 1.00 86.19 147 LEU A N 1
ATOM 1145 C CA . LEU A 1 147 ? 22.390 -14.628 -24.187 1.00 86.19 147 LEU A CA 1
ATOM 1146 C C . LEU A 1 147 ? 23.772 -15.139 -23.751 1.00 86.19 147 LEU A C 1
ATOM 1148 O O . LEU A 1 147 ? 24.402 -14.589 -22.843 1.00 86.19 147 LEU A O 1
ATOM 1152 N N . SER A 1 148 ? 24.253 -16.192 -24.416 1.00 78.31 148 SER A N 1
ATOM 1153 C CA . SER A 1 148 ? 25.608 -16.712 -24.196 1.00 78.31 148 SER A CA 1
ATOM 1154 C C . SER A 1 148 ? 26.652 -15.733 -24.735 1.00 78.31 148 SER A C 1
ATOM 1156 O O . SER A 1 148 ? 26.511 -15.229 -25.852 1.00 78.31 148 SER A O 1
ATOM 1158 N N . LYS A 1 149 ? 27.734 -15.494 -23.984 1.00 68.94 149 LYS A N 1
ATOM 1159 C CA . LYS A 1 149 ? 28.847 -14.660 -24.465 1.00 68.94 149 LYS A CA 1
ATOM 1160 C C . LYS A 1 149 ? 29.695 -15.314 -25.555 1.00 68.94 149 LYS A C 1
ATOM 1162 O O . LYS A 1 149 ? 30.427 -14.597 -26.239 1.00 68.94 149 LYS A O 1
ATOM 1167 N N . GLU A 1 150 ? 29.554 -16.618 -25.791 1.00 71.00 150 GLU A N 1
ATOM 1168 C CA . GLU A 1 150 ? 30.148 -17.285 -26.963 1.00 71.00 150 GLU A CA 1
ATOM 1169 C C . GLU A 1 150 ? 29.705 -16.620 -28.279 1.00 71.00 150 GLU A C 1
ATOM 1171 O O . GLU A 1 150 ? 30.491 -16.505 -29.217 1.00 71.00 150 GLU A O 1
ATOM 1176 N N . ASP A 1 151 ? 28.482 -16.079 -28.305 1.00 74.81 151 ASP A N 1
ATOM 1177 C CA . ASP A 1 151 ? 27.915 -15.367 -29.450 1.00 74.81 151 ASP A CA 1
ATOM 1178 C C . ASP A 1 151 ? 28.180 -13.846 -29.410 1.00 74.81 151 ASP A C 1
ATOM 1180 O O . ASP A 1 151 ? 27.641 -13.116 -30.237 1.00 74.81 151 ASP A O 1
ATOM 1184 N N . SER A 1 152 ? 29.007 -13.330 -28.488 1.00 76.62 152 SER A N 1
ATOM 1185 C CA . SER A 1 152 ? 29.215 -11.879 -28.265 1.00 76.62 152 SER A CA 1
ATOM 1186 C C . SER A 1 152 ? 29.500 -11.088 -29.545 1.00 76.62 152 SER A C 1
ATOM 1188 O O . SER A 1 152 ? 28.815 -10.110 -29.827 1.00 76.62 152 SER A O 1
ATOM 1190 N N . THR A 1 153 ? 30.434 -11.553 -30.377 1.00 80.50 153 THR A N 1
ATOM 1191 C CA . THR A 1 153 ? 30.760 -10.908 -31.665 1.00 80.50 153 THR A CA 1
ATOM 1192 C C . THR A 1 153 ? 29.590 -10.909 -32.658 1.00 80.50 153 THR A C 1
ATOM 1194 O O . THR A 1 153 ? 29.416 -9.960 -33.426 1.00 80.50 153 THR A O 1
ATOM 1197 N N . LEU A 1 154 ? 28.760 -11.958 -32.651 1.00 83.62 154 LEU A N 1
ATOM 1198 C CA . LEU A 1 154 ? 27.548 -12.035 -33.470 1.00 83.62 154 LEU A CA 1
ATOM 1199 C C . LEU A 1 154 ? 26.463 -11.099 -32.934 1.00 83.62 154 LEU A C 1
ATOM 1201 O O . LEU A 1 154 ? 25.791 -10.443 -33.729 1.00 83.62 154 LEU A O 1
ATOM 1205 N N . ILE A 1 155 ? 26.325 -11.006 -31.610 1.00 84.00 155 ILE A N 1
ATOM 1206 C CA . ILE A 1 155 ? 25.373 -10.121 -30.936 1.00 84.00 155 ILE A CA 1
ATOM 1207 C C . ILE A 1 155 ? 25.745 -8.660 -31.185 1.00 84.00 155 ILE A C 1
ATOM 1209 O O . ILE A 1 155 ? 24.883 -7.894 -31.596 1.00 84.00 155 ILE A O 1
ATOM 1213 N N . GLU A 1 156 ? 27.011 -8.269 -31.038 1.00 83.75 156 GLU A N 1
ATOM 1214 C CA . GLU A 1 156 ? 27.477 -6.910 -31.346 1.00 83.75 156 GLU A CA 1
ATOM 1215 C C . GLU A 1 156 ? 27.197 -6.527 -32.802 1.00 83.75 156 GLU A C 1
ATOM 1217 O O . GLU A 1 156 ? 26.682 -5.441 -33.085 1.00 83.75 156 GLU A O 1
ATOM 1222 N N . LYS A 1 157 ? 27.459 -7.450 -33.736 1.00 85.75 157 LYS A N 1
ATOM 1223 C CA . LYS A 1 157 ? 27.117 -7.252 -35.145 1.00 85.75 157 LYS A CA 1
ATOM 1224 C C . LYS A 1 157 ? 25.607 -7.114 -35.352 1.00 85.75 157 LYS A C 1
ATOM 1226 O O . LYS A 1 157 ? 25.178 -6.253 -36.115 1.00 85.75 157 LYS A O 1
ATOM 1231 N N . ALA A 1 158 ? 24.802 -7.929 -34.677 1.00 87.06 158 ALA A N 1
ATOM 1232 C CA . ALA A 1 158 ? 23.349 -7.835 -34.742 1.00 87.06 158 ALA A CA 1
ATOM 1233 C C . ALA A 1 158 ? 22.835 -6.514 -34.157 1.00 87.06 158 ALA A C 1
ATOM 1235 O O . ALA A 1 158 ? 21.998 -5.874 -34.782 1.00 87.06 158 ALA A O 1
ATOM 1236 N N . LEU A 1 159 ? 23.363 -6.055 -33.019 1.00 87.06 159 LEU A N 1
ATOM 1237 C CA . LEU A 1 159 ? 23.029 -4.755 -32.432 1.00 87.06 159 LEU A CA 1
ATOM 1238 C C . LEU A 1 159 ? 23.307 -3.617 -33.422 1.00 87.06 159 LEU A C 1
ATOM 1240 O O . LEU A 1 159 ? 22.463 -2.738 -33.599 1.00 87.06 159 LEU A O 1
ATOM 1244 N N . TYR A 1 160 ? 24.455 -3.660 -34.104 1.00 86.31 160 TYR A N 1
ATOM 1245 C CA . TYR A 1 160 ? 24.811 -2.684 -35.134 1.00 86.31 160 TYR A CA 1
ATOM 1246 C C . TYR A 1 160 ? 23.872 -2.736 -36.349 1.00 86.31 160 TYR A C 1
ATOM 1248 O O . TYR A 1 160 ? 23.371 -1.702 -36.792 1.00 86.31 160 TYR A O 1
ATOM 1256 N N . ASP A 1 161 ? 23.588 -3.929 -36.871 1.00 87.12 161 ASP A N 1
ATOM 1257 C CA . ASP A 1 161 ? 22.714 -4.095 -38.034 1.00 87.12 161 ASP A CA 1
ATOM 1258 C C . ASP A 1 161 ? 21.270 -3.680 -37.722 1.00 87.12 161 ASP A C 1
ATOM 1260 O O . ASP A 1 161 ? 20.656 -2.977 -38.522 1.00 87.12 161 ASP A O 1
ATOM 1264 N N . ILE A 1 162 ? 20.744 -4.049 -36.548 1.00 88.31 162 ILE A N 1
ATOM 1265 C CA . ILE A 1 162 ? 19.417 -3.632 -36.071 1.00 88.31 162 ILE A CA 1
ATOM 1266 C C . ILE A 1 162 ? 19.355 -2.117 -35.974 1.00 88.31 162 ILE A C 1
ATOM 1268 O O . ILE A 1 162 ? 18.418 -1.510 -36.488 1.00 88.31 162 ILE A O 1
ATOM 1272 N N . LYS A 1 163 ? 20.371 -1.499 -35.365 1.00 84.44 163 LYS A N 1
ATOM 1273 C CA . LYS A 1 163 ? 20.463 -0.045 -35.246 1.00 84.44 163 LYS A CA 1
ATOM 1274 C C . LYS A 1 163 ? 20.364 0.647 -36.606 1.00 84.44 163 LYS A C 1
ATOM 1276 O O . LYS A 1 163 ? 19.676 1.654 -36.721 1.00 84.44 163 LYS A O 1
ATOM 1281 N N . ASN A 1 164 ? 20.997 0.095 -37.639 1.00 83.81 164 ASN A N 1
ATOM 1282 C CA . ASN A 1 164 ? 20.951 0.656 -38.992 1.00 83.81 164 ASN A CA 1
ATOM 1283 C C . ASN A 1 164 ? 19.597 0.472 -39.701 1.00 83.81 164 ASN A C 1
ATOM 1285 O O . ASN A 1 164 ? 19.358 1.131 -40.711 1.00 83.81 164 ASN A O 1
ATOM 1289 N N . GLN A 1 165 ? 18.722 -0.405 -39.198 1.00 84.56 165 GLN A N 1
ATOM 1290 C CA . GLN A 1 165 ? 17.360 -0.586 -39.714 1.00 84.56 165 GLN A CA 1
ATOM 1291 C C . GLN A 1 165 ? 16.314 0.275 -38.994 1.00 84.56 165 GLN A C 1
ATOM 1293 O O . GLN A 1 165 ? 15.183 0.373 -39.472 1.00 84.56 165 GLN A O 1
ATOM 1298 N N . ILE A 1 166 ? 16.656 0.891 -37.858 1.00 83.81 166 ILE A N 1
ATOM 1299 C CA . ILE A 1 166 ? 15.731 1.752 -37.116 1.00 83.81 166 ILE A CA 1
ATOM 1300 C C . ILE A 1 166 ? 15.500 3.047 -37.915 1.00 83.81 166 ILE A C 1
ATOM 1302 O O . ILE A 1 166 ? 16.465 3.738 -38.262 1.00 83.81 166 ILE A O 1
ATOM 1306 N N . PRO A 1 167 ? 14.241 3.416 -38.224 1.00 80.06 167 PRO A N 1
ATOM 1307 C CA . PRO A 1 167 ? 13.937 4.685 -38.871 1.00 80.06 167 PRO A CA 1
ATOM 1308 C C . PRO A 1 167 ? 14.454 5.870 -38.047 1.00 80.06 167 PRO A C 1
ATOM 1310 O O . PRO A 1 167 ? 14.282 5.905 -36.836 1.00 80.06 167 PRO A O 1
ATOM 1313 N N . LYS A 1 168 ? 14.997 6.907 -38.699 1.00 73.62 168 LYS A N 1
ATOM 1314 C CA . LYS A 1 168 ? 15.554 8.098 -38.015 1.00 73.62 168 LYS A CA 1
ATOM 1315 C C . LYS A 1 168 ? 14.579 8.829 -37.078 1.00 73.62 168 LYS A C 1
ATOM 1317 O O . LYS A 1 168 ? 15.036 9.605 -36.250 1.00 73.62 168 LYS A O 1
ATOM 1322 N N . ASN A 1 169 ? 13.274 8.622 -37.250 1.00 75.88 169 ASN A N 1
ATOM 1323 C CA . ASN A 1 169 ? 12.215 9.249 -36.454 1.00 75.88 169 ASN A CA 1
ATOM 1324 C C . ASN A 1 169 ? 11.696 8.339 -35.324 1.00 75.88 169 ASN A C 1
ATOM 1326 O O . ASN A 1 169 ? 10.729 8.714 -34.659 1.00 75.88 169 ASN A O 1
ATOM 1330 N N . ASP A 1 170 ? 12.249 7.131 -35.177 1.00 78.62 170 ASP A N 1
ATOM 1331 C CA . ASP A 1 170 ? 11.876 6.190 -34.126 1.00 78.62 170 ASP A CA 1
ATOM 1332 C C . ASP A 1 170 ? 12.914 6.234 -33.001 1.00 78.62 170 ASP A C 1
ATOM 1334 O O . ASP A 1 170 ? 14.053 5.791 -33.158 1.00 78.62 170 ASP A O 1
ATOM 1338 N N . ASP A 1 171 ? 12.518 6.800 -31.863 1.00 81.94 171 ASP A N 1
ATOM 1339 C CA . ASP A 1 171 ? 13.395 6.976 -30.709 1.00 81.94 171 ASP A CA 1
ATOM 1340 C C . ASP A 1 171 ? 13.382 5.719 -29.835 1.00 81.94 171 ASP A C 1
ATOM 1342 O O . ASP A 1 171 ? 12.639 5.613 -28.854 1.00 81.94 171 ASP A O 1
ATOM 1346 N N . VAL A 1 172 ? 14.182 4.731 -30.233 1.00 88.25 172 VAL A N 1
ATOM 1347 C CA . VAL A 1 172 ? 14.236 3.428 -29.569 1.00 88.25 172 VAL A CA 1
ATOM 1348 C C . VAL A 1 172 ? 15.679 2.985 -29.346 1.00 88.25 172 VAL A C 1
ATOM 1350 O O . VAL A 1 172 ? 16.539 3.099 -30.221 1.00 88.25 172 VAL A O 1
ATOM 1353 N N . ALA A 1 173 ? 15.966 2.494 -28.143 1.00 90.19 173 ALA A N 1
ATOM 1354 C CA . ALA A 1 173 ? 17.263 1.907 -27.827 1.00 90.19 173 ALA A CA 1
ATOM 1355 C C . ALA A 1 173 ? 17.300 0.436 -28.246 1.00 90.19 173 ALA A C 1
ATOM 1357 O O . ALA A 1 173 ? 16.298 -0.262 -28.137 1.00 90.19 173 ALA A O 1
ATOM 1358 N N . VAL A 1 174 ? 18.458 -0.068 -28.663 1.00 91.88 174 VAL A N 1
ATOM 1359 C CA . VAL A 1 174 ? 18.685 -1.503 -28.870 1.00 91.88 174 VAL A CA 1
ATOM 1360 C C . VAL A 1 174 ? 19.570 -2.004 -27.7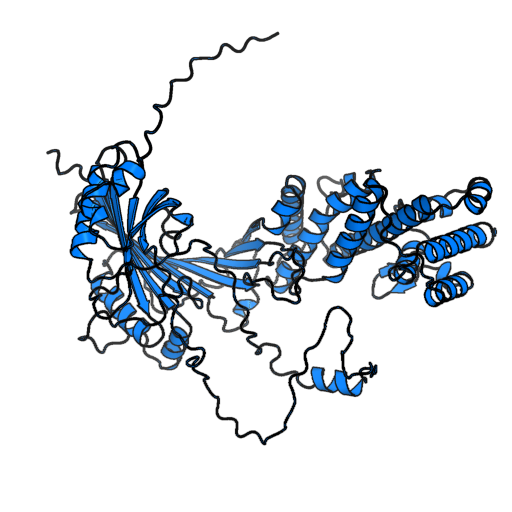46 1.00 91.88 174 VAL A C 1
ATOM 1362 O O . VAL A 1 174 ? 20.676 -1.495 -27.568 1.00 91.88 174 VAL A O 1
ATOM 1365 N N . VAL A 1 175 ? 19.085 -2.977 -26.984 1.00 92.25 175 VAL A N 1
ATOM 1366 C CA . VAL A 1 175 ? 19.741 -3.496 -25.781 1.00 92.25 175 VAL A CA 1
ATOM 1367 C C . VAL A 1 175 ? 19.827 -5.014 -25.867 1.00 92.25 175 VAL A C 1
ATOM 1369 O O . VAL A 1 175 ? 18.857 -5.664 -26.245 1.00 92.25 175 VAL A O 1
ATOM 1372 N N . ALA A 1 176 ? 20.967 -5.581 -25.485 1.00 90.50 176 ALA A N 1
ATOM 1373 C CA . ALA A 1 176 ? 21.158 -7.013 -25.302 1.00 90.50 176 ALA A CA 1
ATOM 1374 C C . ALA A 1 176 ? 21.408 -7.353 -23.830 1.00 90.50 176 ALA A C 1
ATOM 1376 O O . ALA A 1 176 ? 22.062 -6.591 -23.111 1.00 90.50 176 ALA A O 1
ATOM 1377 N N . ILE A 1 177 ? 20.905 -8.518 -23.418 1.00 88.56 177 ILE A N 1
ATOM 1378 C CA . ILE A 1 177 ? 21.149 -9.109 -22.100 1.00 88.56 177 ILE A CA 1
ATOM 1379 C C . ILE A 1 177 ? 22.129 -10.271 -22.246 1.00 88.56 177 ILE A C 1
ATOM 1381 O O . ILE A 1 177 ? 21.892 -11.191 -23.029 1.00 88.56 177 ILE A O 1
ATOM 1385 N N . TYR A 1 178 ? 23.202 -10.253 -21.468 1.00 84.56 178 TYR A N 1
ATOM 1386 C CA . TYR A 1 178 ? 24.260 -11.259 -21.460 1.00 84.56 178 TYR A CA 1
ATOM 1387 C C . TYR A 1 178 ? 24.301 -12.011 -20.137 1.00 84.56 178 TYR A C 1
ATOM 1389 O O . TYR A 1 178 ? 23.817 -11.533 -19.114 1.00 84.56 178 TYR A O 1
ATOM 1397 N N . ASN A 1 179 ? 24.932 -13.181 -20.159 1.00 75.81 179 ASN A N 1
ATOM 1398 C CA . ASN A 1 179 ? 25.228 -13.926 -18.946 1.00 75.81 179 ASN A CA 1
ATOM 1399 C C . ASN A 1 179 ? 26.370 -13.265 -18.147 1.00 75.81 179 ASN A C 1
ATOM 1401 O O . ASN A 1 179 ? 27.361 -12.795 -18.721 1.00 75.81 179 ASN A O 1
ATOM 1405 N N . CYS A 1 180 ? 26.251 -13.269 -16.820 1.00 68.75 180 CYS A N 1
ATOM 1406 C CA . CYS A 1 180 ? 27.357 -13.003 -15.902 1.00 68.75 180 CYS A CA 1
ATOM 1407 C C . CYS A 1 180 ? 28.130 -14.309 -15.678 1.00 68.75 180 CYS A C 1
ATOM 1409 O O . CYS A 1 180 ? 27.906 -14.995 -14.692 1.00 68.75 180 CYS A O 1
ATOM 1411 N N . ASP A 1 181 ? 28.992 -14.699 -16.614 1.00 64.19 181 ASP A N 1
ATOM 1412 C CA . ASP A 1 181 ? 29.900 -15.842 -16.446 1.00 64.19 181 ASP A CA 1
ATOM 1413 C C . ASP A 1 181 ? 31.370 -15.413 -16.544 1.00 64.19 181 ASP A C 1
ATOM 1415 O O . ASP A 1 181 ? 31.672 -14.263 -16.853 1.00 64.19 181 ASP A O 1
ATOM 1419 N N . GLU A 1 182 ? 32.306 -16.328 -16.276 1.00 57.50 182 GLU A N 1
ATOM 1420 C CA . GLU A 1 182 ? 33.756 -16.056 -16.297 1.00 57.50 182 GLU A CA 1
ATOM 1421 C C . GLU A 1 182 ? 34.273 -15.541 -17.655 1.00 57.50 182 GLU A C 1
ATOM 1423 O O . GLU A 1 182 ? 35.342 -14.932 -17.737 1.00 57.50 182 GLU A O 1
ATOM 1428 N N . PHE A 1 183 ? 33.515 -15.731 -18.741 1.00 55.53 183 PHE A N 1
ATOM 1429 C CA . PHE A 1 183 ? 33.842 -15.165 -20.052 1.00 55.53 183 PHE A CA 1
ATOM 1430 C C . PHE A 1 183 ? 33.562 -13.654 -20.121 1.00 55.53 183 PHE A C 1
ATOM 1432 O O . PHE A 1 183 ? 34.013 -12.960 -21.039 1.00 55.53 183 PHE A O 1
ATOM 1439 N N . ASN A 1 184 ? 32.847 -13.113 -19.136 1.00 55.34 184 ASN A N 1
ATOM 1440 C CA . ASN A 1 184 ? 32.502 -11.712 -19.006 1.00 55.34 184 ASN A CA 1
ATOM 1441 C C . ASN A 1 184 ? 33.582 -10.906 -18.265 1.00 55.34 184 ASN A C 1
ATOM 1443 O O . ASN A 1 184 ? 33.401 -10.516 -17.116 1.00 55.34 184 ASN A O 1
ATOM 1447 N N . LYS A 1 185 ? 34.680 -10.575 -18.957 1.00 54.31 185 LYS A N 1
ATOM 1448 C CA . LYS A 1 185 ? 35.773 -9.762 -18.382 1.00 54.31 185 LYS A CA 1
ATOM 1449 C C . LYS A 1 185 ? 35.334 -8.400 -17.833 1.00 54.31 185 LYS A C 1
ATOM 1451 O O . LYS A 1 185 ? 36.007 -7.872 -16.959 1.00 54.31 185 LYS A O 1
ATOM 1456 N N . THR A 1 186 ? 34.261 -7.820 -18.370 1.00 54.91 186 THR A N 1
ATOM 1457 C CA . THR A 1 186 ? 33.741 -6.520 -17.924 1.00 54.91 186 THR A CA 1
ATOM 1458 C C . THR A 1 186 ? 32.701 -6.650 -16.813 1.00 54.91 186 THR A C 1
ATOM 1460 O O . THR A 1 186 ? 32.350 -5.652 -16.210 1.00 54.91 186 THR A O 1
ATOM 1463 N N . GLY A 1 187 ? 32.160 -7.844 -16.545 1.00 66.56 187 GLY A N 1
ATOM 1464 C CA . GLY A 1 187 ? 31.011 -8.023 -15.647 1.00 66.56 187 GLY A CA 1
ATOM 1465 C C . GLY A 1 187 ? 29.681 -7.456 -16.181 1.00 66.56 187 GLY A C 1
ATOM 1466 O O . GLY A 1 187 ? 28.676 -7.475 -15.468 1.00 66.56 187 GLY A O 1
ATOM 1467 N N . SER A 1 188 ? 29.638 -6.966 -17.427 1.00 75.88 188 SER A N 1
ATOM 1468 C CA . SER A 1 188 ? 28.467 -6.305 -18.028 1.00 75.88 188 SER A CA 1
ATOM 1469 C C . SER A 1 188 ? 27.415 -7.309 -18.483 1.00 75.88 188 SER A C 1
ATOM 1471 O O . SER A 1 188 ? 27.706 -8.159 -19.330 1.00 75.88 188 SER A O 1
ATOM 1473 N N . PHE A 1 189 ? 26.196 -7.207 -17.956 1.00 84.31 189 PHE A N 1
ATOM 1474 C CA . PHE A 1 189 ? 25.070 -8.070 -18.333 1.00 84.31 189 PHE A CA 1
ATOM 1475 C C . PHE A 1 189 ? 24.006 -7.347 -19.149 1.00 84.31 189 PHE A C 1
ATOM 1477 O O . PHE A 1 189 ? 23.215 -8.004 -19.814 1.00 84.31 189 PHE A O 1
ATOM 1484 N N . ILE A 1 190 ? 24.002 -6.015 -19.159 1.00 88.25 190 ILE A N 1
ATOM 1485 C CA . ILE A 1 190 ? 23.191 -5.218 -20.082 1.00 88.25 190 ILE A CA 1
ATOM 1486 C C . ILE A 1 190 ? 24.134 -4.349 -20.894 1.00 88.25 190 ILE A C 1
ATOM 1488 O O . ILE A 1 190 ? 24.924 -3.604 -20.319 1.00 88.25 190 ILE A O 1
ATOM 1492 N N . CYS A 1 191 ? 24.025 -4.394 -22.220 1.00 89.38 191 CYS A N 1
ATOM 1493 C CA . CYS A 1 191 ? 24.672 -3.407 -23.082 1.00 89.38 191 CYS A CA 1
ATOM 1494 C C . CYS A 1 191 ? 23.709 -2.970 -24.177 1.00 89.38 191 CYS A C 1
ATOM 1496 O O . CYS A 1 191 ? 23.027 -3.795 -24.785 1.00 89.38 191 CYS A O 1
ATOM 1498 N N . GLY A 1 192 ? 23.675 -1.678 -24.476 1.00 89.75 192 GLY A N 1
ATOM 1499 C CA . GLY A 1 192 ? 22.823 -1.166 -25.532 1.00 89.75 192 GLY A CA 1
ATOM 1500 C C . GLY A 1 192 ? 23.200 0.216 -26.019 1.00 89.75 192 GLY A C 1
ATOM 1501 O O . GLY A 1 192 ? 24.034 0.911 -25.440 1.00 89.75 192 GLY A O 1
ATOM 1502 N N . THR A 1 193 ? 22.570 0.621 -27.116 1.00 89.94 193 THR A N 1
ATOM 1503 C CA . THR A 1 193 ? 22.775 1.939 -27.714 1.00 89.94 193 THR A CA 1
ATOM 1504 C C . THR A 1 193 ? 21.469 2.523 -28.235 1.00 89.94 193 THR A C 1
ATOM 1506 O O . THR A 1 193 ? 20.585 1.795 -28.676 1.00 89.94 193 THR A O 1
ATOM 1509 N N . GLN A 1 194 ? 21.358 3.845 -28.211 1.00 88.38 194 GLN A N 1
ATOM 1510 C CA . GLN A 1 194 ? 20.251 4.610 -28.778 1.00 88.38 194 GLN A CA 1
ATOM 1511 C C . GLN A 1 194 ? 20.824 5.728 -29.647 1.00 88.38 194 GLN A C 1
ATOM 1513 O O . GLN A 1 194 ? 21.882 6.284 -29.342 1.00 88.38 194 GLN A O 1
ATOM 1518 N N . MET A 1 195 ? 20.122 6.090 -30.714 1.00 81.81 195 MET A N 1
ATOM 1519 C CA . MET A 1 195 ? 20.425 7.271 -31.517 1.00 81.81 195 MET A CA 1
ATOM 1520 C C . MET A 1 195 ? 19.166 8.139 -31.570 1.00 81.81 195 MET A C 1
ATOM 1522 O O . MET A 1 195 ? 18.134 7.676 -32.034 1.00 81.81 195 MET A O 1
ATOM 1526 N N . ASN A 1 196 ? 19.231 9.371 -31.060 1.00 72.50 196 ASN A N 1
ATOM 1527 C CA . ASN A 1 196 ? 18.057 10.258 -30.985 1.00 72.50 196 ASN A CA 1
ATOM 1528 C C . ASN A 1 196 ? 17.646 10.773 -32.388 1.00 72.50 196 ASN A C 1
ATOM 1530 O O . ASN A 1 196 ? 18.481 10.836 -33.294 1.00 72.50 196 ASN A O 1
ATOM 1534 N N . ASN A 1 197 ? 16.395 11.232 -32.511 1.00 60.88 197 ASN A N 1
ATOM 1535 C CA . ASN A 1 197 ? 15.547 11.581 -33.666 1.00 60.88 197 ASN A CA 1
ATOM 1536 C C . ASN A 1 197 ? 16.100 12.482 -34.789 1.00 60.88 197 ASN A C 1
ATOM 1538 O O . ASN A 1 197 ? 15.365 12.875 -35.691 1.00 60.88 197 ASN A O 1
ATOM 1542 N N . GLN A 1 198 ? 17.379 12.842 -34.783 1.00 61.84 198 GLN A N 1
ATOM 1543 C CA . GLN A 1 198 ? 18.039 13.503 -35.919 1.00 61.84 198 GLN A CA 1
ATOM 1544 C C . GLN A 1 198 ? 19.464 12.985 -36.151 1.00 61.84 198 GLN A C 1
ATOM 1546 O O . GLN A 1 198 ? 20.245 13.626 -36.844 1.00 61.84 198 GLN A O 1
ATOM 1551 N N . GLY A 1 199 ? 19.838 11.863 -35.531 1.00 62.16 199 GLY A N 1
ATOM 1552 C CA . GLY A 1 199 ? 21.216 11.385 -35.528 1.00 62.16 199 GLY A CA 1
ATOM 1553 C C . GLY A 1 199 ? 22.177 12.302 -34.769 1.00 62.16 199 GLY A C 1
ATOM 1554 O O . GLY A 1 199 ? 23.376 12.216 -34.972 1.00 62.16 199 GLY A O 1
ATOM 1555 N N . LYS A 1 200 ? 21.672 13.196 -33.909 1.00 73.38 200 LYS A N 1
ATOM 1556 C CA . LYS A 1 200 ? 22.481 14.225 -33.235 1.00 73.38 200 LYS A CA 1
ATOM 1557 C C . LYS A 1 200 ? 23.164 13.758 -31.963 1.00 73.38 200 LYS A C 1
ATOM 1559 O O . LYS A 1 200 ? 24.070 14.437 -31.503 1.00 73.38 200 LYS A O 1
ATOM 1564 N N . ILE A 1 201 ? 22.704 12.673 -31.348 1.00 79.31 201 ILE A N 1
ATOM 1565 C CA . ILE A 1 201 ? 23.256 12.161 -30.091 1.00 79.31 201 ILE A CA 1
ATOM 1566 C C . ILE A 1 201 ? 23.246 10.639 -30.165 1.00 79.31 201 ILE A C 1
ATOM 1568 O O . ILE A 1 201 ? 22.206 10.050 -30.474 1.00 79.31 201 ILE A O 1
ATOM 1572 N N . ILE A 1 202 ? 24.383 10.018 -29.857 1.00 85.38 202 ILE A N 1
ATOM 1573 C CA . ILE A 1 202 ? 24.457 8.590 -29.544 1.00 85.38 202 ILE A CA 1
ATOM 1574 C C . ILE A 1 202 ? 24.457 8.453 -28.031 1.00 85.38 202 ILE A C 1
ATOM 1576 O O . ILE A 1 202 ? 25.289 9.054 -27.357 1.00 85.38 202 ILE A O 1
ATOM 1580 N N . LYS A 1 203 ? 23.556 7.628 -27.507 1.00 89.56 203 LYS A N 1
ATOM 1581 C CA . LYS A 1 203 ? 23.623 7.154 -26.129 1.00 89.56 203 LYS A CA 1
ATOM 1582 C C . LYS A 1 203 ? 24.096 5.712 -26.127 1.00 89.56 203 LYS A C 1
ATOM 1584 O O . LYS A 1 203 ? 23.659 4.906 -26.945 1.00 89.56 203 LYS A O 1
ATOM 1589 N N . THR A 1 204 ? 24.981 5.394 -25.204 1.00 90.69 204 THR A N 1
ATOM 1590 C CA . THR A 1 204 ? 25.439 4.032 -24.913 1.00 90.69 204 THR A CA 1
ATOM 1591 C C . THR A 1 204 ? 25.076 3.748 -23.465 1.00 90.69 204 THR A C 1
ATOM 1593 O O . THR A 1 204 ? 25.299 4.610 -22.617 1.00 90.69 204 THR A O 1
ATOM 1596 N N . VAL A 1 205 ? 24.449 2.605 -23.204 1.00 91.81 205 VAL A N 1
ATOM 1597 C CA . VAL A 1 205 ? 24.083 2.146 -21.862 1.00 91.81 205 VAL A CA 1
ATOM 1598 C C . VAL A 1 205 ? 24.784 0.826 -21.593 1.00 91.81 205 VAL A C 1
ATOM 1600 O O . VAL A 1 205 ? 24.774 -0.073 -22.434 1.00 91.81 205 VAL A O 1
ATOM 1603 N N . GLU A 1 206 ? 25.394 0.716 -20.426 1.00 91.00 206 GLU A N 1
ATOM 1604 C CA . GLU A 1 206 ? 26.055 -0.495 -19.967 1.00 91.00 206 GLU A CA 1
ATOM 1605 C C . GLU A 1 206 ? 25.765 -0.689 -18.484 1.00 91.00 206 GLU A C 1
ATOM 1607 O O . GLU A 1 206 ? 25.954 0.242 -17.705 1.00 91.00 206 GLU A O 1
ATOM 1612 N N . THR A 1 207 ? 25.318 -1.881 -18.094 1.00 90.81 207 THR A N 1
ATOM 1613 C CA . THR A 1 207 ? 25.107 -2.250 -16.692 1.00 90.81 207 THR A CA 1
ATOM 1614 C C . THR A 1 207 ? 25.977 -3.445 -16.334 1.00 90.81 207 THR A C 1
ATOM 1616 O O . THR A 1 207 ? 25.878 -4.511 -16.949 1.00 90.81 207 THR A O 1
ATOM 1619 N N . MET A 1 208 ? 26.809 -3.255 -15.313 1.00 88.62 208 MET A N 1
ATOM 1620 C CA . MET A 1 208 ? 27.691 -4.249 -14.713 1.00 88.62 208 MET A CA 1
ATOM 1621 C C . MET A 1 208 ? 27.091 -4.792 -13.422 1.00 88.62 208 MET A C 1
ATOM 1623 O O . MET A 1 208 ? 26.524 -4.038 -12.627 1.00 88.62 208 MET A O 1
ATOM 1627 N N . PHE A 1 209 ? 27.232 -6.098 -13.204 1.00 87.12 209 PHE A N 1
ATOM 1628 C CA . PHE A 1 209 ? 26.905 -6.725 -11.929 1.00 87.12 209 PHE A CA 1
ATOM 1629 C C . PHE A 1 209 ? 28.146 -6.746 -11.042 1.00 87.12 209 PHE A C 1
ATOM 1631 O O . PHE A 1 209 ? 29.187 -7.275 -11.426 1.00 87.12 209 PHE A O 1
ATOM 1638 N N . LEU A 1 210 ? 28.036 -6.156 -9.855 1.00 85.62 210 LEU A N 1
ATOM 1639 C CA . LEU A 1 210 ? 29.146 -6.015 -8.916 1.00 85.62 210 LEU A CA 1
ATOM 1640 C C . LEU A 1 210 ? 29.219 -7.179 -7.916 1.00 85.62 210 LEU A C 1
ATOM 1642 O O . LEU A 1 210 ? 30.197 -7.270 -7.180 1.00 85.62 210 LEU A O 1
ATOM 1646 N N . GLY A 1 211 ? 28.229 -8.075 -7.888 1.00 83.50 211 GLY A N 1
ATOM 1647 C CA . GLY A 1 211 ? 28.166 -9.184 -6.936 1.00 83.50 211 GLY A CA 1
ATOM 1648 C C . GLY A 1 211 ? 27.579 -8.800 -5.581 1.00 83.50 211 GLY A C 1
ATOM 1649 O O . GLY A 1 211 ? 26.879 -7.793 -5.452 1.00 83.50 211 GLY A O 1
ATOM 1650 N N . SER A 1 212 ? 27.886 -9.618 -4.574 1.00 82.38 212 SER A N 1
ATOM 1651 C CA . SER A 1 212 ? 27.478 -9.450 -3.175 1.00 82.38 212 SER A CA 1
ATOM 1652 C C . SER A 1 212 ? 28.670 -9.601 -2.218 1.00 82.38 212 SER A C 1
ATOM 1654 O O . SER A 1 212 ? 29.737 -10.107 -2.590 1.00 82.38 212 SER A O 1
ATOM 1656 N N . GLY A 1 213 ? 28.527 -9.111 -0.982 1.00 80.81 213 GLY A N 1
ATOM 1657 C CA . GLY A 1 213 ? 29.524 -9.272 0.082 1.00 80.81 213 GLY A CA 1
ATOM 1658 C C . GLY A 1 213 ? 30.925 -8.778 -0.282 1.00 80.81 213 GLY A C 1
ATOM 1659 O O . GLY A 1 213 ? 31.117 -7.644 -0.720 1.00 80.81 213 GLY A O 1
ATOM 1660 N N . LYS A 1 214 ? 31.930 -9.643 -0.104 1.00 78.19 214 LYS A N 1
ATOM 1661 C CA . LYS A 1 214 ? 33.340 -9.305 -0.370 1.00 78.19 214 LYS A CA 1
ATOM 1662 C C . LYS A 1 214 ? 33.604 -8.967 -1.839 1.00 78.19 214 LYS A C 1
ATOM 1664 O O . LYS A 1 214 ? 34.421 -8.094 -2.120 1.00 78.19 214 LYS A O 1
ATOM 1669 N N . VAL A 1 215 ? 32.911 -9.631 -2.768 1.00 80.50 215 VAL A N 1
ATOM 1670 C CA . VAL A 1 215 ? 33.048 -9.356 -4.208 1.00 80.50 215 VAL A CA 1
ATOM 1671 C C . VAL A 1 215 ? 32.523 -7.957 -4.522 1.00 80.50 215 VAL A C 1
ATOM 1673 O O . VAL A 1 215 ? 33.205 -7.187 -5.197 1.00 80.50 215 VAL A O 1
ATOM 1676 N N . LEU A 1 216 ? 31.371 -7.600 -3.946 1.00 85.06 216 LEU A N 1
ATOM 1677 C CA . LEU A 1 216 ? 30.800 -6.260 -4.055 1.00 85.06 216 LEU A CA 1
ATOM 1678 C C . LEU A 1 216 ? 31.754 -5.185 -3.520 1.00 85.06 216 LEU A C 1
ATOM 1680 O O . LEU A 1 216 ? 31.998 -4.201 -4.213 1.00 85.06 216 LEU A O 1
ATOM 1684 N N . ASN A 1 217 ? 32.340 -5.390 -2.335 1.00 82.25 217 ASN A N 1
ATOM 1685 C CA . ASN A 1 217 ? 33.274 -4.433 -1.724 1.00 82.25 217 ASN A CA 1
ATOM 1686 C C . ASN A 1 217 ? 34.487 -4.138 -2.631 1.00 82.25 217 ASN A C 1
ATOM 1688 O O . ASN A 1 217 ? 34.819 -2.979 -2.885 1.00 82.25 217 ASN A O 1
ATOM 1692 N N . ASN A 1 218 ? 35.117 -5.185 -3.174 1.00 78.94 218 ASN A N 1
ATOM 1693 C CA . ASN A 1 218 ? 36.277 -5.050 -4.064 1.00 78.94 218 ASN A CA 1
ATOM 1694 C C . ASN A 1 218 ? 35.910 -4.354 -5.388 1.00 78.94 218 ASN A C 1
ATOM 1696 O O . ASN A 1 218 ? 36.661 -3.527 -5.914 1.00 78.94 218 ASN A O 1
ATOM 1700 N N . ASN A 1 219 ? 34.736 -4.680 -5.931 1.00 83.44 219 ASN A N 1
ATOM 1701 C CA . ASN A 1 219 ? 34.254 -4.095 -7.176 1.00 83.44 219 ASN A CA 1
ATOM 1702 C C . ASN A 1 219 ? 33.875 -2.617 -7.008 1.00 83.44 219 ASN A C 1
ATOM 1704 O O . ASN A 1 219 ? 34.187 -1.818 -7.888 1.00 83.44 219 ASN A O 1
ATOM 1708 N N . LEU A 1 220 ? 33.275 -2.229 -5.877 1.00 83.19 220 LEU A N 1
ATOM 1709 C CA . LEU A 1 220 ? 32.968 -0.827 -5.572 1.00 83.19 220 LEU A CA 1
ATOM 1710 C C . LEU A 1 220 ? 34.231 0.037 -5.560 1.00 83.19 220 LEU A C 1
ATOM 1712 O O . LEU A 1 220 ? 34.240 1.084 -6.203 1.00 83.19 220 LEU A O 1
ATOM 1716 N N . TYR A 1 221 ? 35.305 -0.426 -4.911 1.00 75.62 221 TYR A N 1
ATOM 1717 C CA . TYR A 1 221 ? 36.596 0.273 -4.903 1.00 75.62 221 TYR A CA 1
ATOM 1718 C C . TYR A 1 221 ? 37.101 0.537 -6.330 1.00 75.62 221 TYR A C 1
ATOM 1720 O O . TYR A 1 221 ? 37.381 1.673 -6.703 1.00 75.62 221 TYR A O 1
ATOM 1728 N N . THR A 1 222 ? 37.103 -0.503 -7.167 1.00 75.50 222 THR A N 1
ATOM 1729 C CA . THR A 1 222 ? 37.535 -0.412 -8.571 1.00 75.50 222 THR A CA 1
ATOM 1730 C C . THR A 1 222 ? 36.719 0.615 -9.363 1.00 75.50 222 THR A C 1
ATOM 1732 O O . THR A 1 222 ? 37.268 1.383 -10.153 1.00 75.50 222 THR A O 1
ATOM 1735 N N . ILE A 1 223 ? 35.400 0.651 -9.155 1.00 80.06 223 ILE A N 1
ATOM 1736 C CA . ILE A 1 223 ? 34.521 1.607 -9.833 1.00 80.06 223 ILE A CA 1
ATOM 1737 C C . ILE A 1 223 ? 34.793 3.040 -9.372 1.00 80.06 223 ILE A C 1
ATOM 1739 O O . ILE A 1 223 ? 34.853 3.937 -10.215 1.00 80.06 223 ILE A O 1
ATOM 1743 N N . PHE A 1 224 ? 34.976 3.271 -8.071 1.00 75.69 224 PHE A N 1
ATOM 1744 C CA . PHE A 1 224 ? 35.270 4.609 -7.558 1.00 75.69 224 PHE A CA 1
ATOM 1745 C C . PHE A 1 224 ? 36.637 5.124 -8.016 1.00 75.69 224 PHE A C 1
ATOM 1747 O O . PHE A 1 224 ? 36.727 6.280 -8.422 1.00 75.69 224 PHE A O 1
ATOM 1754 N N . ASP A 1 225 ? 37.655 4.271 -8.080 1.00 69.25 225 ASP A N 1
ATOM 1755 C CA . ASP A 1 225 ? 38.980 4.662 -8.572 1.00 69.25 225 ASP A CA 1
ATOM 1756 C C . ASP A 1 225 ? 38.982 5.047 -10.057 1.00 69.25 225 ASP A C 1
ATOM 1758 O O . ASP A 1 225 ? 39.623 6.019 -10.462 1.00 69.25 225 ASP A O 1
ATOM 1762 N N . ILE A 1 226 ? 38.267 4.288 -10.894 1.00 64.38 226 ILE A N 1
ATOM 1763 C CA . ILE A 1 226 ? 38.289 4.474 -12.353 1.00 64.38 226 ILE A CA 1
ATOM 1764 C C . ILE A 1 226 ? 37.320 5.577 -12.798 1.00 64.38 226 ILE A C 1
ATOM 1766 O O . ILE A 1 226 ? 37.614 6.330 -13.731 1.00 64.38 226 ILE A O 1
ATOM 1770 N N . HIS A 1 227 ? 36.145 5.667 -12.168 1.00 62.25 227 HIS A N 1
ATOM 1771 C CA . HIS A 1 227 ? 35.003 6.421 -12.692 1.00 62.25 227 HIS A CA 1
ATOM 1772 C C . HIS A 1 227 ? 34.597 7.635 -11.852 1.00 62.25 227 HIS A C 1
ATOM 1774 O O . HIS A 1 227 ? 33.484 8.137 -12.044 1.00 62.25 227 HIS A O 1
ATOM 1780 N N . GLN A 1 228 ? 35.453 8.143 -10.959 1.00 63.12 228 GLN A N 1
ATOM 1781 C CA . GLN A 1 228 ? 35.163 9.353 -10.185 1.00 63.12 228 GLN A CA 1
ATOM 1782 C C . GLN A 1 228 ? 35.842 10.607 -10.778 1.00 63.12 228 GLN A C 1
ATOM 1784 O O . GLN A 1 228 ? 36.988 10.919 -10.456 1.00 63.12 228 GLN A O 1
ATOM 1789 N N . PRO A 1 229 ? 35.151 11.396 -11.629 1.00 57.84 229 PRO A N 1
ATOM 1790 C CA . PRO A 1 229 ? 35.631 12.715 -12.009 1.00 57.84 229 PRO A CA 1
ATOM 1791 C C . PRO A 1 229 ? 35.745 13.613 -10.778 1.00 57.84 229 PRO A C 1
ATOM 1793 O O . PRO A 1 229 ? 34.812 13.695 -9.975 1.00 57.84 229 PRO A O 1
ATOM 1796 N N . SER A 1 230 ? 36.830 14.383 -10.708 1.00 59.50 230 SER A N 1
ATOM 1797 C CA . SER A 1 230 ? 37.161 15.324 -9.625 1.00 59.50 230 SER A CA 1
ATOM 1798 C C . SER A 1 230 ? 36.139 16.451 -9.387 1.00 59.50 230 SER A C 1
ATOM 1800 O O . SER A 1 230 ? 36.288 17.218 -8.440 1.00 59.50 230 SER A O 1
ATOM 1802 N N . LYS A 1 231 ? 35.102 16.574 -10.229 1.00 60.16 231 LYS A N 1
ATOM 1803 C CA . LYS A 1 231 ? 34.033 17.589 -10.142 1.00 60.16 231 LYS A CA 1
ATOM 1804 C C . LYS A 1 231 ? 32.630 17.006 -10.353 1.00 60.16 231 LYS A C 1
ATOM 1806 O O . LYS A 1 231 ? 31.809 17.596 -11.052 1.00 60.16 231 LYS A O 1
ATOM 1811 N N . SER A 1 232 ? 32.363 15.830 -9.801 1.00 66.06 232 SER A N 1
ATOM 1812 C CA . SER A 1 232 ? 31.036 15.216 -9.892 1.00 66.06 232 SER A CA 1
ATOM 1813 C C . SER A 1 232 ? 30.138 15.680 -8.747 1.00 66.06 232 SER A C 1
ATOM 1815 O O . SER A 1 232 ? 30.537 15.591 -7.591 1.00 66.06 232 SER A O 1
ATOM 1817 N N . ASN A 1 233 ? 28.921 16.128 -9.057 1.00 73.62 233 ASN A N 1
ATOM 1818 C CA . ASN A 1 233 ? 27.867 16.245 -8.049 1.00 73.62 233 ASN A CA 1
ATOM 1819 C C . ASN A 1 233 ? 27.182 14.883 -7.923 1.00 73.62 233 ASN A C 1
ATOM 1821 O O . ASN A 1 233 ? 26.703 14.348 -8.928 1.00 73.62 233 ASN A O 1
ATOM 1825 N N . PHE A 1 234 ? 27.129 14.337 -6.709 1.00 81.88 234 PHE A N 1
ATOM 1826 C CA . PHE A 1 234 ? 26.431 13.088 -6.432 1.00 81.88 234 PHE A CA 1
ATOM 1827 C C . PHE A 1 234 ? 25.055 13.383 -5.846 1.00 81.88 234 PHE A C 1
ATOM 1829 O O . PHE A 1 234 ? 24.920 14.176 -4.914 1.00 81.88 234 PHE A O 1
ATOM 1836 N N . SER A 1 235 ? 24.042 12.710 -6.374 1.00 88.25 235 SER A N 1
ATOM 1837 C CA . SER A 1 235 ? 22.716 12.625 -5.771 1.00 88.25 235 SER A CA 1
ATOM 1838 C C . SER A 1 235 ? 22.499 11.193 -5.306 1.00 88.25 235 SER A C 1
ATOM 1840 O O . SER A 1 235 ? 22.625 10.270 -6.114 1.00 88.25 235 SER A O 1
ATOM 1842 N N . ALA A 1 236 ? 22.186 11.008 -4.032 1.00 89.56 236 ALA A N 1
ATOM 1843 C CA . ALA A 1 236 ? 21.849 9.719 -3.460 1.00 89.56 236 ALA A CA 1
ATOM 1844 C C . ALA A 1 236 ? 20.348 9.607 -3.192 1.00 89.56 236 ALA A C 1
ATOM 1846 O O . ALA A 1 236 ? 19.657 10.595 -2.933 1.00 89.56 236 ALA A O 1
ATOM 1847 N N . GLU A 1 237 ? 19.873 8.376 -3.284 1.00 91.25 237 GLU A N 1
ATOM 1848 C CA . GLU A 1 237 ? 18.511 7.956 -3.019 1.00 91.25 237 GLU A CA 1
ATOM 1849 C C . GLU A 1 237 ? 18.558 6.667 -2.196 1.00 91.25 237 GLU A C 1
ATOM 1851 O O . GLU A 1 237 ? 19.343 5.767 -2.491 1.00 91.25 237 GLU A O 1
ATOM 1856 N N . CYS A 1 238 ? 17.716 6.552 -1.175 1.00 91.38 238 CYS A N 1
ATOM 1857 C CA . CYS A 1 238 ? 17.533 5.299 -0.449 1.00 91.38 238 CYS A CA 1
ATOM 1858 C C . CYS A 1 238 ? 16.050 5.000 -0.274 1.00 91.38 238 CYS A C 1
ATOM 1860 O O . CYS A 1 238 ? 15.275 5.906 0.018 1.00 91.38 238 CYS A O 1
ATOM 1862 N N . GLU A 1 239 ? 15.661 3.738 -0.404 1.00 92.06 239 GLU A N 1
ATOM 1863 C CA . GLU A 1 239 ? 14.306 3.250 -0.158 1.00 92.06 239 GLU A CA 1
ATOM 1864 C C . GLU A 1 239 ? 14.321 2.254 1.008 1.00 92.06 239 GLU A C 1
ATOM 1866 O O . GLU A 1 239 ? 15.097 1.295 1.021 1.00 92.06 239 GLU A O 1
ATOM 1871 N N . TYR A 1 240 ? 13.441 2.490 1.979 1.00 90.56 240 TYR A N 1
ATOM 1872 C CA . TYR A 1 240 ? 13.122 1.577 3.073 1.00 90.56 240 TYR A CA 1
ATOM 1873 C C . TYR A 1 240 ? 11.765 0.943 2.789 1.00 90.56 240 TYR A C 1
ATOM 1875 O O . TYR A 1 240 ? 10.754 1.647 2.705 1.00 90.56 240 TYR A O 1
ATOM 1883 N N . GLU A 1 241 ? 11.721 -0.378 2.649 1.00 89.38 241 GLU A N 1
ATOM 1884 C CA . GLU A 1 241 ? 10.491 -1.123 2.386 1.00 89.38 241 GLU A CA 1
ATOM 1885 C C . GLU A 1 241 ? 9.885 -1.588 3.714 1.00 89.38 241 GLU A C 1
ATOM 1887 O O . GLU A 1 241 ? 10.047 -2.731 4.136 1.00 89.38 241 GLU A O 1
ATOM 1892 N N . ILE A 1 242 ? 9.171 -0.683 4.389 1.00 88.06 242 ILE A N 1
ATOM 1893 C CA . ILE A 1 242 ? 8.537 -0.944 5.694 1.00 88.06 242 ILE A CA 1
ATOM 1894 C C . ILE A 1 242 ? 7.531 -2.096 5.600 1.00 88.06 242 ILE A C 1
ATOM 1896 O O . ILE A 1 242 ? 7.459 -2.946 6.485 1.00 88.06 242 ILE A O 1
ATOM 1900 N N . ILE A 1 243 ? 6.761 -2.127 4.511 1.00 88.81 243 ILE A N 1
ATOM 1901 C CA . ILE A 1 243 ? 5.916 -3.256 4.123 1.00 88.81 243 ILE A CA 1
ATOM 1902 C C . ILE A 1 243 ? 6.225 -3.546 2.649 1.00 88.81 243 ILE A C 1
ATOM 1904 O O . ILE A 1 243 ? 5.754 -2.801 1.786 1.00 88.81 243 ILE A O 1
ATOM 1908 N N . PRO A 1 244 ? 7.031 -4.576 2.332 1.00 87.50 244 PRO A N 1
ATOM 1909 C CA . PRO A 1 244 ? 7.372 -4.903 0.951 1.00 87.50 244 PRO A CA 1
ATOM 1910 C C . PRO A 1 244 ? 6.214 -5.610 0.238 1.00 87.50 244 PRO A C 1
ATOM 1912 O O . PRO A 1 244 ? 5.368 -6.240 0.877 1.00 87.50 244 PRO A O 1
ATOM 1915 N N . ALA A 1 245 ? 6.213 -5.585 -1.093 1.00 87.19 245 ALA A N 1
ATOM 1916 C CA . ALA A 1 245 ? 5.289 -6.387 -1.885 1.00 87.19 245 ALA A CA 1
ATOM 1917 C C . ALA A 1 245 ? 5.591 -7.889 -1.721 1.00 87.19 245 ALA A C 1
ATOM 1919 O O . ALA A 1 245 ? 6.733 -8.314 -1.916 1.00 87.19 245 ALA A O 1
ATOM 1920 N N . VAL A 1 246 ? 4.591 -8.709 -1.389 1.00 84.69 246 VAL A N 1
ATOM 1921 C CA . VAL A 1 246 ? 4.749 -10.162 -1.186 1.00 84.69 246 VAL A CA 1
ATOM 1922 C C . VAL A 1 246 ? 3.800 -10.924 -2.102 1.00 84.69 246 VAL A C 1
ATOM 1924 O O . VAL A 1 246 ? 2.695 -10.465 -2.386 1.00 84.69 246 VAL A O 1
ATOM 1927 N N . LYS A 1 247 ? 4.245 -12.079 -2.606 1.00 81.06 247 LYS A N 1
ATOM 1928 C CA . LYS A 1 247 ? 3.400 -12.945 -3.432 1.00 81.06 247 LYS A CA 1
ATOM 1929 C C . LYS A 1 247 ? 2.302 -13.585 -2.593 1.00 81.06 247 LYS A C 1
ATOM 1931 O O . LYS A 1 247 ? 2.549 -13.991 -1.461 1.00 81.06 247 LYS A O 1
ATOM 1936 N N . SER A 1 248 ? 1.126 -13.752 -3.196 1.00 78.69 248 SER A N 1
ATOM 1937 C CA . SER A 1 248 ? 0.050 -14.544 -2.601 1.00 78.69 248 SER A CA 1
ATOM 1938 C C . SER A 1 248 ? 0.539 -15.966 -2.323 1.00 78.69 248 SER A C 1
ATOM 1940 O O . SER A 1 248 ? 1.087 -16.615 -3.221 1.00 78.69 248 SER A O 1
ATOM 1942 N N . ASN A 1 249 ? 0.323 -16.447 -1.105 1.00 75.38 249 ASN A N 1
ATOM 1943 C CA . ASN A 1 249 ? 0.560 -17.841 -0.738 1.00 75.38 249 ASN A CA 1
ATOM 1944 C C . ASN A 1 249 ? -0.725 -18.681 -0.897 1.00 75.38 249 ASN A C 1
ATOM 1946 O O . ASN A 1 249 ? -1.787 -18.157 -1.225 1.00 75.38 249 ASN A O 1
ATOM 1950 N N . GLU A 1 250 ? -0.638 -19.993 -0.668 1.00 76.19 250 GLU A N 1
ATOM 1951 C CA . GLU A 1 250 ? -1.784 -20.912 -0.793 1.00 76.19 250 GLU A CA 1
ATOM 1952 C C . GLU A 1 250 ? -2.906 -20.644 0.224 1.00 76.19 250 GLU A C 1
ATOM 1954 O O . GLU A 1 250 ? -4.054 -21.018 -0.010 1.00 76.19 250 GLU A O 1
ATOM 1959 N N . LEU A 1 251 ? -2.588 -19.986 1.342 1.00 73.75 251 LEU A N 1
ATOM 1960 C CA . LEU A 1 251 ? -3.555 -19.603 2.368 1.00 73.75 251 LEU A CA 1
ATOM 1961 C C . LEU A 1 251 ? -4.246 -18.271 2.036 1.00 73.75 251 LEU A C 1
ATOM 1963 O O . LEU A 1 251 ? -5.243 -17.916 2.671 1.00 73.75 251 LEU A O 1
ATOM 1967 N N . ASP A 1 252 ? -3.714 -17.490 1.098 1.00 73.44 252 ASP A N 1
ATOM 1968 C CA . ASP A 1 252 ? -4.273 -16.198 0.734 1.00 73.44 252 ASP A CA 1
ATOM 1969 C C . ASP A 1 252 ? -5.460 -16.353 -0.218 1.00 73.44 252 ASP A C 1
ATOM 1971 O O . ASP A 1 252 ? -5.574 -17.287 -1.011 1.00 73.44 252 ASP A O 1
ATOM 1975 N N . SER A 1 253 ? -6.371 -15.383 -0.148 1.00 76.00 253 SER A N 1
ATOM 1976 C CA . SER A 1 253 ? -7.474 -15.297 -1.099 1.00 76.00 253 SER A CA 1
ATOM 1977 C C . SER A 1 253 ? -6.929 -15.180 -2.530 1.00 76.00 253 SER A C 1
ATOM 1979 O O . SER A 1 253 ? -5.992 -14.413 -2.755 1.00 76.00 253 SER A O 1
ATOM 1981 N N . PRO A 1 254 ? -7.552 -15.811 -3.543 1.00 74.88 254 PRO A N 1
ATOM 1982 C CA . PRO A 1 254 ? -7.184 -15.585 -4.945 1.00 74.88 254 PRO A CA 1
ATOM 1983 C C . PRO A 1 254 ? -7.384 -14.124 -5.388 1.00 74.88 254 PRO A C 1
ATOM 1985 O O . PRO A 1 254 ? -6.884 -13.720 -6.434 1.00 74.88 254 PRO A O 1
ATOM 1988 N N . ALA A 1 255 ? -8.118 -13.326 -4.605 1.00 81.19 255 ALA A N 1
ATOM 1989 C CA . ALA A 1 255 ? -8.271 -11.887 -4.794 1.00 81.19 255 ALA A CA 1
ATOM 1990 C C . ALA A 1 255 ? -7.231 -11.053 -4.016 1.00 81.19 255 ALA A C 1
ATOM 1992 O O . ALA A 1 255 ? -7.431 -9.848 -3.856 1.00 81.19 255 ALA A O 1
ATOM 1993 N N . HIS A 1 256 ? -6.171 -11.674 -3.490 1.00 84.94 256 HIS A N 1
ATOM 1994 C CA . HIS A 1 256 ? -5.111 -10.992 -2.756 1.00 84.94 256 HIS A CA 1
ATOM 1995 C C . HIS A 1 256 ? -4.395 -9.963 -3.635 1.00 84.94 256 HIS A C 1
ATOM 1997 O O . HIS A 1 256 ? -3.975 -10.244 -4.758 1.00 84.94 256 HIS A O 1
ATOM 2003 N N . VAL A 1 257 ? -4.224 -8.769 -3.081 1.00 88.19 257 VAL A N 1
ATOM 2004 C CA . VAL A 1 257 ? -3.376 -7.705 -3.605 1.00 88.19 257 VAL A CA 1
ATOM 2005 C C . VAL A 1 257 ? -2.470 -7.277 -2.461 1.00 88.19 257 VAL A C 1
ATOM 2007 O O . VAL A 1 257 ? -2.958 -6.892 -1.400 1.00 88.19 257 VAL A O 1
ATOM 2010 N N . SER A 1 258 ? -1.158 -7.339 -2.664 1.00 90.25 258 SER A N 1
ATOM 2011 C CA . SER A 1 258 ? -0.208 -6.979 -1.615 1.00 90.25 258 SER A CA 1
ATOM 2012 C C . SER A 1 258 ? -0.352 -5.504 -1.240 1.00 90.25 258 SER A C 1
ATOM 2014 O O . SER A 1 258 ? -0.383 -4.629 -2.103 1.00 90.25 258 SER A O 1
ATOM 2016 N N . CYS A 1 259 ? -0.394 -5.230 0.060 1.00 91.38 259 CYS A N 1
ATOM 2017 C CA . CYS A 1 259 ? -0.138 -3.903 0.594 1.00 91.38 259 CYS A CA 1
ATOM 2018 C C . CYS A 1 259 ? 1.354 -3.593 0.444 1.00 91.38 259 CYS A C 1
ATOM 2020 O O . CYS A 1 259 ? 2.203 -4.481 0.577 1.00 91.38 259 CYS A O 1
ATOM 2022 N N . GLU A 1 260 ? 1.670 -2.325 0.203 1.00 93.62 260 GLU A N 1
ATOM 2023 C CA . GLU A 1 260 ? 3.042 -1.828 0.158 1.00 93.62 260 GLU A CA 1
ATOM 2024 C C . GLU A 1 260 ? 3.134 -0.510 0.922 1.00 93.62 260 GLU A C 1
ATOM 2026 O O . GLU A 1 260 ? 2.259 0.351 0.816 1.00 93.62 260 GLU A O 1
ATOM 2031 N N . PHE A 1 261 ? 4.206 -0.336 1.686 1.00 93.19 261 PHE A N 1
ATOM 2032 C CA . PHE A 1 261 ? 4.534 0.930 2.327 1.00 93.19 261 PHE A CA 1
ATOM 2033 C C . PHE A 1 261 ? 6.046 1.110 2.281 1.00 93.19 261 PHE A C 1
ATOM 2035 O O . PHE A 1 261 ? 6.777 0.360 2.931 1.00 93.19 261 PHE A O 1
ATOM 2042 N N . SER A 1 262 ? 6.517 2.095 1.519 1.00 92.94 262 SER A N 1
ATOM 2043 C CA . SER A 1 262 ? 7.940 2.410 1.425 1.00 92.94 262 SER A CA 1
ATOM 2044 C C . SER A 1 262 ? 8.218 3.892 1.637 1.00 92.94 262 SER A C 1
ATOM 2046 O O . SER A 1 262 ? 7.373 4.756 1.389 1.00 92.94 262 SER A O 1
ATOM 2048 N N . VAL A 1 263 ? 9.411 4.186 2.146 1.00 92.06 263 VAL A N 1
ATOM 2049 C CA . VAL A 1 263 ? 9.889 5.548 2.397 1.00 92.06 263 VAL A CA 1
ATOM 2050 C C . VAL A 1 263 ? 11.168 5.756 1.611 1.00 92.06 263 VAL A C 1
ATOM 2052 O O . VAL A 1 263 ? 12.104 4.974 1.737 1.00 92.06 263 VAL A O 1
ATOM 2055 N N . VAL A 1 264 ? 11.195 6.803 0.794 1.00 92.12 264 VAL A N 1
ATOM 2056 C CA . VAL A 1 264 ? 12.293 7.107 -0.117 1.00 92.12 264 VAL A CA 1
ATOM 2057 C C . VAL A 1 264 ? 12.902 8.460 0.224 1.00 92.12 264 VAL A C 1
ATOM 2059 O O . VAL A 1 264 ? 12.221 9.484 0.146 1.00 92.12 264 VAL A O 1
ATOM 2062 N N . GLY A 1 265 ? 14.177 8.468 0.591 1.00 90.31 265 GLY A N 1
ATOM 2063 C CA . GLY A 1 265 ? 14.942 9.675 0.891 1.00 90.31 265 GLY A CA 1
ATOM 2064 C C . GLY A 1 265 ? 15.821 10.091 -0.274 1.00 90.31 265 GLY A C 1
ATOM 2065 O O . GLY A 1 265 ? 16.390 9.235 -0.944 1.00 90.31 265 GLY A O 1
ATOM 2066 N N . TYR A 1 266 ? 15.955 11.402 -0.487 1.00 88.81 266 TYR A N 1
ATOM 2067 C CA . TYR A 1 266 ? 16.801 11.986 -1.529 1.00 88.81 266 TYR A CA 1
ATOM 2068 C C . TYR A 1 266 ? 17.708 13.060 -0.937 1.00 88.81 266 TYR A C 1
ATOM 2070 O O . TYR A 1 266 ? 17.231 13.975 -0.263 1.00 88.81 266 TYR A O 1
ATOM 2078 N N . TRP A 1 267 ? 19.007 12.991 -1.219 1.00 88.12 267 TRP A N 1
ATOM 2079 C CA . TRP A 1 267 ? 19.962 13.995 -0.757 1.00 88.12 267 TRP A CA 1
ATOM 2080 C C . TRP A 1 267 ? 21.161 14.117 -1.696 1.00 88.12 267 TRP A C 1
ATOM 2082 O O . TRP A 1 267 ? 21.413 13.262 -2.543 1.00 88.12 267 TRP A O 1
ATOM 2092 N N . ASN A 1 268 ? 21.902 15.214 -1.565 1.00 85.94 268 ASN A N 1
ATOM 2093 C CA . ASN A 1 268 ? 23.136 15.423 -2.315 1.00 85.94 268 ASN A CA 1
ATOM 2094 C C . ASN A 1 268 ? 24.335 15.073 -1.439 1.00 85.94 268 ASN A C 1
ATOM 2096 O O . ASN A 1 268 ? 24.360 15.407 -0.256 1.00 85.94 268 ASN A O 1
ATOM 2100 N N . ILE A 1 269 ? 25.338 14.441 -2.040 1.00 80.00 269 ILE A N 1
ATOM 2101 C CA . ILE A 1 269 ? 26.559 14.011 -1.363 1.00 80.00 269 ILE A CA 1
ATOM 2102 C C . ILE A 1 269 ? 27.763 14.662 -2.054 1.00 80.00 269 ILE A C 1
ATOM 2104 O O . ILE A 1 269 ? 27.851 14.690 -3.282 1.00 80.00 269 ILE A O 1
ATOM 2108 N N . SER A 1 270 ? 28.705 15.192 -1.271 1.00 75.62 270 SER A N 1
ATOM 2109 C CA . SER A 1 270 ? 29.984 15.711 -1.779 1.00 75.62 270 SER A CA 1
ATOM 2110 C C . SER A 1 270 ? 31.043 14.613 -1.924 1.00 75.62 270 SER A C 1
ATOM 2112 O O . SER A 1 270 ? 31.796 14.614 -2.895 1.00 75.62 270 SER A O 1
ATOM 2114 N N . SER A 1 271 ? 31.078 13.659 -0.991 1.00 71.19 271 SER A N 1
ATOM 2115 C CA . SER A 1 271 ? 31.918 12.461 -1.035 1.00 71.19 271 SER A CA 1
ATOM 2116 C C . SER A 1 271 ? 31.179 11.261 -0.448 1.00 71.19 271 SER A C 1
ATOM 2118 O O . SER A 1 271 ? 30.516 11.366 0.583 1.00 71.19 271 SER A O 1
ATOM 2120 N N . ILE A 1 272 ? 31.279 10.109 -1.108 1.00 70.62 272 ILE A N 1
ATOM 2121 C CA . ILE A 1 272 ? 30.686 8.870 -0.605 1.00 70.62 272 ILE A CA 1
ATOM 2122 C C . ILE A 1 272 ? 31.703 8.271 0.364 1.00 70.62 272 ILE A C 1
ATOM 2124 O O . ILE A 1 272 ? 32.779 7.855 -0.062 1.00 70.62 272 ILE A O 1
ATOM 2128 N N . ASN A 1 273 ? 31.375 8.296 1.656 1.00 68.62 273 ASN A N 1
ATOM 2129 C CA . ASN A 1 273 ? 32.238 7.769 2.717 1.00 68.62 273 ASN A CA 1
ATOM 2130 C C . ASN A 1 273 ? 31.751 6.399 3.217 1.00 68.62 273 ASN A C 1
ATOM 2132 O O . ASN A 1 273 ? 32.560 5.595 3.665 1.00 68.62 273 ASN A O 1
ATOM 2136 N N . THR A 1 274 ? 30.440 6.139 3.152 1.00 73.62 274 THR A N 1
ATOM 2137 C CA . THR A 1 274 ? 29.799 4.901 3.618 1.00 73.62 274 THR A CA 1
ATOM 2138 C C . THR A 1 274 ? 28.732 4.433 2.626 1.00 73.62 274 THR A C 1
ATOM 2140 O O . THR A 1 274 ? 28.028 5.245 2.014 1.00 73.62 274 THR A O 1
ATOM 2143 N N . ILE A 1 275 ? 28.632 3.112 2.439 1.00 77.06 275 ILE A N 1
ATOM 2144 C CA . ILE A 1 275 ? 27.658 2.458 1.555 1.00 77.06 275 ILE A CA 1
ATOM 2145 C C . ILE A 1 275 ? 27.078 1.224 2.276 1.00 77.06 275 ILE A C 1
ATOM 2147 O O . ILE A 1 275 ? 27.858 0.355 2.666 1.00 77.06 275 ILE A O 1
ATOM 2151 N N . PRO A 1 276 ? 25.742 1.100 2.400 1.00 81.75 276 PRO A N 1
ATOM 2152 C CA . PRO A 1 276 ? 24.759 2.157 2.144 1.00 81.75 276 PRO A CA 1
ATOM 2153 C C . PRO A 1 276 ? 24.963 3.356 3.087 1.00 81.75 276 PRO A C 1
ATOM 2155 O O . PRO A 1 276 ? 25.534 3.238 4.168 1.00 81.75 276 PRO A O 1
ATOM 2158 N N . SER A 1 277 ? 24.516 4.529 2.650 1.00 81.75 277 SER A N 1
ATOM 2159 C CA . SER A 1 277 ? 24.414 5.724 3.495 1.00 81.75 277 SER A CA 1
ATOM 2160 C C . SER A 1 277 ? 22.953 6.122 3.655 1.00 81.75 277 SER A C 1
ATOM 2162 O O . SER A 1 277 ? 22.100 5.746 2.851 1.00 81.75 277 SER A O 1
ATOM 2164 N N . HIS A 1 278 ? 22.678 6.908 4.687 1.00 82.31 278 HIS A N 1
ATOM 2165 C CA . HIS A 1 278 ? 21.353 7.427 4.992 1.00 82.31 278 HIS A CA 1
ATOM 2166 C C . HIS A 1 278 ? 21.380 8.942 4.835 1.00 82.31 278 HIS A C 1
ATOM 2168 O O . HIS A 1 278 ? 22.429 9.553 5.072 1.00 82.31 278 HIS A O 1
ATOM 2174 N N . PRO A 1 279 ? 20.260 9.569 4.461 1.00 80.19 279 PRO A N 1
ATOM 2175 C CA . PRO A 1 279 ? 20.171 11.000 4.614 1.00 80.19 279 PRO A CA 1
ATOM 2176 C C . PRO A 1 279 ? 20.069 11.334 6.105 1.00 80.19 279 PRO A C 1
ATOM 2178 O O . PRO A 1 279 ? 19.583 10.519 6.899 1.00 80.19 279 PRO A O 1
ATOM 2181 N N . ASP A 1 280 ? 20.482 12.547 6.458 1.00 71.88 280 ASP A N 1
ATOM 2182 C CA . ASP A 1 280 ? 20.287 13.074 7.804 1.00 71.88 280 ASP A CA 1
ATOM 2183 C C . ASP A 1 280 ? 18.797 13.014 8.188 1.00 71.88 280 ASP A C 1
ATOM 2185 O O . ASP A 1 280 ? 17.905 13.192 7.337 1.00 71.88 280 ASP A O 1
ATOM 2189 N N . ASP A 1 281 ? 18.535 12.760 9.475 1.00 66.19 281 ASP A N 1
ATOM 2190 C CA . ASP A 1 281 ? 17.193 12.898 10.039 1.00 66.19 281 ASP A CA 1
ATOM 2191 C C . ASP A 1 281 ? 16.686 14.312 9.706 1.00 66.19 281 ASP A C 1
ATOM 2193 O O . ASP A 1 281 ? 17.450 15.277 9.789 1.00 66.19 281 ASP A O 1
ATOM 2197 N N . LEU A 1 282 ? 15.421 14.433 9.289 1.00 59.81 282 LEU A N 1
ATOM 2198 C CA . LEU A 1 282 ? 14.777 15.652 8.751 1.00 59.81 282 LEU A CA 1
ATOM 2199 C C . LEU A 1 282 ? 15.006 15.981 7.258 1.00 59.81 282 LEU A C 1
ATOM 2201 O O . LEU A 1 282 ? 14.555 17.027 6.782 1.00 59.81 282 LEU A O 1
ATOM 2205 N N . SER A 1 283 ? 15.652 15.121 6.475 1.00 68.38 283 SER A N 1
ATOM 2206 C CA . SER A 1 283 ? 15.670 15.267 5.008 1.00 68.38 283 SER A CA 1
ATOM 2207 C C . SER A 1 283 ? 14.277 15.098 4.365 1.00 68.38 283 SER A C 1
ATOM 2209 O O . SER A 1 283 ? 13.342 14.563 4.961 1.00 68.38 283 SER A O 1
ATOM 2211 N N . HIS A 1 284 ? 14.112 15.572 3.121 1.00 80.62 284 HIS A N 1
ATOM 2212 C CA . HIS A 1 284 ? 12.861 15.395 2.376 1.00 80.62 284 HIS A CA 1
ATOM 2213 C C . HIS A 1 284 ? 12.633 13.917 2.047 1.00 80.62 284 HIS A C 1
ATOM 2215 O O . HIS A 1 284 ? 13.327 13.339 1.207 1.00 80.62 284 HIS A O 1
ATOM 2221 N N . MET A 1 285 ? 11.608 13.339 2.668 1.00 89.12 285 MET A N 1
ATOM 2222 C CA . MET A 1 285 ? 11.219 11.948 2.477 1.00 89.12 285 MET A CA 1
ATOM 2223 C C . MET A 1 285 ? 9.953 11.861 1.636 1.00 89.12 285 MET A C 1
ATOM 2225 O O . MET A 1 285 ? 8.983 12.587 1.851 1.00 89.12 285 MET A O 1
ATOM 2229 N N . THR A 1 286 ? 9.944 10.947 0.678 1.00 92.94 286 THR A N 1
ATOM 2230 C CA . THR A 1 286 ? 8.782 10.610 -0.140 1.00 92.94 286 THR A CA 1
ATOM 2231 C C . THR A 1 286 ? 8.234 9.270 0.318 1.00 92.94 286 THR A C 1
ATOM 2233 O O . THR A 1 286 ? 8.914 8.257 0.236 1.00 92.94 286 THR A O 1
ATOM 2236 N N . VAL A 1 287 ? 6.992 9.247 0.778 1.00 94.19 287 VAL A N 1
ATOM 2237 C CA . VAL A 1 287 ? 6.317 8.026 1.215 1.00 94.19 287 VAL A CA 1
ATOM 2238 C C . VAL A 1 287 ? 5.445 7.508 0.079 1.00 94.19 287 VAL A C 1
ATOM 2240 O O . VAL A 1 287 ? 4.709 8.278 -0.545 1.00 94.19 287 VAL A O 1
ATOM 2243 N N . LYS A 1 288 ? 5.520 6.205 -0.179 1.00 95.94 288 LYS A N 1
ATOM 2244 C CA . LYS A 1 288 ? 4.705 5.478 -1.152 1.00 95.94 288 LYS A CA 1
ATOM 2245 C C . LYS A 1 288 ? 3.843 4.459 -0.416 1.00 95.94 288 LYS A C 1
ATOM 2247 O O . LYS A 1 288 ? 4.339 3.723 0.431 1.00 95.94 288 LYS A O 1
ATOM 2252 N N . PHE A 1 289 ? 2.560 4.418 -0.748 1.00 95.94 289 PHE A N 1
ATOM 2253 C CA . PHE A 1 289 ? 1.593 3.512 -0.146 1.00 95.94 289 PHE A CA 1
ATOM 2254 C C . PHE A 1 289 ? 0.712 2.864 -1.210 1.00 95.94 289 PHE A C 1
ATOM 2256 O O . PHE A 1 289 ? 0.099 3.562 -2.017 1.00 95.94 289 PHE A O 1
ATOM 2263 N N . VAL A 1 290 ? 0.601 1.542 -1.162 1.00 95.50 290 VAL A N 1
ATOM 2264 C CA . VAL A 1 290 ? -0.378 0.745 -1.903 1.00 95.50 290 VAL A CA 1
ATOM 2265 C C . VAL A 1 290 ? -1.242 0.041 -0.870 1.00 95.50 290 VAL A C 1
ATOM 2267 O O . VAL A 1 290 ? -0.722 -0.653 -0.001 1.00 95.50 290 VAL A O 1
ATOM 2270 N N . SER A 1 291 ? -2.557 0.235 -0.944 1.00 92.25 291 SER A N 1
ATOM 2271 C CA . SER A 1 291 ? -3.467 -0.250 0.101 1.00 92.25 291 SER A CA 1
ATOM 2272 C C . SER A 1 291 ? -3.574 -1.768 0.181 1.00 92.25 291 SER A C 1
ATOM 2274 O O . SER A 1 291 ? -3.754 -2.309 1.272 1.00 92.25 291 SER A O 1
ATOM 2276 N N . GLY A 1 292 ? -3.438 -2.447 -0.958 1.00 90.31 292 GLY A N 1
ATOM 2277 C CA . GLY A 1 292 ? -3.656 -3.879 -1.044 1.00 90.31 292 GLY A CA 1
ATOM 2278 C C . GLY A 1 292 ? -5.110 -4.280 -0.784 1.00 90.31 292 GLY A C 1
ATOM 2279 O O . GLY A 1 292 ? -6.017 -3.460 -0.625 1.00 90.31 292 GLY A O 1
ATOM 2280 N N . TRP A 1 293 ? -5.333 -5.588 -0.771 1.00 89.00 293 TRP A N 1
ATOM 2281 C CA . TRP A 1 293 ? -6.607 -6.231 -0.493 1.00 89.00 293 TRP A CA 1
ATOM 2282 C C . TRP A 1 293 ? -6.347 -7.663 -0.029 1.00 89.00 293 TRP A C 1
ATOM 2284 O O . TRP A 1 293 ? -5.533 -8.361 -0.622 1.00 89.00 293 TRP A O 1
ATOM 2294 N N . TYR A 1 294 ? -7.016 -8.115 1.034 1.00 84.00 294 TYR A N 1
ATOM 2295 C CA . TYR A 1 294 ? -6.729 -9.417 1.663 1.00 84.00 294 TYR A CA 1
ATOM 2296 C C . TYR A 1 294 ? -5.267 -9.641 2.070 1.00 84.00 294 TYR A C 1
ATOM 2298 O O . TYR A 1 294 ? -4.792 -10.775 2.120 1.00 84.00 294 TYR A O 1
ATOM 2306 N N . ASP A 1 295 ? -4.547 -8.571 2.388 1.00 83.56 295 ASP A N 1
ATOM 2307 C CA . ASP A 1 295 ? -3.209 -8.685 2.945 1.00 83.56 295 ASP A CA 1
ATOM 2308 C C . ASP A 1 295 ? -3.294 -8.818 4.470 1.00 83.56 295 ASP A C 1
ATOM 2310 O O . ASP A 1 295 ? -3.785 -7.930 5.162 1.00 83.56 295 ASP A O 1
ATOM 2314 N N . ARG A 1 296 ? -2.812 -9.932 5.022 1.00 81.12 296 ARG A N 1
ATOM 2315 C CA . ARG A 1 296 ? -2.846 -10.210 6.472 1.00 81.12 296 ARG A CA 1
ATOM 2316 C C . ARG A 1 296 ? -2.008 -9.236 7.296 1.00 81.12 296 ARG A C 1
ATOM 2318 O O . ARG A 1 296 ? -2.161 -9.180 8.511 1.00 81.12 296 ARG A O 1
ATOM 2325 N N . ARG A 1 297 ? -1.129 -8.475 6.642 1.00 80.44 297 ARG A N 1
ATOM 2326 C CA . ARG A 1 297 ? -0.266 -7.474 7.273 1.00 80.44 297 ARG A CA 1
ATOM 2327 C C . ARG A 1 297 ? -0.966 -6.126 7.447 1.00 80.44 297 ARG A C 1
ATOM 2329 O O . ARG A 1 297 ? -0.460 -5.294 8.200 1.00 80.44 297 ARG A O 1
ATOM 2336 N N . VAL A 1 298 ? -2.101 -5.895 6.774 1.00 77.38 298 VAL A N 1
ATOM 2337 C CA . VAL A 1 298 ? -2.916 -4.694 7.011 1.00 77.38 298 VAL A CA 1
ATOM 2338 C C . VAL A 1 298 ? -3.757 -4.840 8.275 1.00 77.38 298 VAL A C 1
ATOM 2340 O O . VAL A 1 298 ? -4.068 -5.944 8.725 1.00 77.38 298 VAL A O 1
ATOM 2343 N N . TYR A 1 299 ? -4.143 -3.711 8.864 1.00 77.75 299 TYR A N 1
ATOM 2344 C CA . TYR A 1 299 ? -4.960 -3.710 10.070 1.00 77.75 299 TYR A CA 1
ATOM 2345 C C . TYR A 1 299 ? -6.387 -4.180 9.778 1.00 77.75 299 TYR A C 1
ATOM 2347 O O . TYR A 1 299 ? -6.927 -3.977 8.694 1.00 77.75 299 TYR A O 1
ATOM 2355 N N . ASN A 1 300 ? -7.047 -4.744 10.790 1.00 76.44 300 ASN A N 1
ATOM 2356 C CA . ASN A 1 300 ? -8.471 -5.088 10.749 1.00 76.44 300 ASN A CA 1
ATOM 2357 C C . ASN A 1 300 ? -8.875 -5.917 9.517 1.00 76.44 300 ASN A C 1
ATOM 2359 O O . ASN A 1 300 ? -9.872 -5.606 8.861 1.00 76.44 300 ASN A O 1
ATOM 2363 N N . ILE A 1 301 ? -8.126 -6.977 9.198 1.00 79.38 301 ILE A N 1
ATOM 2364 C CA . ILE A 1 301 ? -8.457 -7.848 8.062 1.00 79.38 301 ILE A CA 1
ATOM 2365 C C . ILE A 1 301 ? -9.892 -8.411 8.148 1.00 79.38 301 ILE A C 1
ATOM 2367 O O . ILE A 1 301 ? -10.545 -8.610 7.126 1.00 79.38 301 ILE A O 1
ATOM 2371 N N . GLU A 1 302 ? -10.446 -8.567 9.353 1.00 82.25 302 GLU A N 1
ATOM 2372 C CA . GLU A 1 302 ? -11.850 -8.942 9.579 1.00 82.25 302 GLU A CA 1
ATOM 2373 C C . GLU A 1 302 ? -12.855 -7.998 8.898 1.00 82.25 302 GLU A C 1
ATOM 2375 O O . GLU A 1 302 ? -13.883 -8.447 8.385 1.00 82.25 302 GLU A O 1
ATOM 2380 N N . LYS A 1 303 ? -12.554 -6.695 8.819 1.00 85.94 303 LYS A N 1
ATOM 2381 C CA . LYS A 1 303 ? -13.395 -5.717 8.112 1.00 85.94 303 LYS A CA 1
ATOM 2382 C C . LYS A 1 303 ? -13.330 -5.915 6.602 1.00 85.94 303 LYS A C 1
ATOM 2384 O O . LYS A 1 303 ? -14.360 -5.807 5.945 1.00 85.94 303 LYS A O 1
ATOM 2389 N N . THR A 1 304 ? -12.163 -6.272 6.060 1.00 85.50 304 THR A N 1
ATOM 2390 C CA . THR A 1 304 ? -12.008 -6.675 4.651 1.00 85.50 304 THR A CA 1
ATOM 2391 C C . THR A 1 304 ? -12.903 -7.873 4.340 1.00 85.50 304 THR A C 1
ATOM 2393 O O . THR A 1 304 ? -13.669 -7.838 3.376 1.00 85.50 304 THR A O 1
ATOM 2396 N N . TYR A 1 305 ? -12.858 -8.913 5.184 1.00 85.69 305 TYR A N 1
ATOM 2397 C CA . TYR A 1 305 ? -13.712 -10.094 5.034 1.00 85.69 305 TYR A CA 1
ATOM 2398 C C . TYR A 1 305 ? -15.190 -9.749 5.153 1.00 85.69 305 TYR A C 1
ATOM 2400 O O . TYR A 1 305 ? -15.984 -10.211 4.337 1.00 85.69 305 TYR A O 1
ATOM 2408 N N . THR A 1 306 ? -15.553 -8.904 6.118 1.00 87.62 306 THR A N 1
ATOM 2409 C CA . THR A 1 306 ? -16.942 -8.492 6.301 1.00 87.62 306 THR A CA 1
ATOM 2410 C C . THR A 1 306 ? -17.432 -7.712 5.087 1.00 87.62 306 THR A C 1
ATOM 2412 O O . THR A 1 306 ? -18.413 -8.132 4.489 1.00 87.62 306 THR A O 1
ATOM 2415 N N . LEU A 1 307 ? -16.729 -6.658 4.652 1.00 87.31 307 LEU A N 1
ATOM 2416 C CA . LEU A 1 307 ? -17.080 -5.870 3.460 1.00 87.31 307 LEU A CA 1
ATOM 2417 C C . LEU A 1 307 ? -17.228 -6.741 2.212 1.00 87.31 307 LEU A C 1
ATOM 2419 O O . LEU A 1 307 ? -18.183 -6.569 1.456 1.00 87.31 307 LEU A O 1
ATOM 2423 N N . HIS A 1 308 ? -16.318 -7.695 2.007 1.00 86.50 308 HIS A N 1
ATOM 2424 C CA . HIS A 1 308 ? -16.450 -8.623 0.893 1.00 86.50 308 HIS A CA 1
ATOM 2425 C C . HIS A 1 308 ? -17.667 -9.526 1.054 1.00 86.50 308 HIS A C 1
ATOM 2427 O O . HIS A 1 308 ? -18.393 -9.705 0.085 1.00 86.50 308 HIS A O 1
ATOM 2433 N N . LEU A 1 309 ? -17.909 -10.088 2.243 1.00 88.00 309 LEU A N 1
ATOM 2434 C CA . LEU A 1 309 ? -19.067 -10.942 2.485 1.00 88.00 309 LEU A CA 1
ATOM 2435 C C . LEU A 1 309 ? -20.351 -10.199 2.114 1.00 88.00 309 LEU A C 1
ATOM 2437 O O . LEU A 1 309 ? -21.100 -10.706 1.287 1.00 88.00 309 LEU A O 1
ATOM 2441 N N . ILE A 1 310 ? -20.572 -8.988 2.641 1.00 89.50 310 ILE A N 1
ATOM 2442 C CA . ILE A 1 310 ? -21.775 -8.196 2.326 1.00 89.50 310 ILE A CA 1
ATOM 2443 C C . ILE A 1 310 ? -21.872 -7.850 0.835 1.00 89.50 310 ILE A C 1
ATOM 2445 O O . ILE A 1 310 ? -22.955 -7.998 0.270 1.00 89.50 310 ILE A O 1
ATOM 2449 N N . LEU A 1 311 ? -20.772 -7.473 0.171 1.00 87.06 311 LEU A N 1
ATOM 2450 C CA . LEU A 1 311 ? -20.764 -7.276 -1.289 1.00 87.06 311 LEU A CA 1
ATOM 2451 C C . LEU A 1 311 ? -21.142 -8.551 -2.041 1.00 87.06 311 LEU A C 1
ATOM 2453 O O . LEU A 1 311 ? -21.982 -8.511 -2.935 1.00 87.06 311 LEU A O 1
ATOM 2457 N N . TYR A 1 312 ? -20.567 -9.684 -1.650 1.00 86.62 312 TYR A N 1
ATOM 2458 C CA . TYR A 1 312 ? -20.833 -10.980 -2.253 1.00 86.62 312 TYR A CA 1
ATOM 2459 C C . TYR A 1 312 ? -22.303 -11.387 -2.091 1.00 86.62 312 TYR A C 1
ATOM 2461 O O . TYR A 1 312 ? -22.900 -11.885 -3.046 1.00 86.62 312 TYR A O 1
ATOM 2469 N N . ILE A 1 313 ? -22.924 -11.133 -0.930 1.00 88.00 313 ILE A N 1
ATOM 2470 C CA . ILE A 1 313 ? -24.366 -11.366 -0.742 1.00 88.00 313 ILE A CA 1
ATOM 2471 C C . ILE A 1 313 ? -25.169 -10.505 -1.719 1.00 88.00 313 ILE A C 1
ATOM 2473 O O . ILE A 1 313 ? -26.045 -11.028 -2.403 1.00 88.00 313 ILE A O 1
ATOM 2477 N N . VAL A 1 314 ? -24.870 -9.204 -1.796 1.00 87.94 314 VAL A N 1
ATOM 2478 C CA . VAL A 1 314 ? -25.599 -8.248 -2.646 1.00 87.94 314 VAL A CA 1
ATOM 2479 C C . VAL A 1 314 ? -25.490 -8.625 -4.121 1.00 87.94 314 VAL A C 1
ATOM 2481 O O . VAL A 1 314 ? -26.506 -8.735 -4.800 1.00 87.94 314 VAL A O 1
ATOM 2484 N N . GLU A 1 315 ? -24.287 -8.935 -4.603 1.00 87.56 315 GLU A N 1
ATOM 2485 C CA . GLU A 1 315 ? -24.074 -9.338 -5.996 1.00 87.56 315 GLU A CA 1
ATOM 2486 C C . GLU A 1 315 ? -24.786 -10.646 -6.365 1.00 87.56 315 GLU A C 1
ATOM 2488 O O . GLU A 1 315 ? -25.165 -10.840 -7.522 1.00 87.56 315 GLU A O 1
ATOM 2493 N N . ASN A 1 316 ? -24.941 -11.574 -5.417 1.00 85.12 316 ASN A N 1
ATOM 2494 C CA . ASN A 1 316 ? -25.732 -12.788 -5.629 1.00 85.12 316 ASN A CA 1
ATOM 2495 C C . ASN A 1 316 ? -27.234 -12.495 -5.577 1.00 85.12 316 ASN A C 1
ATOM 2497 O O . ASN A 1 316 ? -27.979 -13.032 -6.397 1.00 85.12 316 ASN A O 1
ATOM 2501 N N . LEU A 1 317 ? -27.665 -11.599 -4.688 1.00 84.25 317 LEU A N 1
ATOM 2502 C CA . LEU A 1 317 ? -29.055 -11.169 -4.576 1.00 84.25 317 LEU A CA 1
ATOM 2503 C C . LEU A 1 317 ? -29.555 -10.530 -5.875 1.00 84.25 317 LEU A C 1
ATOM 2505 O O . LEU A 1 317 ? -30.637 -10.876 -6.347 1.00 84.25 317 LEU A O 1
ATOM 2509 N N . ASP A 1 318 ? -28.738 -9.679 -6.498 1.00 82.38 318 ASP A N 1
ATOM 2510 C CA . ASP A 1 318 ? -29.042 -9.046 -7.789 1.00 82.38 318 ASP A CA 1
ATOM 2511 C C . ASP A 1 318 ? -29.148 -10.062 -8.937 1.00 82.38 318 ASP A C 1
ATOM 2513 O O . ASP A 1 318 ? -29.857 -9.840 -9.920 1.00 82.38 318 ASP A O 1
ATOM 2517 N N . LYS A 1 319 ? -28.479 -11.214 -8.804 1.00 83.25 319 LYS A N 1
ATOM 2518 C CA . LYS A 1 319 ? -28.580 -12.356 -9.729 1.00 83.25 319 LYS A CA 1
ATOM 2519 C C . LYS A 1 319 ? -29.746 -13.295 -9.389 1.00 83.25 319 LYS A C 1
ATOM 2521 O O . LYS A 1 319 ? -29.931 -14.295 -10.080 1.00 83.25 319 LYS A O 1
ATOM 2526 N N . GLY A 1 320 ? -30.518 -13.003 -8.340 1.00 78.12 320 GLY A N 1
ATOM 2527 C CA . GLY A 1 320 ? -31.603 -13.855 -7.849 1.00 78.12 320 GLY A CA 1
ATOM 2528 C C . GLY A 1 320 ? -31.129 -15.125 -7.133 1.00 78.12 320 GLY A C 1
ATOM 2529 O O . GLY A 1 320 ? -31.887 -16.089 -7.045 1.00 78.12 320 GLY A O 1
ATOM 2530 N N . LEU A 1 321 ? -29.885 -15.150 -6.647 1.00 81.81 321 LEU A N 1
ATOM 2531 C CA . LEU A 1 321 ? -29.281 -16.285 -5.949 1.00 81.81 321 LEU A CA 1
ATOM 2532 C C . LEU A 1 321 ? -29.226 -16.028 -4.436 1.00 81.81 321 LEU A C 1
ATOM 2534 O O . LEU A 1 321 ? -28.892 -14.932 -3.990 1.00 81.81 321 LEU A O 1
ATOM 2538 N N . SER A 1 322 ? -29.506 -17.063 -3.640 1.00 79.25 322 SER A N 1
ATOM 2539 C CA . SER A 1 322 ? -29.258 -17.057 -2.194 1.00 79.25 322 SER A CA 1
ATOM 2540 C C . SER A 1 322 ? -27.937 -17.755 -1.898 1.00 79.25 322 SER A C 1
ATOM 2542 O O . SER A 1 322 ? -27.707 -18.867 -2.367 1.00 79.25 322 SER A O 1
ATOM 2544 N N . ILE A 1 323 ? -27.090 -17.121 -1.086 1.00 81.94 323 ILE A N 1
ATOM 2545 C CA . ILE A 1 323 ? -25.863 -17.745 -0.568 1.00 81.94 323 ILE A CA 1
ATOM 2546 C C . ILE A 1 323 ? -26.106 -18.546 0.719 1.00 81.94 323 ILE A C 1
ATOM 2548 O O . ILE A 1 323 ? -25.265 -19.343 1.126 1.00 81.94 323 ILE A O 1
ATOM 2552 N N . PHE A 1 324 ? -27.243 -18.307 1.375 1.00 86.50 324 PHE A N 1
ATOM 2553 C CA . PHE A 1 324 ? -27.635 -19.006 2.589 1.00 86.50 324 PHE A CA 1
ATOM 2554 C C . PHE A 1 324 ? -28.162 -20.398 2.241 1.00 86.50 324 PHE A C 1
ATOM 2556 O O . PHE A 1 324 ? -28.882 -20.568 1.254 1.00 86.50 324 PHE A O 1
ATOM 2563 N N . LYS A 1 325 ? -27.814 -21.373 3.078 1.00 84.94 325 LYS A N 1
ATOM 2564 C CA . LYS A 1 325 ? -28.217 -22.775 2.966 1.00 84.94 325 LYS A CA 1
ATOM 2565 C C . LYS A 1 325 ? -29.608 -23.009 3.570 1.00 84.94 325 LYS A C 1
ATOM 2567 O O . LYS A 1 325 ? -30.130 -22.178 4.313 1.00 84.94 325 LYS A O 1
ATOM 2572 N N . ASP A 1 326 ? -30.167 -24.186 3.294 1.00 77.56 326 ASP A N 1
ATOM 2573 C CA . ASP A 1 326 ? -31.439 -24.666 3.862 1.00 77.56 326 ASP A CA 1
ATOM 2574 C C . ASP A 1 326 ? -31.296 -25.398 5.212 1.00 77.56 326 ASP A C 1
ATOM 2576 O O . ASP A 1 326 ? -32.290 -25.902 5.745 1.00 77.56 326 ASP A O 1
ATOM 2580 N N . GLU A 1 327 ? -30.073 -25.469 5.747 1.00 83.06 327 GLU A N 1
ATOM 2581 C CA . GLU A 1 327 ? -29.752 -25.999 7.083 1.00 83.06 327 GLU A CA 1
ATOM 2582 C C . GLU A 1 327 ? -30.393 -25.133 8.184 1.00 83.06 327 GLU A C 1
ATOM 2584 O O . GLU A 1 327 ? -30.979 -24.102 7.883 1.00 83.06 327 GLU A O 1
ATOM 2589 N N . GLU A 1 328 ? -30.322 -25.519 9.456 1.00 81.88 328 GLU A N 1
ATOM 2590 C CA . GLU A 1 328 ? -30.792 -24.696 10.585 1.00 81.88 328 GLU A CA 1
ATOM 2591 C C . GLU A 1 328 ? -29.602 -24.300 11.470 1.00 81.88 328 GLU A C 1
ATOM 2593 O O . GLU A 1 328 ? -28.667 -25.077 11.655 1.00 81.88 328 GLU A O 1
ATOM 2598 N N . ASN A 1 329 ? -29.643 -23.095 12.040 1.00 88.56 329 ASN A N 1
ATOM 2599 C CA . ASN A 1 329 ? -28.701 -22.587 13.038 1.00 88.56 329 ASN A CA 1
ATOM 2600 C C . ASN A 1 329 ? -29.404 -22.436 14.406 1.00 88.56 329 ASN A C 1
ATOM 2602 O O . ASN A 1 329 ? -29.535 -21.312 14.901 1.00 88.56 329 ASN A O 1
ATOM 2606 N N . PRO A 1 330 ? -29.854 -23.535 15.046 1.00 89.06 330 PRO A N 1
ATOM 2607 C CA . PRO A 1 330 ? -30.663 -23.461 16.264 1.00 89.06 330 PRO A CA 1
ATOM 2608 C C . PRO A 1 330 ? -29.925 -22.788 17.428 1.00 89.06 330 PRO A C 1
ATOM 2610 O O . PRO A 1 330 ? -30.549 -22.123 18.247 1.00 89.06 330 PRO A O 1
ATOM 2613 N N . GLU A 1 331 ? -28.599 -22.920 17.500 1.00 92.00 331 GLU A N 1
ATOM 2614 C CA . GLU A 1 331 ? -27.781 -22.276 18.536 1.00 92.00 331 GLU A CA 1
ATOM 2615 C C . GLU A 1 331 ? -27.847 -20.746 18.449 1.00 92.00 331 GLU A C 1
ATOM 2617 O O . GLU A 1 331 ? -28.089 -20.085 19.458 1.00 92.00 331 GLU A O 1
ATOM 2622 N N . ILE A 1 332 ? -27.714 -20.187 17.240 1.00 92.25 332 ILE A N 1
ATOM 2623 C CA . ILE A 1 332 ? -27.790 -18.737 17.017 1.00 92.25 332 ILE A CA 1
ATOM 2624 C C . ILE A 1 332 ? -29.224 -18.240 17.232 1.00 92.25 332 ILE A C 1
ATOM 2626 O O . ILE A 1 332 ? -29.430 -17.198 17.852 1.00 92.25 332 ILE A O 1
ATOM 2630 N N . GLU A 1 333 ? -30.229 -18.989 16.763 1.00 92.50 333 GLU A N 1
ATOM 2631 C CA . GLU A 1 333 ? -31.639 -18.653 16.999 1.00 92.50 333 GLU A CA 1
ATOM 2632 C C . GLU A 1 333 ? -31.960 -18.571 18.498 1.00 92.50 333 GLU A C 1
ATOM 2634 O O . GLU A 1 333 ? -32.577 -17.601 18.944 1.00 92.50 333 GLU A O 1
ATOM 2639 N N . ASN A 1 334 ? -31.503 -19.555 19.278 1.00 93.62 334 ASN A N 1
ATOM 2640 C CA . ASN A 1 334 ? -31.717 -19.602 20.722 1.00 93.62 334 ASN A CA 1
ATOM 2641 C C . ASN A 1 334 ? -30.964 -18.483 21.457 1.00 93.62 334 ASN A C 1
ATOM 2643 O O . ASN A 1 334 ? -31.556 -17.846 22.329 1.00 93.62 334 ASN A O 1
ATOM 2647 N N . ASP A 1 335 ? -29.707 -18.197 21.093 1.00 94.62 335 ASP A N 1
ATOM 2648 C CA . ASP A 1 335 ? -28.945 -17.082 21.682 1.00 94.62 335 ASP A CA 1
ATOM 2649 C C . ASP A 1 335 ? -29.641 -15.736 21.443 1.00 94.62 335 ASP A C 1
ATOM 2651 O O . ASP A 1 335 ? -29.808 -14.934 22.365 1.00 94.62 335 ASP A O 1
ATOM 2655 N N . VAL A 1 336 ? -30.123 -15.496 20.220 1.00 95.56 336 VAL A N 1
ATOM 2656 C CA . VAL A 1 336 ? -30.866 -14.271 19.906 1.00 95.56 336 VAL A CA 1
ATOM 2657 C C . VAL A 1 336 ? -32.191 -14.222 20.670 1.00 95.56 336 VAL A C 1
ATOM 2659 O O . VAL A 1 336 ? -32.547 -13.171 21.202 1.00 95.56 336 VAL A O 1
ATOM 2662 N N . ALA A 1 337 ? -32.922 -15.335 20.766 1.00 93.56 337 ALA A N 1
ATOM 2663 C CA . ALA A 1 337 ? -34.188 -15.390 21.492 1.00 93.56 337 ALA A CA 1
ATOM 2664 C C . ALA A 1 337 ? -34.025 -15.116 22.997 1.00 93.56 337 ALA A C 1
ATOM 2666 O O . ALA A 1 337 ? -34.857 -14.416 23.579 1.00 93.56 337 ALA A O 1
ATOM 2667 N N . GLU A 1 338 ? -32.967 -15.634 23.627 1.00 93.25 338 GLU A N 1
ATOM 2668 C CA . GLU A 1 338 ? -32.634 -15.335 25.024 1.00 93.25 338 GLU A CA 1
ATOM 2669 C C . GLU A 1 338 ? -32.171 -13.884 25.199 1.00 93.25 338 GLU A C 1
ATOM 2671 O O . GLU A 1 338 ? -32.658 -13.184 26.089 1.00 93.25 338 GLU A O 1
ATOM 2676 N N . TRP A 1 339 ? -31.326 -13.373 24.302 1.00 94.44 339 TRP A N 1
ATOM 2677 C CA . TRP A 1 339 ? -30.901 -11.971 24.327 1.00 94.44 339 TRP A CA 1
ATOM 2678 C C . TRP A 1 339 ? -32.076 -10.994 24.190 1.00 94.44 339 TRP A C 1
ATOM 2680 O O . TRP A 1 339 ? -32.161 -10.024 24.935 1.00 94.44 339 TRP A O 1
ATOM 2690 N N . LEU A 1 340 ? -33.062 -11.275 23.333 1.00 92.12 340 LEU A N 1
ATOM 2691 C CA . LEU A 1 340 ? -34.271 -10.445 23.215 1.00 92.12 340 LEU A CA 1
ATOM 2692 C C . LEU A 1 340 ? -35.121 -10.405 24.501 1.00 92.12 340 LEU A C 1
ATOM 2694 O O . LEU A 1 340 ? -36.022 -9.565 24.625 1.00 92.12 340 LEU A O 1
ATOM 2698 N N . LYS A 1 341 ? -34.900 -11.319 25.453 1.00 90.31 341 LYS A N 1
ATOM 2699 C CA . LYS A 1 341 ? -35.543 -11.302 26.778 1.00 90.31 341 LYS A CA 1
ATOM 2700 C C . LYS A 1 341 ? -34.734 -10.512 27.808 1.00 90.31 341 LYS A C 1
ATOM 2702 O O . LYS A 1 341 ? -35.324 -10.096 28.805 1.00 90.31 341 LYS A O 1
ATOM 2707 N N . SER A 1 342 ? -33.438 -10.303 27.588 1.00 89.38 342 SER A N 1
ATOM 2708 C CA . SER A 1 342 ? -32.566 -9.599 28.526 1.00 89.38 342 SER A CA 1
ATOM 2709 C C . SER A 1 342 ? -32.732 -8.076 28.434 1.00 89.38 342 SER A C 1
ATOM 2711 O O . SER A 1 342 ? -33.284 -7.530 27.475 1.00 89.38 342 SER A O 1
ATOM 2713 N N . SER A 1 343 ? -32.269 -7.364 29.464 1.00 86.25 343 SER A N 1
ATOM 2714 C CA . SER A 1 343 ? -32.226 -5.895 29.465 1.00 86.25 343 SER A CA 1
ATOM 2715 C C . SER A 1 343 ? -31.152 -5.337 28.528 1.00 86.25 343 SER A C 1
ATOM 2717 O O . SER A 1 343 ? -31.258 -4.187 28.104 1.00 86.25 343 SER A O 1
ATOM 2719 N N . GLU A 1 344 ? -30.143 -6.142 28.191 1.00 87.38 344 GLU A N 1
ATOM 2720 C CA . GLU A 1 344 ? -29.037 -5.782 27.301 1.00 87.38 344 GLU A CA 1
ATOM 2721 C C . GLU A 1 344 ? -29.540 -5.376 25.918 1.00 87.38 344 GLU A C 1
ATOM 2723 O O . GLU A 1 344 ? -29.140 -4.330 25.419 1.00 87.38 344 GLU A O 1
ATOM 2728 N N . ALA A 1 345 ? -30.508 -6.111 25.358 1.00 87.38 345 ALA A N 1
ATOM 2729 C CA . ALA A 1 345 ? -31.098 -5.792 24.059 1.00 87.38 345 ALA A CA 1
ATOM 2730 C C . ALA A 1 345 ? -31.738 -4.394 23.997 1.00 87.38 345 ALA A C 1
ATOM 2732 O O . ALA A 1 345 ? -31.893 -3.837 22.914 1.00 87.38 345 ALA A O 1
ATOM 2733 N N . CYS A 1 346 ? -32.127 -3.808 25.135 1.00 86.62 346 CYS A N 1
ATOM 2734 C CA . CYS A 1 346 ? -32.718 -2.472 25.166 1.00 86.62 346 CYS A CA 1
ATOM 2735 C C . CYS A 1 346 ? -31.692 -1.346 25.369 1.00 86.62 346 CYS A C 1
ATOM 2737 O O . CYS A 1 346 ? -31.995 -0.190 25.067 1.00 86.62 346 CYS A O 1
ATOM 2739 N N . ASN A 1 347 ? -30.506 -1.665 25.888 1.00 88.62 347 ASN A N 1
ATOM 2740 C CA . ASN A 1 347 ? -29.523 -0.687 26.337 1.00 88.62 347 ASN A CA 1
ATOM 2741 C C . ASN A 1 347 ? -28.357 -0.567 25.351 1.00 88.62 347 ASN A C 1
ATOM 2743 O O . ASN A 1 347 ? -28.042 -1.496 24.611 1.00 88.62 347 ASN A O 1
ATOM 2747 N N . LEU A 1 348 ? -27.684 0.583 25.380 1.00 85.94 348 LEU A N 1
ATOM 2748 C CA . LEU A 1 348 ? -26.357 0.716 24.786 1.00 85.94 348 LEU A CA 1
ATOM 2749 C C . LEU A 1 348 ? -25.369 -0.130 25.591 1.00 85.94 348 LEU A C 1
ATOM 2751 O O . LEU A 1 348 ? -25.289 0.015 26.813 1.00 85.94 348 LEU A O 1
ATOM 2755 N N . ILE A 1 349 ? -24.621 -0.997 24.913 1.00 86.31 349 ILE A N 1
ATOM 2756 C CA . ILE A 1 349 ? -23.570 -1.798 25.547 1.00 86.31 349 ILE A CA 1
ATOM 2757 C C . ILE A 1 349 ? -22.228 -1.200 25.180 1.00 86.31 349 ILE A C 1
ATOM 2759 O O . ILE A 1 349 ? -21.900 -1.071 24.003 1.00 86.31 349 ILE A O 1
ATOM 2763 N N . LYS A 1 350 ? -21.439 -0.864 26.197 1.00 82.88 350 LYS A N 1
ATOM 2764 C CA . LYS A 1 350 ? -20.065 -0.432 25.992 1.00 82.88 350 LYS A CA 1
ATOM 2765 C C . LYS A 1 350 ? -19.181 -1.656 25.748 1.00 82.88 350 LYS A C 1
ATOM 2767 O O . LYS A 1 350 ? -18.990 -2.461 26.656 1.00 82.88 350 LYS A O 1
ATOM 2772 N N . VAL A 1 351 ? -18.662 -1.785 24.533 1.00 78.56 351 VAL A N 1
ATOM 2773 C CA . VAL A 1 351 ? -17.614 -2.742 24.166 1.00 78.56 351 VAL A CA 1
ATOM 2774 C C . VAL A 1 351 ? -16.366 -1.921 23.874 1.00 78.56 351 VAL A C 1
ATOM 2776 O O . VAL A 1 351 ? -16.384 -1.041 23.014 1.00 78.56 351 VAL A O 1
ATOM 2779 N N . ASP A 1 352 ? -15.315 -2.149 24.656 1.00 76.38 352 ASP A N 1
ATOM 2780 C CA . ASP A 1 352 ? -14.115 -1.312 24.681 1.00 76.38 352 ASP A CA 1
ATOM 2781 C C . ASP A 1 352 ? -14.461 0.170 24.910 1.00 76.38 352 ASP A C 1
ATOM 2783 O O . ASP A 1 352 ? -15.037 0.529 25.941 1.00 76.38 352 ASP A O 1
ATOM 2787 N N . ASN A 1 353 ? -14.142 1.045 23.957 1.00 73.69 353 ASN A N 1
ATOM 2788 C CA . ASN A 1 353 ? -14.449 2.473 24.015 1.00 73.69 353 ASN A CA 1
ATOM 2789 C C . ASN A 1 353 ? -15.698 2.859 23.197 1.00 73.69 353 ASN A C 1
ATOM 2791 O O . ASN A 1 353 ? -16.008 4.050 23.093 1.00 73.69 353 ASN A O 1
ATOM 2795 N N . LYS A 1 354 ? -16.425 1.883 22.636 1.00 80.81 354 LYS A N 1
ATOM 2796 C CA . LYS A 1 354 ? -17.576 2.093 21.750 1.00 80.81 354 LYS A CA 1
ATOM 2797 C C . LYS A 1 354 ? -18.879 1.672 22.425 1.00 80.81 354 LYS A C 1
ATOM 2799 O O . LYS A 1 354 ? -18.951 0.635 23.075 1.00 80.81 354 LYS A O 1
ATOM 2804 N N . GLU A 1 355 ? -19.932 2.457 22.236 1.00 86.81 355 GLU A N 1
ATOM 2805 C CA . GLU A 1 355 ? -21.293 2.070 22.612 1.00 86.81 355 GLU A CA 1
ATOM 2806 C C . GLU A 1 355 ? -21.987 1.440 21.404 1.00 86.81 355 GLU A C 1
ATOM 2808 O O . GLU A 1 355 ? -22.118 2.084 20.367 1.00 86.81 355 GLU A O 1
ATOM 2813 N N . LEU A 1 356 ? -22.399 0.180 21.535 1.00 90.81 356 LEU A N 1
ATOM 2814 C CA . LEU A 1 356 ? -23.110 -0.556 20.496 1.00 90.81 356 LEU A CA 1
ATOM 2815 C C . LEU A 1 356 ? -24.619 -0.403 20.675 1.00 90.81 356 LEU A C 1
ATOM 2817 O O . LEU A 1 356 ? -25.166 -0.743 21.733 1.00 90.81 356 LEU A O 1
ATOM 2821 N N . ASP A 1 357 ? -25.296 0.052 19.622 1.00 92.69 357 ASP A N 1
ATOM 2822 C CA . ASP A 1 357 ? -26.756 0.049 19.565 1.00 92.69 357 ASP A CA 1
ATOM 2823 C C . ASP A 1 357 ? -27.338 -1.349 19.318 1.00 92.69 357 ASP A C 1
ATOM 2825 O O . ASP A 1 357 ? -26.621 -2.331 19.108 1.00 92.69 357 ASP A O 1
ATOM 2829 N N . PHE A 1 358 ? -28.666 -1.456 19.355 1.00 94.56 358 PHE A N 1
ATOM 2830 C CA . PHE A 1 358 ? -29.352 -2.733 19.171 1.00 94.56 358 PHE A CA 1
ATOM 2831 C C . PHE A 1 358 ? -28.990 -3.456 17.870 1.00 94.56 358 PHE A C 1
ATOM 2833 O O . PHE A 1 358 ? -28.869 -4.678 17.859 1.00 94.56 358 PHE A O 1
ATOM 2840 N N . THR A 1 359 ? -28.818 -2.730 16.764 1.00 94.06 359 THR A N 1
ATOM 2841 C CA . THR A 1 359 ? -28.504 -3.355 15.473 1.00 94.06 359 THR A CA 1
ATOM 2842 C C . THR A 1 359 ? -27.051 -3.805 15.393 1.00 94.06 359 THR A C 1
ATOM 2844 O O . THR A 1 359 ? -26.766 -4.836 14.790 1.00 94.06 359 THR A O 1
ATOM 2847 N N . GLU A 1 360 ? -26.138 -3.087 16.043 1.00 94.06 360 GLU A N 1
ATOM 2848 C CA . GLU A 1 360 ? -24.731 -3.472 16.117 1.00 94.06 360 GLU A CA 1
ATOM 2849 C C . GLU A 1 360 ? -24.536 -4.695 17.018 1.00 94.06 360 GLU A C 1
ATOM 2851 O O . GLU A 1 360 ? -23.816 -5.626 16.661 1.00 94.06 360 GLU A O 1
ATOM 2856 N N . GLN A 1 361 ? -25.245 -4.749 18.148 1.00 94.69 361 GLN A N 1
ATOM 2857 C CA . GLN A 1 361 ? -25.305 -5.950 18.982 1.00 94.69 361 GLN A CA 1
ATOM 2858 C C . GLN A 1 361 ? -25.916 -7.132 18.219 1.00 94.69 361 GLN A C 1
ATOM 2860 O O . GLN A 1 361 ? -25.404 -8.251 18.285 1.00 94.69 361 GLN A O 1
ATOM 2865 N N . LEU A 1 362 ? -26.983 -6.883 17.452 1.00 95.88 362 LEU A N 1
ATOM 2866 C CA . LEU A 1 362 ? -27.614 -7.898 16.615 1.00 95.88 362 LEU A CA 1
ATOM 2867 C C . LEU A 1 362 ? -26.637 -8.443 15.567 1.00 95.88 362 LEU A C 1
ATOM 2869 O O . LEU A 1 362 ? -26.568 -9.659 15.402 1.00 95.88 362 LEU A O 1
ATOM 2873 N N . TRP A 1 363 ? -25.852 -7.583 14.907 1.00 95.38 363 TRP A N 1
ATOM 2874 C CA . TRP A 1 363 ? -24.821 -8.010 13.957 1.00 95.38 363 TRP A CA 1
ATOM 2875 C C . TRP A 1 363 ? -23.861 -9.027 14.577 1.00 95.38 363 TRP A C 1
ATOM 2877 O O . TRP A 1 363 ? -23.640 -10.096 14.009 1.00 95.38 363 TRP A O 1
ATOM 2887 N N . MET A 1 364 ? -23.345 -8.731 15.772 1.00 92.25 364 MET A N 1
ATOM 2888 C CA . MET A 1 364 ? -22.391 -9.603 16.464 1.00 92.25 364 MET A CA 1
ATOM 2889 C C . MET A 1 364 ? -22.950 -11.000 16.742 1.00 92.25 364 MET A C 1
ATOM 2891 O O . MET A 1 364 ? -22.187 -11.965 16.740 1.00 92.25 364 MET A O 1
ATOM 2895 N N . LYS A 1 365 ? -24.271 -11.113 16.918 1.00 94.44 365 LYS A N 1
ATOM 2896 C CA . LYS A 1 365 ? -24.970 -12.384 17.137 1.00 94.44 365 LYS A CA 1
ATOM 2897 C C . LYS A 1 365 ? -25.283 -13.124 15.842 1.00 94.44 365 LYS A C 1
ATOM 2899 O O . LYS A 1 365 ? -25.174 -14.343 15.797 1.00 94.44 365 LYS A O 1
ATOM 2904 N N . ILE A 1 366 ? -25.648 -12.407 14.777 1.00 94.88 366 ILE A N 1
ATOM 2905 C CA . ILE A 1 366 ? -26.109 -13.038 13.531 1.00 94.88 366 ILE A CA 1
ATOM 2906 C C . ILE A 1 366 ? -25.022 -13.204 12.469 1.00 94.88 366 ILE A C 1
ATOM 2908 O O . ILE A 1 366 ? -25.263 -13.917 11.501 1.00 94.88 366 ILE A O 1
ATOM 2912 N N . LYS A 1 367 ? -23.829 -12.608 12.616 1.00 91.06 367 LYS A N 1
ATOM 2913 C CA . LYS A 1 367 ? -22.769 -12.651 11.585 1.00 91.06 367 LYS A CA 1
ATOM 2914 C C . LYS A 1 367 ? -22.360 -14.066 11.144 1.00 91.06 367 LYS A C 1
ATOM 2916 O O . LYS A 1 367 ? -21.868 -14.229 10.034 1.00 91.06 367 LYS A O 1
ATOM 2921 N N . GLY A 1 368 ? -22.570 -15.074 11.997 1.00 88.19 368 GLY A N 1
ATOM 2922 C CA . GLY A 1 368 ? -22.301 -16.489 11.714 1.00 88.19 368 GLY A CA 1
ATOM 2923 C C . GLY A 1 368 ? -23.489 -17.289 11.164 1.00 88.19 368 GLY A C 1
ATOM 2924 O O . GLY A 1 368 ? -23.372 -18.501 11.008 1.00 88.19 368 GLY A O 1
ATOM 2925 N N . VAL A 1 369 ? -24.641 -16.660 10.901 1.00 91.25 369 VAL A N 1
ATOM 2926 C CA . VAL A 1 369 ? -25.822 -17.352 10.362 1.00 91.25 369 VAL A CA 1
ATOM 2927 C C . VAL A 1 369 ? -25.537 -17.834 8.943 1.00 91.25 369 VAL A C 1
ATOM 2929 O O . VAL A 1 369 ? -25.183 -17.053 8.062 1.00 91.25 369 VAL A O 1
ATOM 2932 N N . THR A 1 370 ? -25.744 -19.127 8.711 1.00 88.25 370 THR A N 1
ATOM 2933 C CA . THR A 1 370 ? -25.576 -19.771 7.401 1.00 88.25 370 THR A CA 1
ATOM 2934 C C . THR A 1 370 ? -26.909 -20.177 6.773 1.00 88.25 370 THR A C 1
ATOM 2936 O O . THR A 1 370 ? -26.944 -20.470 5.580 1.00 88.25 370 THR A O 1
ATOM 2939 N N . SER A 1 371 ? -28.000 -20.153 7.543 1.00 90.31 371 SER A N 1
ATOM 2940 C CA . SER A 1 371 ? -29.350 -20.548 7.147 1.00 90.31 371 SER A CA 1
ATOM 2941 C C . SER A 1 371 ? -30.274 -19.372 6.880 1.00 90.31 371 SER A C 1
ATOM 2943 O O . SER A 1 371 ? -30.446 -18.482 7.718 1.00 90.31 371 SER A O 1
ATOM 2945 N N . ILE A 1 372 ? -30.986 -19.432 5.755 1.00 90.69 372 ILE A N 1
ATOM 2946 C CA . ILE A 1 372 ? -32.018 -18.441 5.454 1.00 90.69 372 ILE A CA 1
ATOM 2947 C C . ILE A 1 372 ? -33.249 -18.596 6.350 1.00 90.69 372 ILE A C 1
ATOM 2949 O O . ILE A 1 372 ? -33.856 -17.597 6.733 1.00 90.69 372 ILE A O 1
ATOM 2953 N N . LYS A 1 373 ? -33.597 -19.832 6.730 1.00 90.19 373 LYS A N 1
ATOM 2954 C CA . LYS A 1 373 ? -34.733 -20.114 7.618 1.00 90.19 373 LYS A CA 1
ATOM 2955 C C . LYS A 1 373 ? -34.467 -19.583 9.019 1.00 90.19 373 LYS A C 1
ATOM 2957 O O . LYS A 1 373 ? -35.327 -18.912 9.584 1.00 90.19 373 LYS A O 1
ATOM 2962 N N . SER A 1 374 ? -33.260 -19.798 9.537 1.00 93.12 374 SER A N 1
ATOM 2963 C CA . SER A 1 374 ? -32.855 -19.249 10.832 1.00 93.12 374 SER A CA 1
ATOM 2964 C C . SER A 1 374 ? -32.861 -17.733 10.824 1.00 93.12 374 SER A C 1
ATOM 2966 O O . SER A 1 374 ? -33.397 -17.108 11.737 1.00 93.12 374 SER A O 1
ATOM 2968 N N . LEU A 1 375 ? -32.353 -17.124 9.750 1.00 92.19 375 LEU A N 1
ATOM 2969 C CA . LEU A 1 375 ? -32.389 -15.678 9.588 1.00 92.19 375 LEU A CA 1
ATOM 2970 C C . LEU A 1 375 ? -33.832 -15.137 9.573 1.00 92.19 375 LEU A C 1
ATOM 2972 O O . LEU A 1 375 ? -34.133 -14.149 10.245 1.00 92.19 375 LEU A O 1
ATOM 2976 N N . GLN A 1 376 ? -34.747 -15.811 8.867 1.00 90.69 376 GLN A N 1
ATOM 2977 C CA . GLN A 1 376 ? -36.177 -15.485 8.877 1.00 90.69 376 GLN A CA 1
ATOM 2978 C C . GLN A 1 376 ? -36.791 -15.618 10.277 1.00 90.69 376 GLN A C 1
ATOM 2980 O O . GLN A 1 376 ? -37.541 -14.735 10.693 1.00 90.69 376 GLN A O 1
ATOM 2985 N N . ASN A 1 377 ? -36.495 -16.695 11.008 1.00 90.75 377 ASN A N 1
ATOM 2986 C CA . ASN A 1 377 ? -37.006 -16.923 12.362 1.00 90.75 377 ASN A CA 1
ATOM 2987 C C . ASN A 1 377 ? -36.503 -15.863 13.346 1.00 90.75 377 ASN A C 1
ATOM 2989 O O . ASN A 1 377 ? -37.288 -15.340 14.143 1.00 90.75 377 ASN A O 1
ATOM 2993 N N . ILE A 1 378 ? -35.226 -15.489 13.247 1.00 93.19 378 ILE A N 1
ATOM 2994 C CA . ILE A 1 378 ? -34.616 -14.415 14.035 1.00 93.19 378 ILE A CA 1
ATOM 2995 C C . ILE A 1 378 ? -35.345 -13.095 13.776 1.00 93.19 378 ILE A C 1
ATOM 2997 O O . ILE A 1 378 ? -35.836 -12.467 14.716 1.00 93.19 378 ILE A O 1
ATOM 3001 N N . PHE A 1 379 ? -35.498 -12.687 12.514 1.00 91.25 379 PHE A N 1
ATOM 3002 C CA . PHE A 1 379 ? -36.177 -11.430 12.199 1.00 91.25 379 PHE A CA 1
ATOM 3003 C C . PHE A 1 379 ? -37.664 -11.445 12.555 1.00 91.25 379 PHE A C 1
ATOM 3005 O O . PHE A 1 379 ? -38.177 -10.433 13.034 1.00 91.25 379 PHE A O 1
ATOM 3012 N N . LYS A 1 380 ? -38.356 -12.581 12.407 1.00 88.06 380 LYS A N 1
ATOM 3013 C CA . LYS A 1 380 ? -39.733 -12.742 12.898 1.00 88.06 380 LYS A CA 1
ATOM 3014 C C . LYS A 1 380 ? -39.803 -12.571 14.412 1.00 88.06 380 LYS A C 1
ATOM 3016 O O . LYS A 1 380 ? -40.671 -11.841 14.880 1.00 88.06 380 LYS A O 1
ATOM 3021 N N . SER A 1 381 ? -38.877 -13.164 15.162 1.00 88.75 381 SER A N 1
ATOM 3022 C CA . SER A 1 381 ? -38.799 -13.026 16.623 1.00 88.75 381 SER A CA 1
ATOM 3023 C C . SER A 1 381 ? -38.536 -11.579 17.043 1.00 88.75 381 SER A C 1
ATOM 3025 O O . SER A 1 381 ? -39.193 -11.070 17.950 1.00 88.75 381 SER A O 1
ATOM 3027 N N . ILE A 1 382 ? -37.652 -10.872 16.331 1.00 89.06 382 ILE A N 1
ATOM 3028 C CA . ILE A 1 382 ? -37.417 -9.435 16.527 1.00 89.06 382 ILE A CA 1
ATOM 3029 C C . ILE A 1 382 ? -38.698 -8.647 16.241 1.00 89.06 382 ILE A C 1
ATOM 3031 O O . ILE A 1 382 ? -39.119 -7.851 17.072 1.00 89.06 382 ILE A O 1
ATOM 3035 N N . CYS A 1 383 ? -39.372 -8.895 15.117 1.00 84.12 383 CYS A N 1
ATOM 3036 C CA . CYS A 1 383 ? -40.627 -8.223 14.774 1.00 84.12 383 CYS A CA 1
ATOM 3037 C C . CYS A 1 383 ? -41.730 -8.482 15.814 1.00 84.12 383 CYS A C 1
ATOM 3039 O O . CYS A 1 383 ? -42.462 -7.562 16.177 1.00 84.12 383 CYS A O 1
ATOM 3041 N N . GLN A 1 384 ? -41.832 -9.712 16.328 1.00 83.88 384 GLN A N 1
ATOM 3042 C CA . GLN A 1 384 ? -42.769 -10.075 17.394 1.00 83.88 384 GLN A CA 1
ATOM 3043 C C . GLN A 1 384 ? -42.425 -9.334 18.683 1.00 83.88 384 GLN A C 1
ATOM 3045 O O . GLN A 1 384 ? -43.307 -8.768 19.325 1.00 83.88 384 GLN A O 1
ATOM 3050 N N . LYS A 1 385 ? -41.141 -9.270 19.041 1.00 84.94 385 LYS A N 1
ATOM 3051 C CA . LYS A 1 385 ? -40.685 -8.540 20.221 1.00 84.94 385 LYS A CA 1
ATOM 3052 C C . LYS A 1 385 ? -40.959 -7.044 20.096 1.00 84.94 385 LYS A C 1
ATOM 3054 O O . LYS A 1 385 ? -41.502 -6.459 21.027 1.00 84.94 385 LYS A O 1
ATOM 3059 N N . ILE A 1 386 ? -40.665 -6.447 18.944 1.00 80.44 386 ILE A N 1
ATOM 3060 C CA . ILE A 1 386 ? -40.978 -5.047 18.639 1.00 80.44 386 ILE A CA 1
ATOM 3061 C C . ILE A 1 386 ? -42.485 -4.807 18.739 1.00 80.44 386 ILE A C 1
ATOM 3063 O O . ILE A 1 386 ? -42.898 -3.797 19.286 1.00 80.44 386 ILE A O 1
ATOM 3067 N N . SER A 1 387 ? -43.325 -5.755 18.309 1.00 77.94 387 SER A N 1
ATOM 3068 C CA . SER A 1 387 ? -44.783 -5.631 18.443 1.00 77.94 387 SER A CA 1
ATOM 3069 C C . SER A 1 387 ? -45.296 -5.615 19.893 1.00 77.94 387 SER A C 1
ATOM 3071 O O . SER A 1 387 ? -46.469 -5.322 20.119 1.00 77.94 387 SER A O 1
ATOM 3073 N N . THR A 1 388 ? -44.430 -5.858 20.882 1.00 77.25 388 THR A N 1
ATOM 3074 C CA . THR A 1 388 ? -44.732 -5.601 22.294 1.00 77.25 388 THR A CA 1
ATOM 3075 C C . THR A 1 388 ? -44.429 -4.137 22.633 1.00 77.25 388 THR A C 1
ATOM 3077 O O . THR A 1 388 ? -43.312 -3.668 22.440 1.00 77.25 388 THR A O 1
ATOM 3080 N N . GLU A 1 389 ? -45.397 -3.396 23.185 1.00 68.19 389 GLU A N 1
ATOM 3081 C CA . GLU A 1 389 ? -45.256 -1.951 23.489 1.00 68.19 389 GLU A CA 1
ATOM 3082 C C . GLU A 1 389 ? -44.100 -1.590 24.443 1.00 68.19 389 GLU A C 1
ATOM 3084 O O . GLU A 1 389 ? -43.692 -0.428 24.547 1.00 68.19 389 GLU A O 1
ATOM 3089 N N . ASN A 1 390 ? -43.540 -2.597 25.114 1.00 79.38 390 ASN A N 1
ATOM 3090 C CA . ASN A 1 390 ? -42.476 -2.461 26.099 1.00 79.38 390 ASN A CA 1
ATOM 3091 C C . ASN A 1 390 ? -41.066 -2.572 25.499 1.00 79.38 390 ASN A C 1
ATOM 3093 O O . ASN A 1 390 ? -40.097 -2.269 26.194 1.00 79.38 390 ASN A O 1
ATOM 3097 N N . PHE A 1 391 ? -40.917 -3.003 24.242 1.00 83.19 391 PHE A N 1
ATOM 3098 C CA . PHE A 1 391 ? -39.603 -3.151 23.620 1.00 83.19 391 PHE A CA 1
ATOM 3099 C C . PHE A 1 391 ? -39.184 -1.864 22.902 1.00 83.19 391 PHE A C 1
ATOM 3101 O O . PHE A 1 391 ? -39.630 -1.571 21.794 1.00 83.19 391 PHE A O 1
ATOM 3108 N N . LYS A 1 392 ? -38.331 -1.072 23.561 1.00 82.69 392 LYS A N 1
ATOM 3109 C CA . LYS A 1 392 ? -37.838 0.222 23.060 1.00 82.69 392 LYS A CA 1
ATOM 3110 C C . LYS A 1 392 ? -36.309 0.270 23.086 1.00 82.69 392 LYS A C 1
ATOM 3112 O O . LYS A 1 392 ? -35.745 1.001 23.899 1.00 82.69 392 LYS A O 1
ATOM 3117 N N . PRO A 1 393 ? -35.640 -0.534 22.248 1.00 88.31 393 PRO A N 1
ATOM 3118 C CA . PRO A 1 393 ? -34.191 -0.535 22.187 1.00 88.31 393 PRO A CA 1
ATOM 3119 C C . PRO A 1 393 ? -33.637 0.788 21.663 1.00 88.31 393 PRO A C 1
ATOM 3121 O O . PRO A 1 393 ? -34.249 1.450 20.819 1.00 88.31 393 PRO A O 1
ATOM 3124 N N . TYR A 1 394 ? -32.452 1.157 22.143 1.00 88.94 394 TYR A N 1
ATOM 3125 C CA . TYR A 1 394 ? -31.733 2.296 21.595 1.00 88.94 394 TYR A CA 1
ATOM 3126 C C . TYR A 1 394 ? -31.172 1.976 20.204 1.00 88.94 394 TYR A C 1
ATOM 3128 O O . TYR A 1 394 ? -30.582 0.919 19.975 1.00 88.94 394 TYR A O 1
ATOM 3136 N N . VAL A 1 395 ? -31.337 2.924 19.282 1.00 89.12 395 VAL A N 1
ATOM 3137 C CA . VAL A 1 395 ? -30.813 2.866 17.915 1.00 89.12 395 VAL A CA 1
ATOM 3138 C C . VAL A 1 395 ? -30.258 4.237 17.552 1.00 89.12 395 VAL A C 1
ATOM 3140 O O . VAL A 1 395 ? -30.931 5.257 17.744 1.00 89.12 395 VAL A O 1
ATOM 3143 N N . HIS A 1 396 ? -29.054 4.285 16.984 1.00 88.12 396 HIS A N 1
ATOM 3144 C CA . HIS A 1 396 ? -28.453 5.540 16.542 1.00 88.12 396 HIS A CA 1
ATOM 3145 C C . HIS A 1 396 ? -29.335 6.259 15.511 1.00 88.12 396 HIS A C 1
ATOM 3147 O O . HIS A 1 396 ? -29.904 5.648 14.608 1.00 88.12 396 HIS A O 1
ATOM 3153 N N . ARG A 1 397 ? -29.439 7.592 15.603 1.00 84.25 397 ARG A N 1
ATOM 3154 C CA . ARG A 1 397 ? -30.356 8.394 14.763 1.00 84.25 397 ARG A CA 1
ATOM 3155 C C . ARG A 1 397 ? -30.064 8.311 13.264 1.00 84.25 397 ARG A C 1
ATOM 3157 O O . ARG A 1 397 ? -30.990 8.394 12.469 1.00 84.25 397 ARG A O 1
ATOM 3164 N N . ASN A 1 398 ? -28.798 8.149 12.893 1.00 83.44 398 ASN A N 1
ATOM 3165 C CA . ASN A 1 398 ? -28.334 8.074 11.508 1.00 83.44 398 ASN A CA 1
ATOM 3166 C C . ASN A 1 398 ? -28.260 6.638 10.954 1.00 83.44 398 ASN A C 1
ATOM 3168 O O . ASN A 1 398 ? -27.816 6.463 9.829 1.00 83.44 398 ASN A O 1
ATOM 3172 N N . ASN A 1 399 ? -28.667 5.615 11.716 1.00 87.06 399 ASN A N 1
ATOM 3173 C CA . ASN A 1 399 ? -28.662 4.228 11.242 1.00 87.06 399 ASN A CA 1
ATOM 3174 C C . ASN A 1 399 ? -29.800 4.007 10.243 1.00 87.06 399 ASN A C 1
ATOM 3176 O O . ASN A 1 399 ? -30.963 4.102 10.627 1.00 87.06 399 ASN A O 1
ATOM 3180 N N . SER A 1 400 ? -29.497 3.739 8.979 1.00 86.31 400 SER A N 1
ATOM 3181 C CA . SER A 1 400 ? -30.498 3.687 7.909 1.00 86.31 400 SER A CA 1
ATOM 3182 C C . SER A 1 400 ? -31.085 2.296 7.653 1.00 86.31 400 SER A C 1
ATOM 3184 O O . SER A 1 400 ? -31.951 2.166 6.788 1.00 86.31 400 SER A O 1
ATOM 3186 N N . SER A 1 401 ? -30.673 1.272 8.410 1.00 89.12 401 SER A N 1
ATOM 3187 C CA . SER A 1 401 ? -31.185 -0.091 8.227 1.00 89.12 401 SER A CA 1
ATOM 3188 C C . SER A 1 401 ? -32.703 -0.176 8.417 1.00 89.12 401 SER A C 1
ATOM 3190 O O . SER A 1 401 ? -33.322 0.607 9.152 1.00 89.12 401 SER A O 1
ATOM 3192 N N . THR A 1 402 ? -33.321 -1.162 7.768 1.00 86.06 402 THR A N 1
ATOM 3193 C CA . THR A 1 402 ? -34.765 -1.410 7.845 1.00 86.06 402 THR A CA 1
ATOM 3194 C C . THR A 1 402 ? -35.214 -1.593 9.297 1.00 86.06 402 THR A C 1
ATOM 3196 O O . THR A 1 402 ? -36.177 -0.961 9.728 1.00 86.06 402 THR A O 1
ATOM 3199 N N . ILE A 1 403 ? -34.483 -2.390 10.084 1.00 87.00 403 ILE A N 1
ATOM 3200 C CA . ILE A 1 403 ? -34.791 -2.635 11.502 1.00 87.00 403 ILE A CA 1
ATOM 3201 C C . ILE A 1 403 ? -34.636 -1.357 12.336 1.00 87.00 403 ILE A C 1
ATOM 3203 O O . ILE A 1 403 ? -35.528 -1.030 13.118 1.00 87.00 403 ILE A O 1
ATOM 3207 N N . ALA A 1 404 ? -33.564 -0.587 12.129 1.00 88.62 404 ALA A N 1
ATOM 3208 C CA . ALA A 1 404 ? -33.369 0.692 12.810 1.00 88.62 404 ALA A CA 1
ATOM 3209 C C . ALA A 1 404 ? -34.497 1.689 12.517 1.00 88.62 404 ALA A C 1
ATOM 3211 O O . ALA A 1 404 ? -35.000 2.369 13.411 1.00 88.62 404 ALA A O 1
ATOM 3212 N N . THR A 1 405 ? -34.916 1.765 11.255 1.00 85.19 405 THR A N 1
ATOM 3213 C CA . THR A 1 405 ? -35.992 2.658 10.820 1.00 85.19 405 THR A CA 1
ATOM 3214 C C . THR A 1 405 ? -37.339 2.230 11.394 1.00 85.19 405 THR A C 1
ATOM 3216 O O . THR A 1 405 ? -38.095 3.088 11.846 1.00 85.19 405 THR A O 1
ATOM 3219 N N . LEU A 1 406 ? -37.618 0.923 11.449 1.00 81.94 406 LEU A N 1
ATOM 3220 C CA . LEU A 1 406 ? -38.814 0.382 12.099 1.00 81.94 406 LEU A CA 1
ATOM 3221 C C . LEU A 1 406 ? -38.849 0.726 13.591 1.00 81.94 406 LEU A C 1
ATOM 3223 O O . LEU A 1 406 ? -39.867 1.204 14.074 1.00 81.94 406 LEU A O 1
ATOM 3227 N N . LEU A 1 407 ? -37.736 0.556 14.306 1.00 84.25 407 LEU A N 1
ATOM 3228 C CA . LEU A 1 407 ? -37.644 0.856 15.739 1.00 84.25 407 LEU A CA 1
ATOM 3229 C C . LEU A 1 407 ? -37.842 2.342 16.069 1.00 84.25 407 LEU A C 1
ATOM 3231 O O . LEU A 1 407 ? -38.311 2.674 17.157 1.00 84.25 407 LEU A O 1
ATOM 3235 N N . ARG A 1 408 ? -37.514 3.242 15.133 1.00 81.12 408 ARG A N 1
ATOM 3236 C CA . ARG A 1 408 ? -37.725 4.689 15.293 1.00 81.12 408 ARG A CA 1
ATOM 3237 C C . ARG A 1 408 ? -39.107 5.172 14.849 1.00 81.12 408 ARG A C 1
ATOM 3239 O O . ARG A 1 408 ? -39.486 6.278 15.230 1.00 81.12 408 ARG A O 1
ATOM 3246 N N . ASP A 1 409 ? -39.845 4.412 14.039 1.00 76.31 409 ASP A N 1
ATOM 3247 C CA . ASP A 1 409 ? -41.138 4.848 13.497 1.00 76.31 409 ASP A CA 1
ATOM 3248 C C . ASP A 1 409 ? -42.242 4.777 14.573 1.00 76.31 409 ASP A C 1
ATOM 3250 O O . ASP A 1 409 ? -42.637 3.687 14.971 1.00 76.31 409 ASP A O 1
ATOM 3254 N N . PRO A 1 410 ? -42.828 5.898 15.023 1.00 60.78 410 PRO A N 1
ATOM 3255 C CA . PRO A 1 410 ? -43.845 5.886 16.078 1.00 60.78 410 PRO A CA 1
ATOM 3256 C C . PRO A 1 410 ? -45.121 5.095 15.725 1.00 60.78 410 PRO A C 1
ATOM 3258 O O . PRO A 1 410 ? -45.900 4.767 16.617 1.00 60.78 410 PRO A O 1
ATOM 3261 N N . LEU A 1 411 ? -45.357 4.782 14.444 1.00 65.94 411 LEU A N 1
ATOM 3262 C CA . LEU A 1 411 ? -46.496 3.994 13.961 1.00 65.94 411 LEU A CA 1
ATOM 3263 C C . LEU A 1 411 ? -46.106 2.560 13.553 1.00 65.94 411 LEU A C 1
ATOM 3265 O O . LEU A 1 411 ? -46.898 1.881 12.886 1.00 65.94 411 LEU A O 1
ATOM 3269 N N . TYR A 1 412 ? -44.919 2.080 13.950 1.00 64.00 412 TYR A N 1
ATOM 3270 C CA . TYR A 1 412 ? -44.355 0.814 13.471 1.00 64.00 412 TYR A CA 1
ATOM 3271 C C . TYR A 1 412 ? -45.289 -0.385 13.661 1.00 64.00 412 TYR A C 1
ATOM 3273 O O . TYR A 1 412 ? -45.355 -1.232 12.773 1.00 64.00 412 TYR A O 1
ATOM 3281 N N . PHE A 1 413 ? -46.071 -0.445 14.748 1.00 56.50 413 PHE A N 1
ATOM 3282 C CA . PHE A 1 413 ? -46.942 -1.590 15.057 1.00 56.50 413 PHE A CA 1
ATOM 3283 C C . PHE A 1 413 ? -47.928 -1.892 13.922 1.00 56.50 413 PHE A C 1
ATOM 3285 O O . PHE A 1 413 ? -48.157 -3.054 13.587 1.00 56.50 413 PHE A O 1
ATOM 3292 N N . LYS A 1 414 ? -48.464 -0.847 13.270 1.00 61.09 414 LYS A N 1
ATOM 3293 C CA . LYS A 1 414 ? -49.391 -1.000 12.136 1.00 61.09 414 LYS A CA 1
ATOM 3294 C C . LYS A 1 414 ? -48.696 -1.541 10.886 1.00 61.09 414 LYS A C 1
ATOM 3296 O O . LYS A 1 414 ? -49.292 -2.341 10.172 1.00 61.09 414 LYS A O 1
ATOM 3301 N N . LYS A 1 415 ? -47.449 -1.130 10.623 1.00 62.91 415 LYS A N 1
ATOM 3302 C CA . LYS A 1 415 ? -46.644 -1.647 9.498 1.00 62.91 415 LYS A CA 1
ATOM 3303 C C . LYS A 1 415 ? -46.183 -3.086 9.755 1.00 62.91 415 LYS A C 1
ATOM 3305 O O . LYS A 1 415 ? -46.199 -3.915 8.848 1.00 62.91 415 LYS A O 1
ATOM 3310 N N . LEU A 1 416 ? -45.819 -3.392 11.000 1.00 58.78 416 LEU A N 1
ATOM 3311 C CA . LEU A 1 416 ? -45.271 -4.682 11.417 1.00 58.78 416 LEU A CA 1
ATOM 3312 C C . LEU A 1 416 ? -46.287 -5.818 11.406 1.00 58.78 416 LEU A C 1
ATOM 3314 O O . LEU A 1 416 ? -45.921 -6.939 11.067 1.00 58.78 416 LEU A O 1
ATOM 3318 N N . HIS A 1 417 ? -47.559 -5.548 11.710 1.00 57.12 417 HIS A N 1
ATOM 3319 C CA . HIS A 1 417 ? -48.580 -6.597 11.710 1.00 57.12 417 HIS A CA 1
ATOM 3320 C C . HIS A 1 417 ? -48.743 -7.266 10.329 1.00 57.12 417 HIS A C 1
ATOM 3322 O O . HIS A 1 417 ? -49.036 -8.459 10.257 1.00 57.12 417 HIS A O 1
ATOM 3328 N N . GLY A 1 418 ? -48.504 -6.528 9.236 1.00 60.59 418 GLY A N 1
ATOM 3329 C CA . GLY A 1 418 ? -48.430 -7.092 7.882 1.00 60.59 418 GLY A CA 1
ATOM 3330 C C . GLY A 1 418 ? -47.115 -7.836 7.616 1.00 60.59 418 GLY A C 1
ATOM 3331 O O . GLY A 1 418 ? -47.131 -8.958 7.101 1.00 60.59 418 GLY A O 1
ATOM 3332 N N . LEU A 1 419 ? -45.984 -7.252 8.030 1.00 62.59 419 LEU A N 1
ATOM 3333 C CA . LEU A 1 419 ? -44.641 -7.829 7.864 1.00 62.59 419 LEU A CA 1
ATOM 3334 C C . LEU A 1 419 ? -44.474 -9.173 8.587 1.00 62.59 419 LEU A C 1
ATOM 3336 O O . LEU A 1 419 ? -43.880 -10.087 8.033 1.00 62.59 419 LEU A O 1
ATOM 3340 N N . LEU A 1 420 ? -45.041 -9.340 9.784 1.00 62.00 420 LEU A N 1
ATOM 3341 C CA . LEU A 1 420 ? -44.946 -10.582 10.564 1.00 62.00 420 LEU A CA 1
ATOM 3342 C C . LEU A 1 420 ? -45.437 -11.813 9.792 1.00 62.00 420 LEU A C 1
ATOM 3344 O O . LEU A 1 420 ? -44.820 -12.876 9.853 1.00 62.00 420 LEU A O 1
ATOM 3348 N N . SER A 1 421 ? -46.531 -11.654 9.045 1.00 60.97 421 SER A N 1
ATOM 3349 C CA . SER A 1 421 ? -47.103 -12.725 8.222 1.00 60.97 421 SER A CA 1
ATOM 3350 C C . SER A 1 421 ? -46.360 -12.958 6.901 1.00 60.97 421 SER A C 1
ATOM 3352 O O . SER A 1 421 ? -46.527 -14.012 6.296 1.00 60.97 421 SER A O 1
ATOM 3354 N N . SER A 1 422 ? -45.531 -12.004 6.467 1.00 68.19 422 SER A N 1
ATOM 3355 C CA . SER A 1 422 ? -44.945 -11.947 5.120 1.00 68.19 422 SER A CA 1
ATOM 3356 C C . SER A 1 422 ? -43.425 -11.742 5.102 1.00 68.19 422 SER A C 1
ATOM 3358 O O . SER A 1 422 ? -42.872 -11.399 4.062 1.00 68.19 422 SER A O 1
ATOM 3360 N N . TRP A 1 423 ? -42.726 -11.937 6.229 1.00 75.88 423 TRP A N 1
ATOM 3361 C CA . TRP A 1 423 ? -41.274 -11.751 6.278 1.00 75.88 423 TRP A CA 1
ATOM 3362 C C . TRP A 1 423 ? -40.570 -12.837 5.456 1.00 75.88 423 TRP A C 1
ATOM 3364 O O . TRP A 1 423 ? -40.401 -13.983 5.888 1.00 75.88 423 TRP A O 1
ATOM 3374 N N . GLU A 1 424 ? -40.205 -12.464 4.235 1.00 81.50 424 GLU A N 1
ATOM 3375 C CA . GLU A 1 424 ? -39.685 -13.349 3.198 1.00 81.50 424 GLU A CA 1
ATOM 3376 C C . GLU A 1 424 ? -38.155 -13.474 3.232 1.00 81.50 424 GLU A C 1
ATOM 3378 O O . GLU A 1 424 ? -37.436 -12.745 3.922 1.00 81.50 424 GLU A O 1
ATOM 3383 N N . SER A 1 425 ? -37.645 -14.433 2.455 1.00 83.06 425 SER A N 1
ATOM 3384 C CA . SER A 1 425 ? -36.209 -14.689 2.292 1.00 83.06 425 SER A CA 1
ATOM 3385 C C . SER A 1 425 ? -35.470 -13.430 1.834 1.00 83.06 425 SER A C 1
ATOM 3387 O O . SER A 1 425 ? -34.495 -13.026 2.457 1.00 83.06 425 SER A O 1
ATOM 3389 N N . LEU A 1 426 ? -35.973 -12.763 0.790 1.00 84.19 426 LEU A N 1
ATOM 3390 C CA . LEU A 1 426 ? -35.344 -11.575 0.208 1.00 84.19 426 LEU A CA 1
ATOM 3391 C C . LEU A 1 426 ? -35.230 -10.421 1.216 1.00 84.19 426 LEU A C 1
ATOM 3393 O O . LEU A 1 426 ? -34.189 -9.773 1.311 1.00 84.19 426 LEU A O 1
ATOM 3397 N N . GLN A 1 427 ? -36.285 -10.192 2.003 1.00 85.19 427 GLN A N 1
ATOM 3398 C CA . GLN A 1 427 ? -36.297 -9.166 3.050 1.00 85.19 427 GLN A CA 1
ATOM 3399 C C . GLN A 1 427 ? -35.296 -9.486 4.165 1.00 85.19 427 GLN A C 1
ATOM 3401 O O . GLN A 1 427 ? -34.599 -8.592 4.636 1.00 85.19 427 GLN A O 1
ATOM 3406 N N . SER A 1 428 ? -35.180 -10.764 4.539 1.00 89.44 428 SER A N 1
ATOM 3407 C CA . SER A 1 428 ? -34.214 -11.236 5.539 1.00 89.44 428 SER A CA 1
ATOM 3408 C C . SER A 1 428 ? -32.778 -11.012 5.080 1.00 89.44 428 SER A C 1
ATOM 3410 O O . SER A 1 428 ? -31.982 -10.424 5.807 1.00 89.44 428 SER A O 1
ATOM 3412 N N . THR A 1 429 ? -32.462 -11.414 3.847 1.00 89.94 429 THR A N 1
ATOM 3413 C CA . THR A 1 429 ? -31.143 -11.199 3.245 1.00 89.94 429 THR A CA 1
ATOM 3414 C C . THR A 1 429 ? -30.803 -9.712 3.173 1.00 89.94 429 THR A C 1
ATOM 3416 O O . THR A 1 429 ? -29.717 -9.314 3.585 1.00 89.94 429 THR A O 1
ATOM 3419 N N . LYS A 1 430 ? -31.740 -8.869 2.724 1.00 88.38 430 LYS A N 1
ATOM 3420 C CA . LYS A 1 430 ? -31.538 -7.417 2.665 1.00 88.38 430 LYS A CA 1
ATOM 3421 C C . LYS A 1 430 ? -31.295 -6.809 4.050 1.00 88.38 430 LYS A C 1
ATOM 3423 O O . LYS A 1 430 ? -30.340 -6.057 4.215 1.00 88.38 430 LYS A O 1
ATOM 3428 N N . ALA A 1 431 ? -32.110 -7.158 5.046 1.00 90.19 431 ALA A N 1
ATOM 3429 C CA . ALA A 1 431 ? -31.948 -6.661 6.412 1.00 90.19 431 ALA A CA 1
ATOM 3430 C C . ALA A 1 431 ? -30.601 -7.084 7.021 1.00 90.19 431 ALA A C 1
ATOM 3432 O O . ALA A 1 431 ? -29.939 -6.273 7.661 1.00 90.19 431 ALA A O 1
ATOM 3433 N N . PHE A 1 432 ? -30.168 -8.325 6.778 1.00 93.56 432 PHE A N 1
ATOM 3434 C CA . PHE A 1 432 ? -28.857 -8.819 7.201 1.00 93.56 432 PHE A CA 1
ATOM 3435 C C . PHE A 1 432 ? -27.711 -7.994 6.610 1.00 93.56 432 PHE A C 1
ATOM 3437 O O . PHE A 1 432 ? -26.825 -7.560 7.344 1.00 93.56 432 PHE A O 1
ATOM 3444 N N . VAL A 1 433 ? -27.758 -7.726 5.300 1.00 92.94 433 VAL A N 1
ATOM 3445 C CA . VAL A 1 433 ? -26.752 -6.901 4.618 1.00 92.94 433 VAL A CA 1
ATOM 3446 C C . VAL A 1 433 ? -26.741 -5.477 5.171 1.00 92.94 433 VAL A C 1
ATOM 3448 O O . VAL A 1 433 ? -25.671 -4.950 5.459 1.00 92.94 433 VAL A O 1
ATOM 3451 N N . GLU A 1 434 ? -27.908 -4.851 5.339 1.00 92.75 434 GLU A N 1
ATOM 3452 C CA . GLU A 1 434 ? -28.014 -3.487 5.870 1.00 92.75 434 GLU A CA 1
ATOM 3453 C C . GLU A 1 434 ? -27.426 -3.372 7.281 1.00 92.75 434 GLU A C 1
ATOM 3455 O O . GLU A 1 434 ? -26.706 -2.418 7.564 1.00 92.75 434 GLU A O 1
ATOM 3460 N N . ILE A 1 435 ? -27.697 -4.350 8.151 1.00 94.38 435 ILE A N 1
ATOM 3461 C CA . ILE A 1 435 ? -27.158 -4.393 9.515 1.00 94.38 435 ILE A CA 1
ATOM 3462 C C . ILE A 1 435 ? -25.633 -4.556 9.495 1.00 94.38 435 ILE A C 1
ATOM 3464 O O . ILE A 1 435 ? -24.933 -3.800 10.168 1.00 94.38 435 ILE A O 1
ATOM 3468 N N . GLY A 1 436 ? -25.109 -5.497 8.701 1.00 94.12 436 GLY A N 1
ATOM 3469 C CA . GLY A 1 436 ? -23.663 -5.708 8.585 1.00 94.12 436 GLY A CA 1
ATOM 3470 C C . GLY A 1 436 ? -22.934 -4.500 8.003 1.00 94.12 436 GLY A C 1
ATOM 3471 O O . GLY A 1 436 ? -21.875 -4.112 8.494 1.00 94.12 436 GLY A O 1
ATOM 3472 N N . TYR A 1 437 ? -23.528 -3.852 7.000 1.00 94.19 437 TYR A N 1
ATOM 3473 C CA . TYR A 1 437 ? -23.002 -2.617 6.430 1.00 94.19 437 TYR A CA 1
ATOM 3474 C C . TYR A 1 437 ? -22.965 -1.481 7.460 1.00 94.19 437 TYR A C 1
ATOM 3476 O O . TYR A 1 437 ? -21.922 -0.852 7.626 1.00 94.19 437 TYR A O 1
ATOM 3484 N N . GLU A 1 438 ? -24.074 -1.223 8.162 1.00 92.75 438 GLU A N 1
ATOM 3485 C CA . GLU A 1 438 ? -24.149 -0.160 9.174 1.00 92.75 438 GLU A CA 1
ATOM 3486 C C . GLU A 1 438 ? -23.133 -0.388 10.299 1.00 92.75 438 GLU A C 1
ATOM 3488 O O . GLU A 1 438 ? -22.469 0.563 10.714 1.00 92.75 438 GLU A O 1
ATOM 3493 N N . TYR A 1 439 ? -22.956 -1.640 10.738 1.00 92.81 439 TYR A N 1
ATOM 3494 C CA . TYR A 1 439 ? -21.942 -2.009 11.723 1.00 92.81 439 TYR A CA 1
ATOM 3495 C C . TYR A 1 439 ? -20.532 -1.642 11.244 1.00 92.81 439 TYR A C 1
ATOM 3497 O O . TYR A 1 439 ? -19.837 -0.865 11.901 1.00 92.81 439 TYR A O 1
ATOM 3505 N N . VAL A 1 440 ? -20.120 -2.138 10.071 1.00 92.50 440 VAL A N 1
ATOM 3506 C CA . VAL A 1 440 ? -18.762 -1.903 9.556 1.00 92.50 440 VAL A CA 1
ATOM 3507 C C . VAL A 1 440 ? -18.525 -0.429 9.246 1.00 92.50 440 VAL A C 1
ATOM 3509 O O . VAL A 1 440 ? -17.469 0.107 9.577 1.00 92.50 440 VAL A O 1
ATOM 3512 N N . PHE A 1 441 ? -19.497 0.253 8.636 1.00 93.25 441 PHE A N 1
ATOM 3513 C CA . PHE A 1 441 ? -19.386 1.679 8.343 1.00 93.25 441 PHE A CA 1
ATOM 3514 C C . PHE A 1 441 ? -19.153 2.488 9.623 1.00 93.25 441 PHE A C 1
ATOM 3516 O O . PHE A 1 441 ? -18.255 3.331 9.661 1.00 93.25 441 PHE A O 1
ATOM 3523 N N . ARG A 1 442 ? -19.898 2.194 10.696 1.00 90.88 442 ARG A N 1
ATOM 3524 C CA . ARG A 1 442 ? -19.703 2.843 12.000 1.00 90.88 442 ARG A CA 1
ATOM 3525 C C . ARG A 1 442 ? -18.364 2.526 12.620 1.00 90.88 442 ARG A C 1
ATOM 3527 O O . ARG A 1 442 ? -17.768 3.431 13.182 1.00 90.88 442 ARG A O 1
ATOM 3534 N N . GLU A 1 443 ? -17.887 1.289 12.530 1.00 91.06 443 GLU A N 1
ATOM 3535 C CA . GLU A 1 443 ? -16.546 0.965 13.019 1.00 91.06 443 GLU A CA 1
ATOM 3536 C C . GLU A 1 443 ? -15.468 1.763 12.286 1.00 91.06 443 GLU A C 1
ATOM 3538 O O . GLU A 1 443 ? -14.581 2.309 12.928 1.00 91.06 443 GLU A O 1
ATOM 3543 N N . ILE A 1 444 ? -15.562 1.890 10.960 1.00 92.88 444 ILE A N 1
ATOM 3544 C CA . ILE A 1 444 ? -14.596 2.682 10.190 1.00 92.88 444 ILE A CA 1
ATOM 3545 C C . ILE A 1 444 ? -14.638 4.149 10.635 1.00 92.88 444 ILE A C 1
ATOM 3547 O O . ILE A 1 444 ? -13.586 4.738 10.868 1.00 92.88 444 ILE A O 1
ATOM 3551 N N . MET A 1 445 ? -15.830 4.746 10.757 1.00 91.94 445 MET A N 1
ATOM 3552 C CA . MET A 1 445 ? -15.960 6.150 11.179 1.00 91.94 445 MET A CA 1
ATOM 3553 C C . MET A 1 445 ? -15.476 6.360 12.617 1.00 91.94 445 MET A C 1
ATOM 3555 O O . MET A 1 445 ? -14.719 7.289 12.875 1.00 91.94 445 MET A O 1
ATOM 3559 N N . TYR A 1 446 ? -15.848 5.461 13.527 1.00 91.06 446 TYR A N 1
ATOM 3560 C CA . TYR A 1 446 ? -15.410 5.487 14.917 1.00 91.06 446 TYR A CA 1
ATOM 3561 C C . TYR A 1 446 ? -13.885 5.417 15.035 1.00 91.06 446 TYR A C 1
ATOM 3563 O O . TYR A 1 446 ? -13.285 6.178 15.784 1.00 91.06 446 TYR A O 1
ATOM 3571 N N . GLU A 1 447 ? -13.236 4.558 14.249 1.00 92.25 447 GLU A N 1
ATOM 3572 C CA . GLU A 1 447 ? -11.778 4.473 14.250 1.00 92.25 447 GLU A CA 1
ATOM 3573 C C . GLU A 1 447 ? -11.108 5.737 13.690 1.00 92.25 447 GLU A C 1
ATOM 3575 O O . GLU A 1 447 ? -10.029 6.100 14.152 1.00 92.25 447 GLU A O 1
ATOM 3580 N N . PHE A 1 448 ? -11.719 6.445 12.732 1.00 93.81 448 PHE A N 1
ATOM 3581 C CA . PHE A 1 448 ? -11.223 7.771 12.339 1.00 93.81 448 PHE A CA 1
ATOM 3582 C C . PHE A 1 448 ? -11.312 8.772 13.497 1.00 93.81 448 PHE A C 1
ATOM 3584 O O . PHE A 1 448 ? -10.356 9.522 13.719 1.00 93.81 448 PHE A O 1
ATOM 3591 N N . ASP A 1 449 ? -12.414 8.750 14.248 1.00 91.62 449 ASP A N 1
ATOM 3592 C CA . ASP A 1 449 ? -12.612 9.614 15.413 1.00 91.62 449 ASP A CA 1
ATOM 3593 C C . ASP A 1 449 ? -11.611 9.289 16.538 1.00 91.62 449 ASP A C 1
ATOM 3595 O O . ASP A 1 449 ? -11.030 10.208 17.116 1.00 91.62 449 ASP A O 1
ATOM 3599 N N . GLU A 1 450 ? -11.325 8.006 16.805 1.00 91.31 450 GLU A N 1
ATOM 3600 C CA . GLU A 1 450 ? -10.297 7.584 17.775 1.00 91.31 450 GLU A CA 1
ATOM 3601 C C . GLU A 1 450 ? -8.890 8.054 17.386 1.00 91.31 450 GLU A C 1
ATOM 3603 O O . GLU A 1 450 ? -8.090 8.416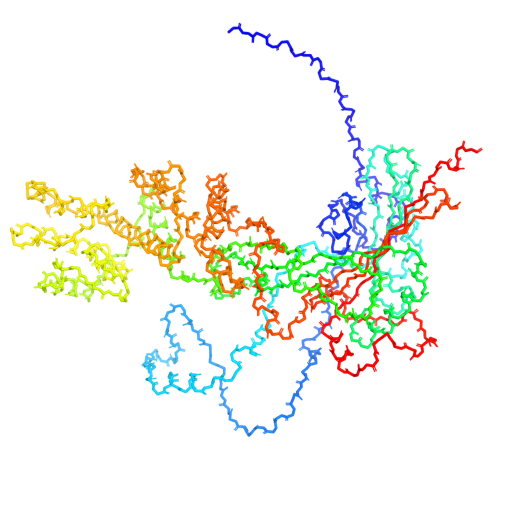 18.248 1.00 91.31 450 GLU A O 1
ATOM 3608 N N . LEU A 1 451 ? -8.586 8.099 16.085 1.00 91.44 451 LEU A N 1
ATOM 3609 C CA . LEU A 1 451 ? -7.332 8.664 15.581 1.00 91.44 451 LEU A CA 1
ATOM 3610 C C . LEU A 1 451 ? -7.318 10.207 15.597 1.00 91.44 451 LEU A C 1
ATOM 3612 O O . LEU A 1 451 ? -6.317 10.813 15.209 1.00 91.44 451 LEU A O 1
ATOM 3616 N N . GLY A 1 452 ? -8.410 10.855 16.018 1.00 90.88 452 GLY A N 1
ATOM 3617 C CA . GLY A 1 452 ? -8.561 12.310 16.020 1.00 90.88 452 GLY A CA 1
ATOM 3618 C C . GLY A 1 452 ? -8.617 12.916 14.615 1.00 90.88 452 GLY A C 1
ATOM 3619 O O . GLY A 1 452 ? -8.220 14.069 14.427 1.00 90.88 452 GLY A O 1
ATOM 3620 N N . LEU A 1 453 ? -9.052 12.145 13.611 1.00 93.38 453 LEU A N 1
ATOM 3621 C CA . LEU A 1 453 ? -9.036 12.549 12.207 1.00 93.38 453 LEU A CA 1
ATOM 3622 C C . LEU A 1 453 ? -10.398 13.075 11.759 1.00 93.38 453 LEU A C 1
ATOM 3624 O O . LEU A 1 453 ? -11.358 12.329 11.592 1.00 93.38 453 LEU A O 1
ATOM 3628 N N . THR A 1 454 ? -10.472 14.375 11.484 1.00 88.25 454 THR A N 1
ATOM 3629 C CA . THR A 1 454 ? -11.711 15.010 11.025 1.00 88.25 454 THR A CA 1
ATOM 3630 C C . THR A 1 454 ? -11.880 14.852 9.515 1.00 88.25 454 THR A C 1
ATOM 3632 O O . THR A 1 454 ? -11.150 15.456 8.726 1.00 88.25 454 THR A O 1
ATOM 3635 N N . LEU A 1 455 ? -12.892 14.088 9.095 1.00 89.56 455 LEU A N 1
ATOM 3636 C CA . LEU A 1 455 ? -13.246 13.870 7.685 1.00 89.56 455 LEU A CA 1
ATOM 3637 C C . LEU A 1 455 ? -14.253 14.904 7.157 1.00 89.56 455 LEU A C 1
ATOM 3639 O O . LEU A 1 455 ? -15.236 14.562 6.494 1.00 89.56 455 LEU A O 1
ATOM 3643 N N . GLU A 1 456 ? -13.999 16.182 7.427 1.00 86.81 456 GLU A N 1
ATOM 3644 C CA . GLU A 1 456 ? -14.835 17.293 6.970 1.00 86.81 456 GLU A CA 1
ATOM 3645 C C . GLU A 1 456 ? -14.066 18.233 6.045 1.00 86.81 456 GLU A C 1
ATOM 3647 O O . GLU A 1 456 ? -12.877 18.506 6.221 1.00 86.81 456 GLU A O 1
ATOM 3652 N N . LYS A 1 457 ? -14.766 18.780 5.048 1.00 78.81 457 LYS A N 1
ATOM 3653 C CA . LYS A 1 457 ? -14.232 19.825 4.174 1.00 78.81 457 LYS A CA 1
ATOM 3654 C C . LYS A 1 457 ? -15.281 20.906 3.974 1.00 78.81 457 LYS A C 1
ATOM 3656 O O . LYS A 1 457 ? -16.363 20.639 3.461 1.00 78.81 457 LYS A O 1
ATOM 3661 N N . ASN A 1 458 ? -14.944 22.140 4.348 1.00 79.25 458 ASN A N 1
ATOM 3662 C CA . ASN A 1 458 ? -15.847 23.296 4.288 1.00 79.25 458 ASN A CA 1
ATOM 3663 C C . ASN A 1 458 ? -17.165 23.076 5.067 1.00 79.25 458 ASN A C 1
ATOM 3665 O O . ASN A 1 458 ? -18.229 23.473 4.596 1.00 79.25 458 ASN A O 1
ATOM 3669 N N . GLY A 1 459 ? -17.093 22.410 6.228 1.00 79.12 459 GLY A N 1
ATOM 3670 C CA . GLY A 1 459 ? -18.248 22.132 7.093 1.00 79.12 459 GLY A CA 1
ATOM 3671 C C . GLY A 1 459 ? -19.215 21.067 6.565 1.00 79.12 459 GLY A C 1
ATOM 3672 O O . GLY A 1 459 ? -20.343 20.991 7.040 1.00 79.12 459 GLY A O 1
ATOM 3673 N N . LYS A 1 460 ? -18.810 20.284 5.557 1.00 85.38 460 LYS A N 1
ATOM 3674 C CA . LYS A 1 460 ? -19.550 19.113 5.073 1.00 85.38 460 LYS A CA 1
ATOM 3675 C C . LYS A 1 460 ? -18.737 17.853 5.311 1.00 85.38 460 LYS A C 1
ATOM 3677 O O . LYS A 1 460 ? -17.533 17.844 5.021 1.00 85.38 460 LYS A O 1
ATOM 3682 N N . SER A 1 461 ? -19.390 16.802 5.789 1.00 87.00 461 SER A N 1
ATOM 3683 C CA . SER A 1 461 ? -18.744 15.513 5.998 1.00 87.00 461 SER A CA 1
ATOM 3684 C C . SER A 1 461 ? -18.481 14.860 4.644 1.00 87.00 461 SER A C 1
ATOM 3686 O O . SER A 1 461 ? -19.318 14.876 3.740 1.00 87.00 461 SER A O 1
ATOM 3688 N N . LEU A 1 462 ? -17.297 14.268 4.468 1.00 89.38 462 LEU A N 1
ATOM 3689 C CA . LEU A 1 462 ? -16.930 13.629 3.199 1.00 89.38 462 LEU A CA 1
ATOM 3690 C C . LEU A 1 462 ? -17.783 12.399 2.859 1.00 89.38 462 LEU A C 1
ATOM 3692 O O . LEU A 1 462 ? -17.702 11.923 1.727 1.00 89.38 462 LEU A O 1
ATOM 3696 N N . TYR A 1 463 ? -18.544 11.888 3.826 1.00 90.69 463 TYR A N 1
ATOM 3697 C CA . TYR A 1 463 ? -19.398 10.707 3.728 1.00 90.69 463 TYR A CA 1
ATOM 3698 C C . TYR A 1 463 ? -20.903 11.039 3.720 1.00 90.69 463 TYR A C 1
ATOM 3700 O O . TYR A 1 463 ? -21.725 10.125 3.782 1.00 90.69 463 TYR A O 1
ATOM 3708 N N . ASP A 1 464 ? -21.292 12.319 3.625 1.00 87.62 464 ASP A N 1
ATOM 3709 C CA . ASP A 1 464 ? -22.708 12.721 3.529 1.00 87.62 464 ASP A CA 1
ATOM 3710 C C . ASP A 1 464 ? -23.407 12.088 2.313 1.00 87.62 464 ASP A C 1
ATOM 3712 O O . ASP A 1 464 ? -24.588 11.745 2.364 1.00 87.62 464 ASP A O 1
ATOM 3716 N N . ASP A 1 465 ? -22.679 11.908 1.210 1.00 86.69 465 ASP A N 1
ATOM 3717 C CA . ASP A 1 465 ? -23.152 11.213 0.011 1.00 86.69 465 ASP A CA 1
ATOM 3718 C C . ASP A 1 465 ? -23.483 9.741 0.289 1.00 86.69 465 ASP A C 1
ATOM 3720 O O . ASP A 1 465 ? -24.499 9.242 -0.188 1.00 86.69 465 ASP A O 1
ATOM 3724 N N . ILE A 1 466 ? -22.680 9.074 1.120 1.00 88.75 466 ILE A N 1
ATOM 3725 C CA . ILE A 1 466 ? -22.888 7.677 1.519 1.00 88.75 466 ILE A CA 1
ATOM 3726 C C . ILE A 1 466 ? -24.140 7.536 2.386 1.00 88.75 466 ILE A C 1
ATOM 3728 O O . ILE A 1 466 ? -24.945 6.629 2.177 1.00 88.75 466 ILE A O 1
ATOM 3732 N N . LEU A 1 467 ? -24.327 8.437 3.354 1.00 85.94 467 LEU A N 1
ATOM 3733 C CA . LEU A 1 467 ? -25.484 8.392 4.252 1.00 85.94 467 LEU A CA 1
ATOM 3734 C C . LEU A 1 467 ? -26.810 8.556 3.494 1.00 85.94 467 LEU A C 1
ATOM 3736 O O . LEU A 1 467 ? -27.806 7.928 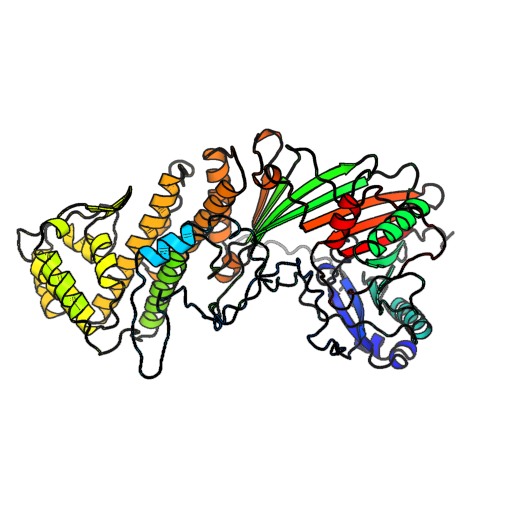3.857 1.00 85.94 467 LEU A O 1
ATOM 3740 N N . ASN A 1 468 ? -26.806 9.362 2.430 1.00 85.00 468 ASN A N 1
ATOM 3741 C CA . ASN A 1 468 ? -27.982 9.647 1.607 1.00 85.00 468 ASN A CA 1
ATOM 3742 C C . ASN A 1 468 ? -28.207 8.645 0.459 1.00 85.00 468 ASN A C 1
ATOM 3744 O O . ASN A 1 468 ? -29.250 8.702 -0.193 1.00 85.00 468 ASN A O 1
ATOM 3748 N N . GLU A 1 469 ? -27.262 7.742 0.193 1.00 89.69 469 GLU A N 1
ATOM 3749 C CA . GLU A 1 469 ? -27.403 6.732 -0.858 1.00 89.69 469 GLU A CA 1
ATOM 3750 C C . GLU A 1 469 ? -28.451 5.675 -0.460 1.00 89.69 469 GLU A C 1
ATOM 3752 O O . GLU A 1 469 ? -28.499 5.190 0.671 1.00 89.69 469 GLU A O 1
ATOM 3757 N N . ILE A 1 470 ? -29.340 5.327 -1.388 1.00 85.19 470 ILE A N 1
ATOM 3758 C CA . ILE A 1 470 ? -30.438 4.378 -1.141 1.00 85.19 470 ILE A CA 1
ATOM 3759 C C . ILE A 1 470 ? -30.000 2.965 -1.535 1.00 85.19 470 ILE A C 1
ATOM 3761 O O . ILE A 1 470 ? -30.421 1.981 -0.926 1.00 85.19 470 ILE A O 1
ATOM 3765 N N . ASP A 1 471 ? -29.149 2.869 -2.552 1.00 88.38 471 ASP A N 1
ATOM 3766 C CA . ASP A 1 471 ? -28.629 1.616 -3.073 1.00 88.38 471 ASP A CA 1
ATOM 3767 C C . ASP A 1 471 ? -27.519 1.063 -2.163 1.00 88.38 471 ASP A C 1
ATOM 3769 O O . ASP A 1 471 ? -26.465 1.677 -1.973 1.00 88.38 471 ASP A O 1
ATOM 3773 N N . ILE A 1 472 ? -27.758 -0.119 -1.590 1.00 88.12 472 ILE A N 1
ATOM 3774 C CA . ILE A 1 472 ? -26.832 -0.748 -0.644 1.00 88.12 472 ILE A CA 1
ATOM 3775 C C . ILE A 1 472 ? -25.502 -1.138 -1.297 1.00 88.12 472 ILE A C 1
ATOM 3777 O O . I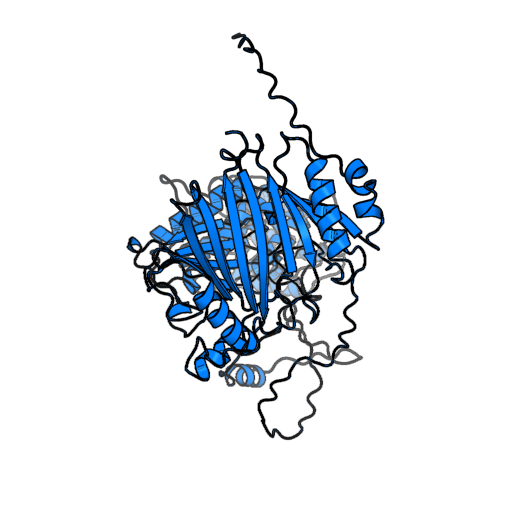LE A 1 472 ? -24.454 -1.017 -0.666 1.00 88.12 472 ILE A O 1
ATOM 3781 N N . GLN A 1 473 ? -25.510 -1.541 -2.570 1.00 89.31 473 GLN A N 1
ATOM 3782 C CA . GLN A 1 473 ? -24.286 -1.887 -3.286 1.00 89.31 473 GLN A CA 1
ATOM 3783 C C . GLN A 1 473 ? -23.419 -0.638 -3.468 1.00 89.31 473 GLN A C 1
ATOM 3785 O O . GLN A 1 473 ? -22.217 -0.654 -3.192 1.00 89.31 473 GLN A O 1
ATOM 3790 N N . LYS A 1 474 ? -24.037 0.478 -3.874 1.00 91.38 474 LYS A N 1
ATOM 3791 C CA . LYS A 1 474 ? -23.345 1.770 -4.004 1.00 91.38 474 LYS A CA 1
ATOM 3792 C C . LYS A 1 474 ? -22.849 2.299 -2.666 1.00 91.38 474 LYS A C 1
ATOM 3794 O O . LYS A 1 474 ? -21.741 2.836 -2.630 1.00 91.38 474 LYS A O 1
ATOM 3799 N N . LYS A 1 475 ? -23.609 2.114 -1.582 1.00 91.69 475 LYS A N 1
ATOM 3800 C CA . LYS A 1 475 ? -23.166 2.417 -0.214 1.00 91.69 475 LYS A CA 1
ATOM 3801 C C . LYS A 1 475 ? -21.874 1.683 0.123 1.00 91.69 475 LYS A C 1
ATOM 3803 O O . LYS A 1 475 ? -20.876 2.338 0.411 1.00 91.69 475 LYS A O 1
ATOM 3808 N N . ILE A 1 476 ? -21.858 0.354 -0.008 1.00 91.12 476 ILE A N 1
ATOM 3809 C CA . ILE A 1 476 ? -20.678 -0.450 0.341 1.00 91.12 476 ILE A CA 1
ATOM 3810 C C . ILE A 1 476 ? -19.472 -0.054 -0.524 1.00 91.12 476 ILE A C 1
ATOM 3812 O O . ILE A 1 476 ? -18.392 0.215 0.004 1.00 91.12 476 ILE A O 1
ATOM 3816 N N . ASN A 1 477 ? -19.665 0.077 -1.840 1.00 91.69 477 ASN A N 1
ATOM 3817 C CA . ASN A 1 477 ? -18.610 0.509 -2.759 1.00 91.69 477 ASN A CA 1
ATOM 3818 C C . ASN A 1 477 ? -18.060 1.902 -2.409 1.00 91.69 477 ASN A C 1
ATOM 3820 O O . ASN A 1 477 ? -16.858 2.140 -2.524 1.00 91.69 477 ASN A O 1
ATOM 3824 N N . SER A 1 478 ? -18.917 2.816 -1.945 1.00 92.88 478 SER A N 1
ATOM 3825 C CA . SER A 1 478 ? -18.513 4.165 -1.533 1.00 92.88 478 SER A CA 1
ATOM 3826 C C . SER A 1 478 ? -17.817 4.196 -0.169 1.00 92.88 478 SER A C 1
ATOM 3828 O O . SER A 1 478 ? -17.074 5.139 0.106 1.00 92.88 478 SER A O 1
ATOM 3830 N N . THR A 1 479 ? -17.993 3.168 0.668 1.00 93.62 479 THR A N 1
ATOM 3831 C CA . THR A 1 479 ? -17.288 2.996 1.950 1.00 93.62 479 THR A CA 1
ATOM 3832 C C . THR A 1 479 ? -15.861 2.472 1.784 1.00 93.62 479 THR A C 1
ATOM 3834 O O . THR A 1 479 ? -14.999 2.828 2.588 1.00 93.62 479 THR A O 1
ATOM 3837 N N . ILE A 1 480 ? -15.565 1.693 0.735 1.00 93.75 480 ILE A N 1
ATOM 3838 C CA . ILE A 1 480 ? -14.217 1.138 0.487 1.00 93.75 480 ILE A CA 1
ATOM 3839 C C . ILE A 1 480 ? -13.114 2.217 0.522 1.00 93.75 480 ILE A C 1
ATOM 3841 O O . ILE A 1 480 ? -12.144 2.024 1.255 1.00 93.75 480 ILE A O 1
ATOM 3845 N N . PRO A 1 481 ? -13.241 3.378 -0.159 1.00 95.38 481 PRO A N 1
ATOM 3846 C CA . PRO A 1 481 ? -12.261 4.462 -0.058 1.00 95.38 481 PRO A CA 1
ATOM 3847 C C . PRO A 1 481 ? -11.915 4.887 1.376 1.00 95.38 481 PRO A C 1
ATOM 3849 O O . PRO A 1 481 ? -10.763 5.211 1.655 1.00 95.38 481 PRO A O 1
ATOM 3852 N N . PHE A 1 482 ? -12.898 4.888 2.280 1.00 95.88 482 PHE A N 1
ATOM 3853 C CA . PHE A 1 482 ? -12.713 5.268 3.681 1.00 95.88 482 PHE A CA 1
ATOM 3854 C C . PHE A 1 482 ? -11.991 4.172 4.452 1.00 95.88 482 PHE A C 1
ATOM 3856 O O . PHE A 1 482 ? -11.054 4.467 5.186 1.00 95.88 482 PHE A O 1
ATOM 3863 N N . PHE A 1 483 ? -12.373 2.914 4.234 1.00 94.75 483 PHE A N 1
ATOM 3864 C CA . PHE A 1 483 ? -11.676 1.776 4.820 1.00 94.75 483 PHE A CA 1
ATOM 3865 C C . PHE A 1 483 ? -10.190 1.761 4.428 1.00 94.75 483 PHE A C 1
ATOM 3867 O O . PHE A 1 483 ? -9.328 1.696 5.299 1.00 94.75 483 PHE A O 1
ATOM 3874 N N . LEU A 1 484 ? -9.872 1.898 3.137 1.00 94.94 484 LEU A N 1
ATOM 3875 C CA . LEU A 1 484 ? -8.483 1.899 2.661 1.00 94.94 484 LEU A CA 1
ATOM 3876 C C . LEU A 1 484 ? -7.695 3.114 3.177 1.00 94.94 484 LEU A C 1
ATOM 3878 O O . LEU A 1 484 ? -6.516 2.999 3.511 1.00 94.94 484 LEU A O 1
ATOM 3882 N N . ALA A 1 485 ? -8.339 4.278 3.293 1.00 95.81 485 ALA A N 1
ATOM 3883 C CA . ALA A 1 485 ? -7.715 5.460 3.882 1.00 95.81 485 ALA A CA 1
ATOM 3884 C C . ALA A 1 485 ? -7.477 5.324 5.396 1.00 95.81 485 ALA A C 1
ATOM 3886 O O . ALA A 1 485 ? -6.504 5.868 5.908 1.00 95.81 485 ALA A O 1
ATOM 3887 N N . LEU A 1 486 ? -8.314 4.572 6.111 1.00 95.38 486 LEU A N 1
ATOM 3888 C CA . LEU A 1 486 ? -8.092 4.260 7.522 1.00 95.38 486 LEU A CA 1
ATOM 3889 C C . LEU A 1 486 ? -6.861 3.359 7.701 1.00 95.38 486 LEU A C 1
ATOM 3891 O O . LEU A 1 486 ? -6.036 3.611 8.581 1.00 95.38 486 LEU A O 1
ATOM 3895 N N . GLN A 1 487 ? -6.693 2.361 6.823 1.00 93.00 487 GLN A N 1
ATOM 3896 C CA . GLN A 1 487 ? -5.487 1.520 6.783 1.00 93.00 487 GLN A CA 1
ATOM 3897 C C . GLN A 1 487 ? -4.231 2.358 6.566 1.00 93.00 487 GLN A C 1
ATOM 3899 O O . GLN A 1 487 ? -3.272 2.264 7.335 1.00 93.00 487 GLN A O 1
ATOM 3904 N N . PHE A 1 488 ? -4.277 3.237 5.561 1.00 95.31 488 PHE A N 1
ATOM 3905 C CA . PHE A 1 488 ? -3.233 4.219 5.301 1.00 95.31 488 PHE A CA 1
ATOM 3906 C C . PHE A 1 488 ? -2.885 5.023 6.560 1.00 95.31 488 PHE A C 1
ATOM 3908 O O . PHE A 1 488 ? -1.713 5.117 6.930 1.00 95.31 488 PHE A O 1
ATOM 3915 N N . SER A 1 489 ? -3.890 5.578 7.243 1.00 95.81 489 SER A N 1
ATOM 3916 C CA . SER A 1 489 ? -3.688 6.396 8.439 1.00 95.81 489 SER A CA 1
ATOM 3917 C C . SER A 1 489 ? -3.027 5.625 9.581 1.00 95.81 489 SER A C 1
ATOM 3919 O O . SER A 1 489 ? -2.083 6.135 10.185 1.00 95.81 489 SER A O 1
ATOM 3921 N N . ARG A 1 490 ? -3.457 4.385 9.848 1.00 93.00 490 ARG A N 1
ATOM 3922 C CA . ARG A 1 490 ? -2.863 3.537 10.895 1.00 93.00 490 ARG A CA 1
ATOM 3923 C C . ARG A 1 490 ? -1.411 3.171 10.595 1.00 93.00 490 ARG A C 1
ATOM 3925 O O . ARG A 1 490 ? -0.554 3.320 11.464 1.00 93.00 490 ARG A O 1
ATOM 3932 N N . ILE A 1 491 ? -1.118 2.742 9.367 1.00 91.25 491 ILE A N 1
ATOM 3933 C CA . ILE A 1 491 ? 0.253 2.395 8.959 1.00 91.25 491 ILE A CA 1
ATOM 3934 C C . ILE A 1 491 ? 1.159 3.633 9.024 1.00 91.25 491 ILE A C 1
ATOM 3936 O O . ILE A 1 491 ? 2.285 3.556 9.522 1.00 91.25 491 ILE A O 1
ATOM 3940 N N . THR A 1 492 ? 0.642 4.791 8.604 1.00 92.56 492 THR A N 1
ATOM 3941 C CA . THR A 1 492 ? 1.360 6.069 8.682 1.00 92.56 492 THR A CA 1
ATOM 3942 C C . THR A 1 492 ? 1.701 6.421 10.130 1.00 92.56 492 THR A C 1
ATOM 3944 O O . THR A 1 492 ? 2.864 6.686 10.409 1.00 92.56 492 THR A O 1
ATOM 3947 N N . LEU A 1 493 ? 0.753 6.340 11.071 1.00 92.12 493 LEU A N 1
ATOM 3948 C CA . LEU A 1 493 ? 1.010 6.617 12.497 1.00 92.12 493 LEU A CA 1
ATOM 3949 C C . LEU A 1 493 ? 1.948 5.606 13.167 1.00 92.12 493 LEU A C 1
ATOM 3951 O O . LEU A 1 493 ? 2.638 5.943 14.129 1.00 92.12 493 LEU A O 1
ATOM 3955 N N . LYS A 1 494 ? 1.990 4.361 12.680 1.00 89.06 494 LYS A N 1
ATOM 3956 C CA . LYS A 1 494 ? 2.961 3.367 13.158 1.00 89.06 494 LYS A CA 1
ATOM 3957 C C . LYS A 1 494 ? 4.376 3.646 12.652 1.00 89.06 494 LYS A C 1
ATOM 3959 O O . LYS A 1 494 ? 5.324 3.229 13.310 1.00 89.06 494 LYS A O 1
ATOM 3964 N N . THR A 1 495 ? 4.522 4.328 11.519 1.00 87.88 495 THR A N 1
ATOM 3965 C CA . THR A 1 495 ? 5.819 4.534 10.857 1.00 87.88 495 THR A CA 1
ATOM 3966 C C . THR A 1 495 ? 6.399 5.925 11.110 1.00 87.88 495 THR A C 1
ATOM 3968 O O . THR A 1 495 ? 7.612 6.069 11.246 1.00 87.88 495 THR A O 1
ATOM 3971 N N . ILE A 1 496 ? 5.543 6.944 11.189 1.00 88.81 496 ILE A N 1
ATOM 3972 C CA . ILE A 1 496 ? 5.910 8.357 11.286 1.00 88.81 496 ILE A CA 1
ATOM 3973 C C . ILE A 1 496 ? 5.453 8.896 12.647 1.00 88.81 496 ILE A C 1
ATOM 3975 O O . ILE A 1 496 ? 4.257 8.977 12.927 1.00 88.81 496 ILE A O 1
ATOM 3979 N N . CYS A 1 497 ? 6.415 9.259 13.490 1.00 86.25 497 CYS A N 1
ATOM 3980 C CA . CYS A 1 497 ? 6.209 9.990 14.734 1.00 86.25 497 CYS A CA 1
ATOM 3981 C C . CYS A 1 497 ? 5.881 11.462 14.472 1.00 86.25 497 CYS A C 1
ATOM 3983 O O . CYS A 1 497 ? 6.250 12.030 13.444 1.00 86.25 497 CYS A O 1
ATOM 3985 N N . ASP A 1 498 ? 5.187 12.068 15.435 1.00 87.25 498 ASP A N 1
ATOM 3986 C CA . ASP A 1 498 ? 4.920 13.512 15.515 1.00 87.25 498 ASP A CA 1
ATOM 3987 C C . ASP A 1 498 ? 4.131 14.120 14.343 1.00 87.25 498 ASP A C 1
ATOM 3989 O O . ASP A 1 498 ? 3.910 15.332 14.287 1.00 87.25 498 ASP A O 1
ATOM 3993 N N . ILE A 1 499 ? 3.602 13.291 13.436 1.00 89.69 499 ILE A N 1
ATOM 3994 C CA . ILE A 1 499 ? 2.677 13.756 12.407 1.00 89.69 499 ILE A CA 1
ATOM 3995 C C . ILE A 1 499 ? 1.390 14.270 13.062 1.00 89.69 499 ILE A C 1
ATOM 3997 O O . ILE A 1 499 ? 0.616 13.523 13.662 1.00 89.69 499 ILE A O 1
ATOM 4001 N N . SER A 1 500 ? 1.140 15.575 12.940 1.00 91.06 500 SER A N 1
ATOM 4002 C CA . SER A 1 500 ? -0.077 16.172 13.498 1.00 91.06 500 SER A CA 1
ATOM 4003 C C . SER A 1 500 ? -1.342 15.545 12.898 1.00 91.06 500 SER A C 1
ATOM 4005 O O . SER A 1 500 ? -1.420 15.296 11.688 1.00 91.06 500 SER A O 1
ATOM 4007 N N . ALA A 1 501 ? -2.383 15.378 13.719 1.00 91.75 501 ALA A N 1
ATOM 4008 C CA . ALA A 1 501 ? -3.678 14.854 13.277 1.00 91.75 501 ALA A CA 1
ATOM 4009 C C . ALA A 1 501 ? -4.268 15.663 12.106 1.00 91.75 501 ALA A C 1
ATOM 4011 O O . ALA A 1 501 ? -4.857 15.100 11.184 1.00 91.75 501 ALA A O 1
ATOM 4012 N N . GLN A 1 502 ? -4.039 16.982 12.071 1.00 90.69 502 GLN A N 1
ATOM 4013 C CA . GLN A 1 502 ? -4.456 17.839 10.958 1.00 90.69 502 GLN A CA 1
ATOM 4014 C C . GLN A 1 502 ? -3.695 17.528 9.660 1.00 90.69 502 GLN A C 1
ATOM 4016 O O . GLN A 1 502 ? -4.285 17.545 8.576 1.00 90.69 502 GLN A O 1
ATOM 4021 N N . HIS A 1 503 ? -2.387 17.258 9.728 1.00 91.94 503 HIS A N 1
ATOM 4022 C CA . HIS A 1 503 ? -1.621 16.844 8.554 1.00 91.94 503 HIS A CA 1
ATOM 4023 C C . HIS A 1 503 ? -2.106 15.480 8.055 1.00 91.94 503 HIS A C 1
ATOM 4025 O O . HIS A 1 503 ? -2.476 15.359 6.885 1.00 91.94 503 HIS A O 1
ATOM 4031 N N . LEU A 1 504 ? -2.227 14.497 8.946 1.00 94.50 504 LEU A N 1
ATOM 4032 C CA . LEU A 1 504 ? -2.708 13.170 8.575 1.00 94.50 504 LEU A CA 1
ATOM 4033 C C . LEU A 1 504 ? -4.133 13.201 8.001 1.00 94.50 504 LEU A C 1
ATOM 4035 O O . LEU A 1 504 ? -4.397 12.558 6.986 1.00 94.50 504 LEU A O 1
ATOM 4039 N N . SER A 1 505 ? -5.024 14.021 8.568 1.00 94.69 505 SER A N 1
ATOM 4040 C CA . SER A 1 505 ? -6.386 14.223 8.052 1.00 94.69 505 SER A CA 1
ATOM 4041 C C . SER A 1 505 ? -6.374 14.758 6.620 1.00 94.69 505 SER A C 1
ATOM 4043 O O . SER A 1 505 ? -7.105 14.261 5.766 1.00 94.69 505 SER A O 1
ATOM 4045 N N . ARG A 1 506 ? -5.506 15.735 6.309 1.00 93.50 506 ARG A N 1
ATOM 4046 C CA . ARG A 1 506 ? -5.362 16.261 4.939 1.00 93.50 506 ARG A CA 1
ATOM 4047 C C . ARG A 1 506 ? -4.904 15.179 3.960 1.00 93.50 506 ARG A C 1
ATOM 4049 O O . ARG A 1 506 ? -5.437 15.119 2.851 1.00 93.50 506 ARG A O 1
ATOM 4056 N N . LEU A 1 507 ? -3.956 14.331 4.363 1.00 95.38 507 LEU A N 1
ATOM 4057 C CA . LEU A 1 507 ? -3.466 13.221 3.540 1.00 95.38 507 LEU A CA 1
ATOM 4058 C C . LEU A 1 507 ? -4.556 12.165 3.312 1.00 95.38 507 LEU A C 1
ATOM 4060 O O . LEU A 1 507 ? -4.794 11.786 2.166 1.00 95.38 507 LEU A O 1
ATOM 4064 N N . ALA A 1 508 ? -5.267 11.759 4.368 1.00 96.50 508 ALA A N 1
ATOM 4065 C CA . ALA A 1 508 ? -6.377 10.812 4.280 1.00 96.50 508 ALA A CA 1
ATOM 4066 C C . ALA A 1 508 ? -7.500 11.342 3.372 1.00 96.50 508 ALA A C 1
ATOM 4068 O O . ALA A 1 508 ? -7.941 10.652 2.457 1.00 96.50 508 ALA A O 1
ATOM 4069 N N . ILE A 1 509 ? -7.902 12.608 3.534 1.00 95.75 509 ILE A N 1
ATOM 4070 C CA . ILE A 1 509 ? -8.895 13.268 2.672 1.00 95.75 509 ILE A CA 1
ATOM 4071 C C . ILE A 1 509 ? -8.427 13.309 1.211 1.00 95.75 509 ILE A C 1
ATOM 4073 O O . ILE A 1 509 ? -9.224 13.083 0.295 1.00 95.75 509 ILE A O 1
ATOM 4077 N N . ALA A 1 510 ? -7.155 13.622 0.955 1.00 95.56 510 ALA A N 1
ATOM 4078 C CA . ALA A 1 510 ? -6.611 13.636 -0.401 1.00 95.56 510 ALA A CA 1
ATOM 4079 C C . ALA A 1 510 ? -6.651 12.239 -1.042 1.00 95.56 510 ALA A C 1
ATOM 4081 O O . ALA A 1 510 ? -7.046 12.118 -2.205 1.00 95.56 510 ALA A O 1
ATOM 4082 N N . LEU A 1 511 ? -6.316 11.199 -0.275 1.00 97.25 511 LEU A N 1
ATOM 4083 C CA . LEU A 1 511 ? -6.381 9.805 -0.705 1.00 97.25 511 LEU A CA 1
ATOM 4084 C C . LEU A 1 511 ? -7.822 9.358 -0.995 1.00 97.25 511 LEU A C 1
ATOM 4086 O O . LEU A 1 511 ? -8.092 8.882 -2.096 1.00 97.25 511 LEU A O 1
ATOM 4090 N N . ILE A 1 512 ? -8.768 9.614 -0.083 1.00 96.81 512 ILE A N 1
ATOM 4091 C CA . ILE A 1 512 ? -10.201 9.312 -0.273 1.00 96.81 512 ILE A CA 1
ATOM 4092 C C . ILE A 1 512 ? -10.719 9.956 -1.563 1.00 96.81 512 ILE A C 1
ATOM 4094 O O . ILE A 1 512 ? -11.375 9.304 -2.373 1.00 96.81 512 ILE A O 1
ATOM 4098 N N . ASN A 1 513 ? -10.393 11.229 -1.801 1.00 95.00 513 ASN A N 1
ATOM 4099 C CA . ASN A 1 513 ? -10.829 11.945 -3.004 1.00 95.00 513 ASN A CA 1
ATOM 4100 C C . ASN A 1 513 ? -10.224 11.393 -4.303 1.00 95.00 513 ASN A C 1
ATOM 4102 O O . ASN A 1 513 ? -10.826 11.563 -5.367 1.00 95.00 513 ASN A O 1
ATOM 4106 N N . LYS A 1 514 ? -9.035 10.783 -4.245 1.00 96.31 514 LYS A N 1
ATOM 4107 C CA . LYS A 1 514 ? -8.454 10.065 -5.385 1.00 96.31 514 LYS A CA 1
ATOM 4108 C C . LYS A 1 514 ? -9.176 8.738 -5.599 1.00 96.31 514 LYS A C 1
ATOM 4110 O O . LYS A 1 514 ? -9.631 8.496 -6.712 1.00 96.31 514 LYS A O 1
ATOM 4115 N N . TYR A 1 515 ? -9.357 7.947 -4.543 1.00 97.06 515 TYR A N 1
ATOM 4116 C CA . TYR A 1 515 ? -10.053 6.662 -4.613 1.00 97.06 515 TYR A CA 1
ATOM 4117 C C . TYR A 1 515 ? -11.491 6.791 -5.104 1.00 97.06 515 TYR A C 1
ATOM 4119 O O . TYR A 1 515 ? -11.872 6.054 -6.002 1.00 97.06 515 TYR A O 1
ATOM 4127 N N . LYS A 1 516 ? -12.260 7.791 -4.651 1.00 94.25 516 LYS A N 1
ATOM 4128 C CA . LYS A 1 516 ? -13.629 8.047 -5.145 1.00 94.25 516 LYS A CA 1
ATOM 4129 C C . LYS A 1 516 ? -13.732 8.235 -6.674 1.00 94.25 516 LYS A C 1
ATOM 4131 O O . LYS A 1 516 ? -14.834 8.196 -7.210 1.00 94.25 516 LYS A O 1
ATOM 4136 N N . LYS A 1 517 ? -12.621 8.472 -7.382 1.00 94.44 517 LYS A N 1
ATOM 4137 C CA . LYS A 1 517 ? -12.569 8.650 -8.847 1.00 94.44 517 LYS A CA 1
ATOM 4138 C C . LYS A 1 517 ? -12.076 7.410 -9.600 1.00 94.44 517 LYS A C 1
ATOM 4140 O O . LYS A 1 517 ? -11.924 7.479 -10.816 1.00 94.44 517 LYS A O 1
ATOM 4145 N N . MET A 1 518 ? -11.777 6.327 -8.891 1.00 94.69 518 MET A N 1
ATOM 4146 C CA . MET A 1 518 ? -11.186 5.101 -9.423 1.00 94.69 518 MET A CA 1
ATOM 4147 C C . MET A 1 518 ? -12.168 3.940 -9.287 1.00 94.69 518 MET A C 1
ATOM 4149 O O . MET A 1 518 ? -13.085 3.970 -8.466 1.00 94.69 518 MET A O 1
ATOM 4153 N N . SER A 1 519 ? -11.965 2.891 -10.077 1.00 92.94 519 SER A N 1
ATOM 4154 C CA . SER A 1 519 ? -12.610 1.604 -9.828 1.00 92.94 519 SER A CA 1
ATOM 4155 C C . SER A 1 519 ? -12.012 0.927 -8.592 1.00 92.94 519 SER A C 1
ATOM 4157 O O . SER A 1 519 ? -10.861 1.162 -8.235 1.00 92.94 519 SER A O 1
ATOM 4159 N N . ILE A 1 520 ? -12.773 0.033 -7.957 1.00 88.50 520 ILE A N 1
ATOM 4160 C CA . ILE A 1 520 ? -12.336 -0.696 -6.753 1.00 88.50 520 ILE A CA 1
ATOM 4161 C C . ILE A 1 520 ? -11.010 -1.435 -6.988 1.00 88.50 520 ILE A C 1
ATOM 4163 O O . ILE A 1 520 ? -10.103 -1.357 -6.166 1.00 88.50 520 ILE A O 1
ATOM 4167 N N . LYS A 1 521 ? -10.862 -2.090 -8.147 1.00 87.75 521 LYS A N 1
ATOM 4168 C CA . LYS A 1 521 ? -9.627 -2.804 -8.506 1.00 87.75 521 LYS A CA 1
ATOM 4169 C C . LYS A 1 521 ? -8.424 -1.866 -8.599 1.00 87.75 521 LYS A C 1
ATOM 4171 O O . LYS A 1 521 ? -7.350 -2.219 -8.131 1.00 87.75 521 LYS A O 1
ATOM 4176 N N . GLU A 1 522 ? -8.610 -0.678 -9.172 1.00 93.38 522 GLU A N 1
ATOM 4177 C CA . GLU A 1 522 ? -7.549 0.329 -9.252 1.00 93.38 522 GLU A CA 1
ATOM 4178 C C . GLU A 1 522 ? -7.171 0.865 -7.868 1.00 93.38 522 GLU A C 1
ATOM 4180 O O . GLU A 1 522 ? -5.993 1.112 -7.636 1.00 93.38 522 GLU A O 1
ATOM 4185 N N . MET A 1 523 ? -8.122 1.013 -6.934 1.00 94.88 523 MET A N 1
ATOM 4186 C CA . MET A 1 523 ? -7.826 1.492 -5.573 1.00 94.88 523 MET A CA 1
ATOM 4187 C C . MET A 1 523 ? -6.815 0.589 -4.852 1.00 94.88 523 MET A C 1
ATOM 4189 O O . MET A 1 523 ? -5.896 1.093 -4.201 1.00 94.88 523 MET A O 1
ATOM 4193 N N . PHE A 1 524 ? -6.964 -0.732 -4.995 1.00 92.56 524 PHE A N 1
ATOM 4194 C CA . PHE A 1 524 ? -6.129 -1.723 -4.309 1.00 92.56 524 PHE A CA 1
ATOM 4195 C C . PHE A 1 524 ? -4.667 -1.681 -4.758 1.00 92.56 524 PHE A C 1
ATOM 4197 O O . PHE A 1 524 ? -3.778 -1.853 -3.931 1.00 92.56 524 PHE A O 1
ATOM 4204 N N . SER A 1 525 ? -4.419 -1.401 -6.041 1.00 90.94 525 SER A N 1
ATOM 4205 C CA . SER A 1 525 ? -3.076 -1.348 -6.633 1.00 90.94 525 SER A CA 1
ATOM 4206 C C . SER A 1 525 ? -2.545 0.075 -6.848 1.00 90.94 525 SER A C 1
ATOM 4208 O O . SER A 1 525 ? -1.460 0.259 -7.399 1.00 90.94 525 SER A O 1
ATOM 4210 N N . TYR A 1 526 ? -3.310 1.109 -6.490 1.00 95.31 526 TYR A N 1
ATOM 4211 C CA . TYR A 1 526 ? -2.896 2.492 -6.699 1.00 95.31 526 TYR A CA 1
ATOM 4212 C C . TYR A 1 526 ? -1.816 2.894 -5.692 1.00 95.31 526 TYR A C 1
ATOM 4214 O O . TYR A 1 526 ? -2.066 2.946 -4.487 1.00 95.31 526 TYR A O 1
ATOM 4222 N N . CYS A 1 527 ? -0.641 3.254 -6.210 1.00 95.00 527 CYS A N 1
ATOM 4223 C CA . CYS A 1 527 ? 0.446 3.821 -5.424 1.00 95.00 527 CYS A CA 1
ATOM 4224 C C . CYS A 1 527 ? 0.171 5.302 -5.127 1.00 95.00 527 CYS A C 1
ATOM 4226 O O . CYS A 1 527 ? 0.306 6.183 -5.984 1.00 95.00 527 CYS A O 1
ATOM 4228 N N . TYR A 1 528 ? -0.241 5.579 -3.894 1.00 97.69 528 TYR A N 1
ATOM 4229 C CA . TYR A 1 528 ? -0.348 6.925 -3.364 1.00 97.69 528 TYR A CA 1
ATOM 4230 C C . TYR A 1 528 ? 1.016 7.410 -2.881 1.00 97.69 528 TYR A C 1
ATOM 4232 O O . TYR A 1 528 ? 1.667 6.763 -2.067 1.00 97.69 528 TYR A O 1
ATOM 4240 N N . THR A 1 529 ? 1.433 8.578 -3.363 1.00 96.25 529 THR A N 1
ATOM 4241 C CA . THR A 1 529 ? 2.716 9.186 -3.006 1.00 96.25 529 THR A CA 1
ATOM 4242 C C . THR A 1 529 ? 2.504 10.563 -2.395 1.00 96.25 529 THR A C 1
ATOM 4244 O O . THR A 1 529 ? 1.733 11.368 -2.930 1.00 96.25 529 THR A O 1
ATOM 4247 N N . PHE A 1 530 ? 3.204 10.846 -1.299 1.00 94.00 530 PHE A N 1
ATOM 4248 C CA . PHE A 1 530 ? 3.256 12.164 -0.668 1.00 94.00 530 PHE A CA 1
ATOM 4249 C C . PHE A 1 530 ? 4.647 12.423 -0.083 1.00 94.00 530 PHE A C 1
ATOM 4251 O O . PHE A 1 530 ? 5.434 11.497 0.099 1.00 94.00 530 PHE A O 1
ATOM 4258 N N . GLN A 1 531 ? 4.959 13.689 0.183 1.00 91.25 531 GLN A N 1
ATOM 4259 C CA . GLN A 1 531 ? 6.246 14.097 0.739 1.00 91.25 531 GLN A CA 1
ATOM 4260 C C . GLN A 1 531 ? 6.074 14.609 2.164 1.00 91.25 531 GLN A C 1
ATOM 4262 O O . GLN A 1 531 ? 5.130 15.347 2.443 1.00 91.25 531 GLN A O 1
ATOM 4267 N N . ILE A 1 532 ? 7.009 14.229 3.029 1.00 87.75 532 ILE A N 1
ATOM 4268 C CA . ILE A 1 532 ? 7.230 14.812 4.348 1.00 87.75 532 ILE A CA 1
ATOM 4269 C C . ILE A 1 532 ? 8.455 15.714 4.231 1.00 87.75 532 ILE A C 1
ATOM 4271 O O . ILE A 1 532 ? 9.533 15.286 3.812 1.00 87.75 532 ILE A O 1
ATOM 4275 N N . SER A 1 533 ? 8.263 16.991 4.533 1.00 83.50 533 SER A N 1
ATOM 4276 C CA . SER A 1 533 ? 9.318 17.993 4.513 1.00 83.50 533 SER A CA 1
ATOM 4277 C C . SER A 1 533 ? 9.956 18.144 5.890 1.00 83.50 533 SER A C 1
ATOM 4279 O O . SER A 1 533 ? 9.318 17.887 6.908 1.00 83.50 533 SER A O 1
ATOM 4281 N N . HIS A 1 534 ? 11.182 18.671 5.932 1.00 75.94 534 HIS A N 1
ATOM 4282 C CA . HIS A 1 534 ? 11.842 19.056 7.183 1.00 75.94 534 HIS A CA 1
ATOM 4283 C C . HIS A 1 534 ? 10.946 19.942 8.070 1.00 75.94 534 HIS A C 1
ATOM 4285 O O . HIS A 1 534 ? 10.973 19.863 9.297 1.00 75.94 534 HIS A O 1
ATOM 4291 N N . HIS A 1 535 ? 10.152 20.829 7.463 1.00 79.75 535 HIS A N 1
ATOM 4292 C CA . HIS A 1 535 ? 9.302 21.769 8.195 1.00 79.75 535 HIS A CA 1
ATOM 4293 C C . HIS A 1 535 ? 8.116 21.101 8.896 1.00 79.75 535 HIS A C 1
ATOM 4295 O O . HIS A 1 535 ? 7.530 21.715 9.784 1.00 79.75 535 HIS A O 1
ATOM 4301 N N . ASP A 1 536 ? 7.779 19.862 8.528 1.00 82.44 536 ASP A N 1
ATOM 4302 C CA . ASP A 1 536 ? 6.726 19.100 9.194 1.00 82.44 536 ASP A CA 1
ATOM 4303 C C . ASP A 1 536 ? 7.177 18.556 10.560 1.00 82.44 536 ASP A C 1
ATOM 4305 O O . ASP A 1 536 ? 6.325 18.133 11.339 1.00 82.44 536 ASP A O 1
ATOM 4309 N N . GLY A 1 537 ? 8.487 18.566 10.858 1.00 79.06 537 GLY A N 1
ATOM 4310 C CA . GLY A 1 537 ? 9.041 18.152 12.154 1.00 79.06 537 GLY A CA 1
ATOM 4311 C C . GLY A 1 537 ? 8.761 16.692 12.521 1.00 79.06 537 GLY A C 1
ATOM 4312 O O . GLY A 1 537 ? 8.775 16.349 13.697 1.00 79.06 537 GLY A O 1
ATOM 4313 N N . CYS A 1 538 ? 8.452 15.856 11.530 1.00 85.25 538 CYS A N 1
ATOM 4314 C CA . CYS A 1 538 ? 8.146 14.446 11.722 1.00 85.25 538 CYS A CA 1
ATOM 4315 C C . CYS A 1 538 ? 9.436 13.623 11.803 1.00 85.25 538 CYS A C 1
ATOM 4317 O O . CYS A 1 538 ? 10.379 13.882 11.056 1.00 85.25 538 CYS A O 1
ATOM 4319 N N . HIS A 1 539 ? 9.426 12.586 12.634 1.00 83.75 539 HIS A N 1
ATOM 4320 C CA . HIS A 1 539 ? 10.510 11.611 12.744 1.00 83.75 539 HIS A CA 1
ATOM 4321 C C . HIS A 1 539 ? 10.031 10.238 12.255 1.00 83.75 539 HIS A C 1
ATOM 4323 O O . HIS A 1 539 ? 8.878 9.866 12.474 1.00 83.75 539 HIS A O 1
ATOM 4329 N N . PHE A 1 540 ? 10.881 9.458 11.590 1.00 84.44 540 PHE A N 1
ATOM 4330 C CA . PHE A 1 540 ? 10.503 8.117 11.138 1.00 84.44 540 PHE A CA 1
ATOM 4331 C C . PHE A 1 540 ? 11.017 7.054 12.106 1.00 84.44 540 PHE A C 1
ATOM 4333 O O . PHE A 1 540 ? 12.221 6.891 12.246 1.00 84.44 540 PHE A O 1
ATOM 4340 N N . ARG A 1 541 ? 10.120 6.245 12.685 1.00 81.81 541 ARG A N 1
ATOM 4341 C CA . ARG A 1 541 ? 10.456 5.246 13.723 1.00 81.81 541 ARG A CA 1
ATOM 4342 C C . ARG A 1 541 ? 11.491 4.207 13.312 1.00 81.81 541 ARG A C 1
ATOM 4344 O O . ARG A 1 541 ? 12.083 3.554 14.162 1.00 81.81 541 ARG A O 1
ATOM 4351 N N . PHE A 1 542 ? 11.685 3.982 12.014 1.00 79.50 542 PHE A N 1
ATOM 4352 C CA . PHE A 1 542 ? 12.725 3.058 11.570 1.00 79.50 542 PHE A CA 1
ATOM 4353 C C . PHE A 1 542 ? 14.138 3.608 11.814 1.00 79.50 542 PHE A C 1
ATOM 4355 O O . PHE A 1 542 ? 15.056 2.800 11.868 1.00 79.50 542 PHE A O 1
ATOM 4362 N N . TYR A 1 543 ? 14.310 4.922 12.015 1.00 77.94 543 TYR A N 1
ATOM 4363 C CA . TYR A 1 543 ? 15.577 5.519 12.449 1.00 77.94 543 TYR A CA 1
ATOM 4364 C C . TYR A 1 543 ? 15.905 5.239 13.921 1.00 77.94 543 TYR A C 1
ATOM 4366 O O . TYR A 1 543 ? 17.080 5.236 14.278 1.00 77.94 543 TYR A O 1
ATOM 4374 N N . ASP A 1 544 ? 14.907 4.937 14.762 1.00 78.75 544 ASP A N 1
ATOM 4375 C CA . ASP A 1 544 ? 15.134 4.506 16.153 1.00 78.75 544 ASP A CA 1
ATOM 4376 C C . ASP A 1 544 ? 15.836 3.138 16.228 1.00 78.75 544 ASP A C 1
ATOM 4378 O O . ASP A 1 544 ? 16.395 2.752 17.257 1.00 78.75 544 ASP A O 1
ATOM 4382 N N . LYS A 1 545 ? 15.796 2.377 15.128 1.00 73.62 545 LYS A N 1
ATOM 4383 C CA . LYS A 1 545 ? 16.471 1.093 14.958 1.00 73.62 545 LYS A CA 1
ATOM 4384 C C . LYS A 1 545 ? 17.654 1.278 13.995 1.00 73.62 545 LYS A C 1
ATOM 4386 O O . LYS A 1 545 ? 17.609 2.102 13.090 1.00 73.62 545 LYS A O 1
ATOM 4391 N N . ALA A 1 546 ? 18.707 0.470 14.135 1.00 71.69 546 ALA A N 1
ATOM 4392 C CA . ALA A 1 546 ? 19.831 0.443 13.189 1.00 71.69 546 ALA A CA 1
ATOM 4393 C C . ALA A 1 546 ? 19.433 -0.256 11.867 1.00 71.69 546 ALA A C 1
ATOM 4395 O O . ALA A 1 546 ? 19.938 -1.329 11.538 1.00 71.69 546 ALA A O 1
ATOM 4396 N N . VAL A 1 547 ? 18.452 0.306 11.151 1.00 76.94 547 VAL A N 1
ATOM 4397 C CA . VAL A 1 547 ? 17.873 -0.274 9.934 1.00 76.94 547 VAL A CA 1
ATOM 4398 C C . VAL A 1 547 ? 18.591 0.260 8.708 1.00 76.94 547 VAL A C 1
ATOM 4400 O O . VAL A 1 547 ? 18.538 1.444 8.393 1.00 76.94 547 VAL A O 1
ATOM 4403 N N . GLU A 1 548 ? 19.203 -0.657 7.971 1.00 82.44 548 GLU A N 1
ATOM 4404 C CA . GLU A 1 548 ? 19.819 -0.378 6.678 1.00 82.44 548 GLU A CA 1
ATOM 4405 C C . GLU A 1 548 ? 18.759 -0.313 5.561 1.00 82.44 548 GLU A C 1
ATOM 4407 O O . GLU A 1 548 ? 17.819 -1.119 5.592 1.00 82.44 548 GLU A O 1
ATOM 4412 N N . PRO A 1 549 ? 18.892 0.569 4.551 1.00 88.75 549 PRO A N 1
ATOM 4413 C CA . PRO A 1 549 ? 17.907 0.697 3.478 1.00 88.75 549 PRO A CA 1
ATOM 4414 C C . PRO A 1 549 ? 17.810 -0.582 2.643 1.00 88.75 549 PRO A C 1
ATOM 4416 O O . PRO A 1 549 ? 18.808 -1.267 2.416 1.00 88.75 549 PRO A O 1
ATOM 4419 N N . ASP A 1 550 ? 16.616 -0.919 2.160 1.00 90.00 550 ASP A N 1
ATOM 4420 C CA . ASP A 1 550 ? 16.412 -2.071 1.274 1.00 90.00 550 ASP A CA 1
ATOM 4421 C C . ASP A 1 550 ? 17.026 -1.838 -0.105 1.00 90.00 550 ASP A C 1
ATOM 4423 O O . ASP A 1 550 ? 17.551 -2.777 -0.708 1.00 90.00 550 ASP A O 1
ATOM 4427 N N . VAL A 1 551 ? 16.987 -0.591 -0.579 1.00 90.75 551 VAL A N 1
ATOM 4428 C CA . VAL A 1 551 ? 17.618 -0.146 -1.822 1.00 90.75 551 VAL A CA 1
ATOM 4429 C C . VAL A 1 551 ? 18.378 1.143 -1.547 1.00 90.75 551 VAL A C 1
ATOM 4431 O O . VAL A 1 551 ? 17.854 2.067 -0.932 1.00 90.75 551 VAL A O 1
ATOM 4434 N N . TRP A 1 552 ? 19.607 1.233 -2.034 1.00 91.69 552 TRP A N 1
ATOM 4435 C CA . TRP A 1 552 ? 20.390 2.460 -2.037 1.00 91.69 552 TRP A CA 1
ATOM 4436 C C . TRP A 1 552 ? 20.946 2.690 -3.433 1.00 91.69 552 TRP A C 1
ATOM 4438 O O . TRP A 1 552 ? 21.454 1.772 -4.077 1.00 91.69 552 TRP A O 1
ATOM 4448 N N . MET A 1 553 ? 20.850 3.921 -3.908 1.00 91.88 553 MET A N 1
ATOM 4449 C CA . MET A 1 553 ? 21.299 4.326 -5.224 1.00 91.88 553 MET A CA 1
ATOM 4450 C C . MET A 1 553 ? 22.083 5.627 -5.122 1.00 91.88 553 MET A C 1
ATOM 4452 O O . MET A 1 553 ? 21.672 6.573 -4.459 1.00 91.88 553 MET A O 1
ATOM 4456 N N . CYS A 1 554 ? 23.196 5.709 -5.838 1.00 90.00 554 CYS A N 1
ATOM 4457 C CA . CYS A 1 554 ? 23.940 6.941 -6.016 1.00 90.00 554 CYS A CA 1
ATOM 4458 C C . CYS A 1 554 ? 24.132 7.219 -7.498 1.00 90.00 554 CYS A C 1
ATOM 4460 O O . CYS A 1 554 ? 24.629 6.383 -8.252 1.00 90.00 554 CYS A O 1
ATOM 4462 N N . LYS A 1 555 ? 23.749 8.424 -7.906 1.00 89.62 555 LYS A N 1
ATOM 4463 C CA . LYS A 1 555 ? 23.850 8.911 -9.271 1.00 89.62 555 LYS A CA 1
ATOM 4464 C C . LYS A 1 555 ? 24.843 10.061 -9.340 1.00 89.62 555 LYS A C 1
ATOM 4466 O O . LYS A 1 555 ? 24.743 11.033 -8.597 1.00 89.62 555 LYS A O 1
ATOM 4471 N N . SER A 1 556 ? 25.760 9.967 -10.290 1.00 88.06 556 SER A N 1
ATOM 4472 C CA . SER A 1 556 ? 26.698 11.018 -10.665 1.00 88.06 556 SER A CA 1
ATOM 4473 C C . SER A 1 556 ? 26.464 11.401 -12.117 1.00 88.06 556 SER A C 1
ATOM 4475 O O . SER A 1 556 ? 26.274 10.538 -12.974 1.00 88.06 556 SER A O 1
ATOM 4477 N N . VAL A 1 557 ? 26.470 12.700 -12.407 1.00 87.06 557 VAL A N 1
ATOM 4478 C CA . VAL A 1 557 ? 26.414 13.214 -13.777 1.00 87.06 557 VAL A CA 1
ATOM 4479 C C . VAL A 1 557 ? 27.628 14.098 -13.996 1.00 87.06 557 VAL A C 1
ATOM 4481 O O . VAL A 1 557 ? 27.782 15.124 -13.337 1.00 87.06 557 VAL A O 1
ATOM 4484 N N . SER A 1 558 ? 28.467 13.718 -14.953 1.00 85.12 558 SER A N 1
ATOM 4485 C CA . SER A 1 558 ? 29.581 14.538 -15.418 1.00 85.12 558 SER A CA 1
ATOM 4486 C C . SER A 1 558 ? 29.338 14.988 -16.851 1.00 85.12 558 SER A C 1
ATOM 4488 O O . SER A 1 558 ? 28.804 14.247 -17.678 1.00 85.12 558 SER A O 1
ATOM 4490 N N . ILE A 1 559 ? 29.696 16.236 -17.134 1.00 83.06 559 ILE A N 1
ATOM 4491 C CA . ILE A 1 559 ? 29.659 16.812 -18.476 1.00 83.06 559 ILE A CA 1
ATOM 4492 C C . ILE A 1 559 ? 31.088 17.214 -18.796 1.00 83.06 559 ILE A C 1
ATOM 4494 O O . ILE A 1 559 ? 31.675 18.022 -18.076 1.00 83.06 559 ILE A O 1
ATOM 4498 N N . ASP A 1 560 ? 31.643 16.636 -19.852 1.00 78.69 560 ASP A N 1
ATOM 4499 C CA . ASP A 1 560 ? 32.969 16.968 -20.346 1.00 78.69 560 ASP A CA 1
ATOM 4500 C C . ASP A 1 560 ? 32.863 18.163 -21.314 1.00 78.69 560 ASP A C 1
ATOM 4502 O O . ASP A 1 560 ? 32.333 18.020 -22.425 1.00 78.69 560 ASP A O 1
ATOM 4506 N N . PRO A 1 561 ? 33.341 19.358 -20.918 1.00 68.88 561 PRO A N 1
ATOM 4507 C CA . PRO A 1 561 ? 33.300 20.528 -21.783 1.00 68.88 561 PRO A CA 1
ATOM 4508 C C . PRO A 1 561 ? 34.295 20.433 -22.950 1.00 68.88 561 PRO A C 1
ATOM 4510 O O . PRO A 1 561 ? 34.097 21.112 -23.955 1.00 68.88 561 PRO A O 1
ATOM 4513 N N . LEU A 1 562 ? 35.347 19.611 -22.842 1.00 68.69 562 LEU A N 1
ATOM 4514 C CA . LEU A 1 562 ? 36.363 19.435 -23.883 1.00 68.69 562 LEU A CA 1
ATOM 4515 C C . LEU A 1 562 ? 35.876 18.474 -24.973 1.00 68.69 562 LEU A C 1
ATOM 4517 O O . LEU A 1 562 ? 36.130 18.701 -26.153 1.00 68.69 562 LEU A O 1
ATOM 4521 N N . PHE A 1 563 ? 35.112 17.445 -24.603 1.00 68.62 563 PHE A N 1
ATOM 4522 C CA . PHE A 1 563 ? 34.494 16.506 -25.544 1.00 68.62 563 PHE A CA 1
ATOM 4523 C C . PHE A 1 563 ? 33.085 16.938 -25.975 1.00 68.62 563 PHE A C 1
ATOM 4525 O O . PHE A 1 563 ? 32.129 16.171 -25.883 1.00 68.62 563 PHE A O 1
ATOM 4532 N N . CYS A 1 564 ? 32.948 18.170 -26.476 1.00 67.88 564 CYS A N 1
ATOM 4533 C CA . CYS A 1 564 ? 31.718 18.665 -27.118 1.00 67.88 564 CYS A CA 1
ATOM 4534 C C . CYS A 1 564 ? 30.444 18.544 -26.255 1.00 67.88 564 CYS A C 1
ATOM 4536 O O . CYS A 1 564 ? 29.350 18.367 -26.789 1.00 67.88 564 CYS A O 1
ATOM 4538 N N . GLY A 1 565 ? 30.566 18.611 -24.925 1.00 76.56 565 GLY A N 1
ATOM 4539 C CA . GLY A 1 565 ? 29.430 18.431 -24.020 1.00 76.56 565 GLY A CA 1
ATOM 4540 C C . GLY A 1 565 ? 29.002 16.973 -23.841 1.00 76.56 565 GLY A C 1
ATOM 4541 O O . GLY A 1 565 ? 27.854 16.728 -23.467 1.00 76.56 565 GLY A O 1
ATOM 4542 N N . ARG A 1 566 ? 29.899 16.007 -24.100 1.00 85.25 566 ARG A N 1
ATOM 4543 C CA . ARG A 1 566 ? 29.720 14.595 -23.736 1.00 85.25 566 ARG A CA 1
ATOM 4544 C C . ARG A 1 566 ? 29.258 14.512 -22.288 1.00 85.25 566 ARG A C 1
ATOM 4546 O O . ARG A 1 566 ? 29.917 15.030 -21.389 1.00 85.25 566 ARG A O 1
ATOM 4553 N N . LYS A 1 567 ? 28.142 13.831 -22.063 1.00 87.50 567 LYS A N 1
ATOM 4554 C CA . LYS A 1 567 ? 27.551 13.667 -20.740 1.00 87.50 567 LYS A CA 1
ATOM 4555 C C . LYS A 1 567 ? 27.611 12.204 -20.343 1.00 87.50 567 LYS A C 1
ATOM 4557 O O . LYS A 1 567 ? 27.100 11.345 -21.055 1.00 87.50 567 LYS A O 1
ATOM 4562 N N . VAL A 1 568 ? 28.209 11.930 -19.193 1.00 87.94 568 VAL A N 1
ATOM 4563 C CA . VAL A 1 568 ? 28.297 10.589 -18.620 1.00 87.94 568 VAL A CA 1
ATOM 4564 C C . VAL A 1 568 ? 27.503 10.573 -17.323 1.00 87.94 568 VAL A C 1
ATOM 4566 O O . VAL A 1 568 ? 27.764 11.358 -16.412 1.00 87.94 568 VAL A O 1
ATOM 4569 N N . THR A 1 569 ? 26.502 9.703 -17.261 1.00 89.56 569 THR A N 1
ATOM 4570 C CA . THR A 1 569 ? 25.701 9.450 -16.064 1.00 89.56 569 THR A CA 1
ATOM 4571 C C . THR A 1 569 ? 26.070 8.082 -15.521 1.00 89.56 569 THR A C 1
ATOM 4573 O O . THR A 1 569 ? 25.879 7.084 -16.207 1.00 89.56 569 THR A O 1
ATOM 4576 N N . ASN A 1 570 ? 26.566 8.047 -14.294 1.00 90.00 570 ASN A N 1
ATOM 4577 C CA . ASN A 1 570 ? 26.930 6.832 -13.583 1.00 90.00 570 ASN A CA 1
ATOM 4578 C C . ASN A 1 570 ? 25.914 6.604 -12.465 1.00 90.00 570 ASN A C 1
ATOM 4580 O O . ASN A 1 570 ? 25.587 7.544 -11.741 1.00 90.00 570 ASN A O 1
ATOM 4584 N N . ILE A 1 571 ? 25.415 5.382 -12.327 1.00 91.19 571 ILE A N 1
ATOM 4585 C CA . ILE A 1 571 ? 24.437 4.991 -11.312 1.00 91.19 571 ILE A CA 1
ATOM 4586 C C . ILE A 1 571 ? 24.959 3.735 -10.625 1.00 91.19 571 ILE A C 1
ATOM 4588 O O . ILE A 1 571 ? 25.049 2.681 -11.247 1.00 91.19 571 ILE A O 1
ATOM 4592 N N . ILE A 1 572 ? 25.300 3.843 -9.347 1.00 90.88 572 ILE A N 1
ATOM 4593 C CA . ILE A 1 572 ? 25.568 2.695 -8.479 1.00 90.88 572 ILE A CA 1
ATOM 4594 C C . ILE A 1 572 ? 24.271 2.383 -7.753 1.00 90.88 572 ILE A C 1
ATOM 4596 O O . ILE A 1 572 ? 23.678 3.286 -7.169 1.00 90.88 572 ILE A O 1
ATOM 4600 N N . LYS A 1 573 ? 23.843 1.125 -7.763 1.00 91.94 573 LYS A N 1
ATOM 4601 C CA . LYS A 1 573 ? 22.670 0.670 -7.017 1.00 91.94 573 LYS A CA 1
ATOM 4602 C C . LYS A 1 573 ? 23.025 -0.580 -6.232 1.00 91.94 573 LYS A C 1
ATOM 4604 O O . LYS A 1 573 ? 23.550 -1.529 -6.808 1.00 91.94 573 LYS A O 1
ATOM 4609 N N . ILE A 1 574 ? 22.722 -0.584 -4.941 1.00 91.12 574 ILE A N 1
ATOM 4610 C CA . ILE A 1 574 ? 22.768 -1.771 -4.090 1.00 91.12 574 ILE A CA 1
ATOM 4611 C C . ILE A 1 574 ? 21.374 -2.051 -3.540 1.00 91.12 574 ILE A C 1
ATOM 4613 O O . ILE A 1 574 ? 20.615 -1.132 -3.240 1.00 91.12 574 ILE A O 1
ATOM 4617 N N . GLN A 1 575 ? 21.023 -3.322 -3.421 1.00 90.62 575 GLN A N 1
ATOM 4618 C CA . GLN A 1 575 ? 19.702 -3.736 -2.956 1.00 90.62 575 GLN A CA 1
ATOM 4619 C C . GLN A 1 575 ? 19.763 -5.076 -2.232 1.00 90.62 575 GLN A C 1
ATOM 4621 O O . GLN A 1 575 ? 20.553 -5.942 -2.602 1.00 90.62 575 GLN A O 1
ATOM 4626 N N . LYS A 1 576 ? 18.935 -5.254 -1.199 1.00 87.00 576 LYS A N 1
ATOM 4627 C CA . LYS A 1 576 ? 18.910 -6.494 -0.401 1.00 87.00 576 LYS A CA 1
ATOM 4628 C C . LYS A 1 576 ? 18.277 -7.682 -1.127 1.00 87.00 576 LYS A C 1
ATOM 4630 O O . LYS A 1 576 ? 18.453 -8.830 -0.729 1.00 87.00 576 LYS A O 1
ATOM 4635 N N . HIS A 1 577 ? 17.513 -7.413 -2.181 1.00 81.50 577 HIS A N 1
ATOM 4636 C CA . HIS A 1 577 ? 16.838 -8.421 -2.990 1.00 81.50 577 HIS A CA 1
ATOM 4637 C C . HIS A 1 577 ? 17.405 -8.464 -4.408 1.00 81.50 577 HIS A C 1
ATOM 4639 O O . HIS A 1 577 ? 17.872 -7.462 -4.949 1.00 81.50 577 HIS A O 1
ATOM 4645 N N . ASN A 1 578 ? 17.327 -9.636 -5.029 1.00 76.81 578 ASN A N 1
ATOM 4646 C CA . ASN A 1 578 ? 17.769 -9.827 -6.400 1.00 76.81 578 ASN A CA 1
ATOM 4647 C C . ASN A 1 578 ? 16.589 -9.652 -7.374 1.00 76.81 578 ASN A C 1
ATOM 4649 O O . ASN A 1 578 ? 15.654 -10.455 -7.353 1.00 76.81 578 ASN A O 1
ATOM 4653 N N . ASP A 1 579 ? 16.634 -8.627 -8.234 1.00 77.69 579 ASP A N 1
ATOM 4654 C CA . ASP A 1 579 ? 15.609 -8.413 -9.272 1.00 77.69 579 ASP A CA 1
ATOM 4655 C C . ASP A 1 579 ? 15.727 -9.426 -10.418 1.00 77.69 579 ASP A C 1
ATOM 4657 O O . ASP A 1 579 ? 14.759 -9.684 -11.134 1.00 77.69 579 ASP A O 1
ATOM 4661 N N . LEU A 1 580 ? 16.918 -10.002 -10.615 1.00 75.31 580 LEU A N 1
ATOM 4662 C CA . LEU A 1 580 ? 17.222 -10.902 -11.719 1.00 75.31 580 LEU A CA 1
ATOM 4663 C C . LEU A 1 580 ? 17.906 -12.161 -11.197 1.00 75.31 580 LEU A C 1
ATOM 4665 O O . LEU A 1 580 ? 19.110 -12.173 -10.991 1.00 75.31 580 LEU A O 1
ATOM 4669 N N . LYS A 1 581 ? 17.163 -13.270 -11.119 1.00 73.06 581 LYS A N 1
ATOM 4670 C CA . LYS A 1 581 ? 17.646 -14.594 -10.661 1.00 73.06 581 LYS A CA 1
ATOM 4671 C C . LYS A 1 581 ? 18.910 -15.138 -11.353 1.00 73.06 581 LYS A C 1
ATOM 4673 O O . LYS A 1 581 ? 19.424 -16.168 -10.950 1.00 73.06 581 LYS A O 1
ATOM 4678 N N . MET A 1 582 ? 19.357 -14.538 -12.456 1.00 71.75 582 MET A N 1
ATOM 4679 C CA . MET A 1 582 ? 20.628 -14.895 -13.103 1.00 71.75 582 MET A CA 1
ATOM 4680 C C . MET A 1 582 ? 21.851 -14.239 -12.440 1.00 71.75 582 MET A C 1
ATOM 4682 O O . MET A 1 582 ? 22.975 -14.609 -12.757 1.00 71.75 582 MET A O 1
ATOM 4686 N N . LEU A 1 583 ? 21.640 -13.256 -11.562 1.00 70.06 583 LEU A N 1
ATOM 4687 C CA . LEU A 1 583 ? 22.671 -12.476 -10.881 1.00 70.06 583 LEU A CA 1
ATOM 4688 C C . LEU A 1 583 ? 22.913 -13.008 -9.461 1.00 70.06 583 LEU A C 1
ATOM 4690 O O . LEU A 1 583 ? 22.658 -12.306 -8.488 1.00 70.06 583 LEU A O 1
ATOM 4694 N N . ASP A 1 584 ? 23.363 -14.254 -9.336 1.00 64.88 584 ASP A N 1
ATOM 4695 C CA . ASP A 1 584 ? 23.611 -14.859 -8.016 1.00 64.88 584 ASP A CA 1
ATOM 4696 C C . ASP A 1 584 ? 25.099 -14.814 -7.621 1.00 64.88 584 ASP A C 1
ATOM 4698 O O . ASP A 1 584 ? 25.423 -14.612 -6.451 1.00 64.88 584 ASP A O 1
ATOM 4702 N N . GLU A 1 585 ? 26.016 -14.910 -8.591 1.00 63.28 585 GLU A N 1
ATOM 4703 C CA . GLU A 1 585 ? 27.465 -14.853 -8.362 1.00 63.28 585 GLU A CA 1
ATOM 4704 C C . GLU A 1 585 ? 28.094 -13.692 -9.142 1.00 63.28 585 GLU A C 1
ATOM 4706 O O . GLU A 1 585 ? 27.959 -13.578 -10.361 1.00 63.28 585 GLU A O 1
ATOM 4711 N N . GLY A 1 586 ? 28.755 -12.779 -8.426 1.00 59.12 586 GLY A N 1
ATOM 4712 C CA . GLY A 1 586 ? 29.541 -11.712 -9.044 1.00 59.12 586 GLY A CA 1
ATOM 4713 C C . GLY A 1 586 ? 30.955 -12.180 -9.365 1.00 59.12 586 GLY A C 1
ATOM 4714 O O . GLY A 1 586 ? 31.522 -13.003 -8.649 1.00 59.12 586 GLY A O 1
ATOM 4715 N N . PHE A 1 587 ? 31.562 -11.596 -10.395 1.00 65.06 587 PHE A N 1
ATOM 4716 C CA . PHE A 1 587 ? 32.980 -11.780 -10.703 1.00 65.06 587 PHE A CA 1
ATOM 4717 C C . PHE A 1 587 ? 33.786 -10.547 -10.266 1.00 65.06 587 PHE A C 1
ATOM 4719 O O . PHE A 1 587 ? 33.270 -9.429 -10.251 1.00 65.06 587 PHE A O 1
ATOM 4726 N N . SER A 1 588 ? 35.054 -10.733 -9.891 1.00 62.34 588 SER A N 1
ATOM 4727 C CA . SER A 1 588 ? 35.939 -9.620 -9.513 1.00 62.34 588 SER A CA 1
ATOM 4728 C C . SER A 1 588 ? 36.422 -8.867 -10.754 1.00 62.34 588 SER A C 1
ATOM 4730 O O . SER A 1 588 ? 37.110 -9.441 -11.591 1.00 62.34 588 SER A O 1
ATOM 4732 N N . LEU A 1 589 ? 36.100 -7.577 -10.862 1.00 63.88 589 LEU A N 1
ATOM 4733 C CA . LEU A 1 589 ? 36.351 -6.762 -12.055 1.00 63.88 589 LEU A CA 1
ATOM 4734 C C . LEU A 1 589 ? 37.845 -6.640 -12.408 1.00 63.88 589 LEU A C 1
ATOM 4736 O O . LEU A 1 589 ? 38.170 -6.459 -13.579 1.00 63.88 589 LEU A O 1
ATOM 4740 N N . ILE A 1 590 ? 38.767 -6.779 -11.443 1.00 57.84 590 ILE A N 1
ATOM 4741 C CA . ILE A 1 590 ? 40.223 -6.796 -11.673 1.00 57.84 590 ILE A CA 1
ATOM 4742 C C . ILE A 1 590 ? 40.903 -7.680 -10.613 1.00 57.84 590 ILE A C 1
ATOM 4744 O O . ILE A 1 590 ? 40.634 -7.557 -9.423 1.00 57.84 590 ILE A O 1
ATOM 4748 N N . SER A 1 591 ? 41.847 -8.540 -11.011 1.00 49.97 591 SER A N 1
ATOM 4749 C CA . SER A 1 591 ? 42.601 -9.423 -10.100 1.00 49.97 591 SER A CA 1
ATOM 4750 C C . SER A 1 591 ? 43.795 -8.751 -9.389 1.00 49.97 591 SER A C 1
ATOM 4752 O O . SER A 1 591 ? 44.683 -9.447 -8.898 1.00 49.97 591 SER A O 1
ATOM 4754 N N . GLY A 1 592 ? 43.894 -7.417 -9.406 1.00 46.38 592 GLY A N 1
ATOM 4755 C CA . GLY A 1 592 ? 45.150 -6.693 -9.150 1.00 46.38 592 GLY A CA 1
ATOM 4756 C C . GLY A 1 592 ? 45.197 -5.853 -7.875 1.00 46.38 592 GLY A C 1
ATOM 4757 O O . GLY A 1 592 ? 46.261 -5.734 -7.270 1.00 46.38 592 GLY A O 1
ATOM 4758 N N . THR A 1 593 ? 44.075 -5.285 -7.442 1.00 49.38 593 THR A N 1
ATOM 4759 C CA . THR A 1 593 ? 44.011 -4.411 -6.267 1.00 49.38 593 THR A CA 1
ATOM 4760 C C . THR A 1 593 ? 43.472 -5.191 -5.070 1.00 49.38 593 THR A C 1
ATOM 4762 O O . THR A 1 593 ? 42.391 -5.768 -5.112 1.00 49.38 593 THR A O 1
ATOM 4765 N N . LYS A 1 594 ? 44.267 -5.255 -3.994 1.00 51.84 594 LYS A N 1
ATOM 4766 C CA . LYS A 1 594 ? 43.874 -5.855 -2.702 1.00 51.84 594 LYS A CA 1
ATOM 4767 C C . LYS A 1 594 ? 43.233 -4.841 -1.749 1.00 51.84 594 LYS A C 1
ATOM 4769 O O . LYS A 1 594 ? 43.006 -5.165 -0.584 1.00 51.84 594 LYS A O 1
ATOM 4774 N N . GLU A 1 595 ? 43.021 -3.616 -2.210 1.00 56.97 595 GLU A N 1
ATOM 4775 C CA . GLU A 1 595 ? 42.433 -2.564 -1.394 1.00 56.97 595 GLU A CA 1
ATOM 4776 C C . GLU A 1 595 ? 40.914 -2.710 -1.350 1.00 56.97 595 GLU A C 1
ATOM 4778 O O . GLU A 1 595 ? 40.274 -3.137 -2.311 1.00 56.97 595 GLU A O 1
ATOM 4783 N N . LYS A 1 596 ? 40.366 -2.415 -0.174 1.00 58.06 596 LYS A N 1
ATOM 4784 C CA . LYS A 1 596 ? 38.951 -2.547 0.152 1.00 58.06 596 LYS A CA 1
ATOM 4785 C C . LYS A 1 596 ? 38.356 -1.154 0.258 1.00 58.06 596 LYS A C 1
ATOM 4787 O O . LYS A 1 596 ? 39.000 -0.264 0.808 1.00 58.06 596 LYS A O 1
ATOM 4792 N N . TYR A 1 597 ? 37.126 -0.981 -0.218 1.00 64.19 597 TYR A N 1
ATOM 4793 C CA . TYR A 1 597 ? 36.408 0.273 -0.016 1.00 64.19 597 TYR A CA 1
ATOM 4794 C C . TYR A 1 597 ? 36.025 0.450 1.462 1.00 64.19 597 TYR A C 1
ATOM 4796 O O . TYR A 1 597 ? 36.291 1.494 2.051 1.00 64.19 597 TYR A O 1
ATOM 4804 N N . LEU A 1 598 ? 35.465 -0.599 2.078 1.00 61.22 598 LEU A N 1
ATOM 4805 C CA . LEU A 1 598 ? 35.147 -0.630 3.509 1.00 61.22 598 LEU A CA 1
ATOM 4806 C C . LEU A 1 598 ? 36.289 -1.233 4.330 1.00 61.22 598 LEU A C 1
ATOM 4808 O O . LEU A 1 598 ? 36.922 -2.210 3.921 1.00 61.22 598 LEU A O 1
ATOM 4812 N N . SER A 1 599 ? 36.544 -0.641 5.497 1.00 59.50 599 SER A N 1
ATOM 4813 C CA . SER A 1 599 ? 37.736 -0.931 6.305 1.00 59.50 599 SER A CA 1
ATOM 4814 C C . SER A 1 599 ? 37.484 -1.945 7.420 1.00 59.50 599 SER A C 1
ATOM 4816 O O . SER A 1 599 ? 38.414 -2.637 7.840 1.00 59.50 599 SER A O 1
ATOM 4818 N N . THR A 1 600 ? 36.238 -2.059 7.886 1.00 66.38 600 THR A N 1
ATOM 4819 C CA . THR A 1 600 ? 35.884 -2.898 9.036 1.00 66.38 600 THR A CA 1
ATOM 4820 C C . THR A 1 600 ? 35.142 -4.169 8.624 1.00 66.38 600 THR A C 1
ATOM 4822 O O . THR A 1 600 ? 34.399 -4.194 7.647 1.00 66.38 600 THR A O 1
ATOM 4825 N N . GLU A 1 601 ? 35.324 -5.245 9.393 1.00 66.75 601 GLU A N 1
ATOM 4826 C CA . GLU A 1 601 ? 34.646 -6.530 9.156 1.00 66.75 601 GLU A CA 1
ATOM 4827 C C . GLU A 1 601 ? 33.116 -6.403 9.262 1.00 66.75 601 GLU A C 1
ATOM 4829 O O . GLU A 1 601 ? 32.397 -6.965 8.443 1.00 66.75 601 GLU A O 1
ATOM 4834 N N . GLN A 1 602 ? 32.622 -5.568 10.185 1.00 69.19 602 GLN A N 1
ATOM 4835 C CA . GLN A 1 602 ? 31.191 -5.273 10.333 1.00 69.19 602 GLN A CA 1
ATOM 4836 C C . GLN A 1 602 ? 30.594 -4.618 9.079 1.00 69.19 602 GLN A C 1
ATOM 4838 O O . GLN A 1 602 ? 29.483 -4.945 8.675 1.00 69.19 602 GLN A O 1
ATOM 4843 N N . GLU A 1 603 ? 31.318 -3.701 8.437 1.00 70.44 603 GLU A N 1
ATOM 4844 C CA . GLU A 1 603 ? 30.887 -3.079 7.181 1.00 70.44 603 GLU A CA 1
ATOM 4845 C C . GLU A 1 603 ? 30.883 -4.075 6.006 1.00 70.44 603 GLU A C 1
ATOM 4847 O O . GLU A 1 603 ? 30.002 -4.019 5.146 1.00 70.44 603 GLU A O 1
ATOM 4852 N N . GLU A 1 604 ? 31.817 -5.031 5.976 1.00 69.62 604 GLU A N 1
ATOM 4853 C CA . GLU A 1 604 ? 31.800 -6.113 4.980 1.00 69.62 604 GLU A CA 1
ATOM 4854 C C . GLU A 1 604 ? 30.619 -7.067 5.182 1.00 69.62 604 GLU A C 1
ATOM 4856 O O . GLU A 1 604 ? 29.978 -7.472 4.207 1.00 69.62 604 GLU A O 1
ATOM 4861 N N . GLU A 1 605 ? 30.309 -7.407 6.435 1.00 73.19 605 GLU A N 1
ATOM 4862 C CA . GLU A 1 605 ? 29.125 -8.193 6.780 1.00 73.19 605 GLU A CA 1
ATOM 4863 C C . GLU A 1 605 ? 27.841 -7.484 6.340 1.00 73.19 605 GLU A C 1
ATOM 4865 O O . GLU A 1 605 ? 26.943 -8.142 5.816 1.00 73.19 605 GLU A O 1
ATOM 4870 N N . LYS A 1 606 ? 27.765 -6.148 6.428 1.00 78.06 606 LYS A N 1
ATOM 4871 C CA . LYS A 1 606 ? 26.623 -5.395 5.881 1.00 78.06 606 LYS A CA 1
ATOM 4872 C C . LYS A 1 606 ? 26.464 -5.621 4.381 1.00 78.06 606 LYS A C 1
ATOM 4874 O O . LYS A 1 606 ? 25.372 -5.969 3.939 1.00 78.06 606 LYS A O 1
ATOM 4879 N N . LEU A 1 607 ? 27.538 -5.495 3.594 1.00 79.06 607 LEU A N 1
ATOM 4880 C CA . LEU A 1 607 ? 27.490 -5.722 2.141 1.00 79.06 607 LEU A CA 1
ATOM 4881 C C . LEU A 1 607 ? 27.150 -7.168 1.760 1.00 79.06 607 LEU A C 1
ATOM 4883 O O . LEU A 1 607 ? 26.715 -7.406 0.633 1.00 79.06 607 LEU A O 1
ATOM 4887 N N . SER A 1 608 ? 27.306 -8.135 2.670 1.00 81.00 608 SER A N 1
ATOM 4888 C CA . SER A 1 608 ? 26.875 -9.520 2.426 1.00 81.00 608 SER A CA 1
ATOM 4889 C C . SER A 1 608 ? 25.362 -9.645 2.226 1.00 81.00 608 SER A C 1
ATOM 4891 O O . SER A 1 608 ? 24.909 -10.572 1.559 1.00 81.00 608 SER A O 1
ATOM 4893 N N . MET A 1 609 ? 24.592 -8.675 2.730 1.00 82.44 609 MET A N 1
ATOM 4894 C CA . MET A 1 609 ? 23.141 -8.614 2.563 1.00 82.44 609 MET A CA 1
ATOM 4895 C C . MET A 1 609 ? 22.711 -7.995 1.229 1.00 82.44 609 MET A C 1
ATOM 4897 O O . MET A 1 609 ? 21.521 -8.007 0.932 1.00 82.44 609 MET A O 1
ATOM 4901 N N . TYR A 1 610 ? 23.636 -7.432 0.444 1.00 87.88 610 TYR A N 1
ATOM 4902 C CA . TYR A 1 610 ? 23.327 -6.642 -0.746 1.00 87.88 610 TYR A CA 1
ATOM 4903 C C . TYR A 1 610 ? 23.848 -7.271 -2.035 1.00 87.88 610 TYR A C 1
ATOM 4905 O O . TYR A 1 610 ? 24.932 -7.847 -2.084 1.00 87.88 610 TYR A O 1
ATOM 4913 N N . TYR A 1 611 ? 23.102 -7.034 -3.108 1.00 87.38 611 TYR A N 1
ATOM 4914 C CA . TYR A 1 611 ? 23.517 -7.210 -4.492 1.00 87.38 611 TYR A CA 1
ATOM 4915 C C . TYR A 1 611 ? 23.766 -5.836 -5.105 1.00 87.38 611 TYR A C 1
ATOM 4917 O O . TYR A 1 611 ? 22.918 -4.948 -4.989 1.00 87.38 611 TYR A O 1
ATOM 4925 N N . GLY A 1 612 ? 24.918 -5.648 -5.748 1.00 89.06 612 GLY A N 1
ATOM 4926 C CA . GLY A 1 612 ? 25.284 -4.378 -6.369 1.00 89.06 612 GLY A CA 1
ATOM 4927 C C . GLY A 1 612 ? 25.286 -4.409 -7.890 1.00 89.06 612 GLY A C 1
ATOM 4928 O O . GLY A 1 612 ? 25.671 -5.394 -8.517 1.00 89.06 612 GLY A O 1
ATOM 4929 N N . THR A 1 613 ? 24.919 -3.283 -8.490 1.00 90.31 613 THR A N 1
ATOM 4930 C CA . THR A 1 613 ? 25.018 -3.025 -9.928 1.00 90.31 613 THR A CA 1
ATOM 4931 C C . THR A 1 613 ? 25.588 -1.635 -10.183 1.00 90.31 613 THR A C 1
ATOM 4933 O O . THR A 1 613 ? 25.461 -0.724 -9.362 1.00 90.31 613 THR A O 1
ATOM 4936 N N . PHE A 1 614 ? 26.215 -1.472 -11.343 1.00 90.50 614 PHE A N 1
ATOM 4937 C CA . PHE A 1 614 ? 26.703 -0.189 -11.825 1.00 90.50 614 PHE A CA 1
ATOM 4938 C C . PHE A 1 614 ? 26.258 0.034 -13.262 1.00 90.50 614 PHE A C 1
ATOM 4940 O O . PHE A 1 614 ? 26.650 -0.715 -14.153 1.00 90.50 614 PHE A O 1
ATOM 4947 N N . THR A 1 615 ? 25.459 1.070 -13.490 1.00 91.56 615 THR A N 1
ATOM 4948 C CA . THR A 1 615 ? 24.993 1.464 -14.819 1.00 91.56 615 THR A CA 1
ATOM 4949 C C . THR A 1 615 ? 25.692 2.739 -15.267 1.00 91.56 615 THR A C 1
ATOM 4951 O O . THR A 1 615 ? 25.654 3.753 -14.574 1.00 91.56 615 THR A O 1
ATOM 4954 N N . THR A 1 616 ? 26.292 2.710 -16.453 1.00 90.50 616 THR A N 1
ATOM 4955 C CA . THR A 1 616 ? 26.857 3.880 -17.127 1.00 90.50 616 THR A CA 1
ATOM 4956 C C . THR A 1 616 ? 26.022 4.221 -18.351 1.00 90.50 616 THR A C 1
ATOM 4958 O O . THR A 1 616 ? 25.752 3.367 -19.193 1.00 90.50 616 THR A O 1
ATOM 4961 N N . ILE A 1 617 ? 25.650 5.493 -18.479 1.00 90.50 617 ILE A N 1
ATOM 4962 C CA . ILE A 1 617 ? 25.037 6.060 -19.678 1.00 90.50 617 ILE A CA 1
ATOM 4963 C C . ILE A 1 617 ? 25.950 7.144 -20.214 1.00 90.50 617 ILE A C 1
ATOM 4965 O O . ILE A 1 617 ? 26.150 8.175 -19.575 1.00 90.50 617 ILE A O 1
ATOM 4969 N N . ASN A 1 618 ? 26.466 6.936 -21.414 1.00 89.62 618 ASN A N 1
ATOM 4970 C CA . ASN A 1 618 ? 27.340 7.884 -22.079 1.00 89.62 618 ASN A CA 1
ATOM 4971 C C . ASN A 1 618 ? 26.637 8.459 -23.312 1.00 89.62 618 ASN A C 1
ATOM 4973 O O . ASN A 1 618 ? 26.377 7.749 -24.287 1.00 89.62 618 ASN A O 1
ATOM 4977 N N . GLU A 1 619 ? 26.306 9.746 -23.227 1.00 89.19 619 GLU A N 1
ATOM 4978 C CA . GLU A 1 619 ? 25.636 10.542 -24.249 1.00 89.19 619 GLU A CA 1
ATOM 4979 C C . GLU A 1 619 ? 26.676 11.396 -24.987 1.00 89.19 619 GLU A C 1
ATOM 4981 O O . GLU A 1 619 ? 27.301 12.286 -24.405 1.00 89.19 619 GLU A O 1
ATOM 4986 N N . ILE A 1 620 ? 26.862 11.133 -26.280 1.00 86.88 620 ILE A N 1
ATOM 4987 C CA . ILE A 1 620 ? 27.832 11.819 -27.137 1.00 86.88 620 ILE A CA 1
ATOM 4988 C C . ILE A 1 620 ? 27.079 12.588 -28.228 1.00 86.88 620 ILE A C 1
ATOM 4990 O O . ILE A 1 620 ? 26.442 11.959 -29.083 1.00 86.88 620 ILE A O 1
ATOM 4994 N N . PRO A 1 621 ? 27.153 13.929 -28.241 1.00 82.19 621 PRO A N 1
ATOM 4995 C CA . PRO A 1 621 ? 26.675 14.733 -29.358 1.00 82.19 621 PRO A CA 1
ATOM 4996 C C . PRO A 1 621 ? 27.472 14.448 -30.640 1.00 82.19 621 PRO A C 1
ATOM 4998 O O . PRO A 1 621 ? 28.698 14.500 -30.656 1.00 82.19 621 PRO A O 1
ATOM 5001 N N . LEU A 1 622 ? 26.767 14.162 -31.732 1.00 73.31 622 LEU A N 1
ATOM 5002 C CA . LEU A 1 622 ? 27.305 13.883 -33.066 1.00 73.31 622 LEU A CA 1
ATOM 5003 C C . LEU A 1 622 ? 27.426 15.121 -33.956 1.00 73.31 622 LEU A C 1
ATOM 5005 O O . LEU A 1 622 ? 27.792 14.985 -35.119 1.00 73.31 622 LEU A O 1
ATOM 5009 N N . THR A 1 623 ? 27.207 16.332 -33.434 1.00 63.25 623 THR A N 1
ATOM 5010 C CA . THR A 1 623 ? 27.434 17.587 -34.181 1.00 63.25 623 THR A CA 1
ATOM 5011 C C . THR A 1 623 ? 28.885 17.778 -34.652 1.00 63.25 623 THR A C 1
ATOM 5013 O O . THR A 1 623 ? 29.190 18.795 -35.259 1.00 63.25 623 THR A O 1
ATOM 5016 N N . PHE A 1 624 ? 29.773 16.816 -34.386 1.00 50.34 624 PHE A N 1
ATOM 5017 C CA . PHE A 1 624 ? 31.144 16.759 -34.877 1.00 50.34 624 PHE A CA 1
ATOM 5018 C C . PHE A 1 624 ? 31.318 15.993 -36.202 1.00 50.34 624 PHE A C 1
ATOM 5020 O O . PHE A 1 624 ? 32.333 16.181 -36.851 1.00 50.34 624 PHE A O 1
ATOM 5027 N N . PHE A 1 625 ? 30.381 15.131 -36.620 1.00 50.53 625 PHE A N 1
ATOM 5028 C CA . PHE A 1 625 ? 30.554 14.350 -37.863 1.00 50.53 625 PHE A CA 1
ATOM 5029 C C . PHE A 1 625 ? 29.987 15.026 -39.120 1.00 50.53 625 PHE A C 1
ATOM 5031 O O . PHE A 1 625 ? 30.211 14.523 -40.217 1.00 50.53 625 PHE A O 1
ATOM 5038 N N . ASP A 1 626 ? 29.287 16.153 -38.965 1.00 47.81 626 ASP A N 1
ATOM 5039 C CA . ASP A 1 626 ? 28.782 16.963 -40.085 1.00 47.81 626 ASP A CA 1
ATOM 5040 C C . ASP A 1 626 ? 29.655 18.207 -40.377 1.00 47.81 626 ASP A C 1
ATOM 5042 O O . ASP A 1 626 ? 29.339 18.965 -41.296 1.00 47.81 626 ASP A O 1
ATOM 5046 N N . ALA A 1 627 ? 30.728 18.431 -39.606 1.00 38.06 627 ALA A N 1
ATOM 5047 C CA . ALA A 1 627 ? 31.754 19.446 -39.872 1.00 38.06 627 ALA A CA 1
ATOM 5048 C C . ALA A 1 627 ? 32.991 18.778 -40.480 1.00 38.06 627 ALA A C 1
ATOM 5050 O O . ALA A 1 627 ? 33.551 19.359 -41.439 1.00 38.06 627 ALA A O 1
#

Secondary structure (DSSP, 8-state):
-------------------HHHHHT-TTGGGSTTEEEEEEEGGGSTTTTT-TT--EEEEEEESS-------TT----------------------TTT-----TTTT---PPPHHHHHHHHS--S-TT-------BPPS------PBPGGGHHHHHHHHHHHHHHS-TT--EEEEEEB--STT-TT-EEEEEEEE-TTS-EEEEEEEEEEEEHHHHHHHHHHHHHHH--TTPEEEEEEEEEEE--B---TTS-TT-B--EEEEEEEEEESS--SSS--PPTTS-EEEEEE--BS-TTSTTHHHHHHHHHHHHHHHHHHTT---SBSS--HHHHHHHHHHTTSSGGGS-EEETTEEE-HHHHHHHHHTT--BHHHHHHHHHHHHHHHTSTT------TT--SHHHHHHH-TTHHHHHHHHHHH--HHHHHHHHHHHHHHHHHHHHHHHHHHTT---EETTEETTHHHHH---HHHHHHHHHHHHHHHHHHHHHHHHEES--HHHHHHHHHHHHHHHTTS-HHHHHH-EEEEEE-GGG--EEGGGGTTPPPSEEEEEEEEEETTTTTEEEEEEEEEESS-SSTT-SSPPPS-SS----S--SHHHHHHHTT-EEEEEEEEEEE-TTS--

Foldseek 3Di:
DDDPPPDDDPPPPPQDFFDVVVLCPDPLNVPAPQKDWDKDFLCQDPPSVVPPPAGIAGEIAGNDDPPPPPDPPPDPPPPPDDPDDDDDDPDFDDDPVVRFGADDVVGDGDDDDPVNVVVVVVPVPDPVPPCPVFAFDQPHPDDGHAGECVCVVSVVVSLVVSQVSGPLSHFYKYKYAHFQDPVCLQQWGIWIWTQHNHSFKIKIKTKHWQAFFPSNQLSVVVCCVPPDDPDWKKKKKFKAWPFGHGDDDPSFDPQWFGKTKMKMFIDIDPDDQAPPDDDPWQGKIKIKIFLIARHPPFPPNVLSVLLVVLLVLVVCVVVVHHQADQDADVVLLVVLLVVLVDPPLADFDDDPNDTDWNLLVVLVSCVPHRHLVSLLSSVLSLLVSLLPPPRQHDDDPLLPAPSSVLSPDPCNNVVSVVCSVPVDSSNSSRNNSSSSLSNSLVVLVVLCVVLVAQQDDPNHHPCPVLSPDPDSSVNSQLSLLSVSLSSVLVVCPVFKPPQDSVNSNVLSNVSSVVSVVDGPSCSNGPIDMDIDGSVSVIGTCCVVDPDDGQKMKMWIWDFDVVQVRKIKIKMKMKGLDDSDPSSNGHDNSDPPDPDGSDDDPVSSVVSNSIIMMMMMMIMHGPPPVVD

InterPro domains:
  IPR018630 RZZ complex, subunit Zwilch [PF09817] (311-453)
  IPR018630 RZZ complex, subunit Zwilch [PTHR15995] (52-616)

pLDDT: mean 76.28, std 19.92, range [20.2, 97.69]